Protein AF-A0A7K1L9J0-F1 (afdb_monomer_lite)

Organism: NCBI:txid2678616

Secondary structure (DSSP, 8-state):
--PPSSEEEEEEEHHHHHT---TT---EEEEEE---GGGGGSSS-S-TTTTEEEEETTEEEEEEHHHHHHHHTTT-TTTGGGGG--GGGEEEE-HHHHHHHHTGGGG--HHHHHHHHHHHHHHHHHHHHTT-SS---HHHHHHHHHHHHHHHHHHHHHHHHHHHS----S-S-HHHHHHHHHHHHTT-HHHHHHHHHHHHHHHHH----S-SS--HHHHHHHHHHHHHHTSPPPS---EEEE-TBTTTEEPPSSTTPPPTT-GGGGGGPEE-HHHHHHHHHHHHTT-EEEEEEEEEGGGHHHHHHHIIIII----SEEEEEPTT--S-HHHHHHHHIIIIIGGG----EEEE--HHHHHIIIIIT---EEE-S----

Sequence (377 aa):
MVEPANVLLSGIVGSTAYGLAGPGSDIDRLGVYAAPTVEFHGLTPPAGRAATTVTTKPDVTFHEAGKFAALSLQANPTVTELMWLPDELYEARSALGDQLIGIRAAFLSAARVKDAYLGYATQQFKRMETRGDGSFSADTRKRTAKHARHLARLVHQGLGLYRTGELDVRLSDPGWYLGFGERVAAGDLAEARRVLARAEDDFAAARTPLPDEPDRDRVESWLHDVRAAHLARPAARGLYLVDLDGTVALRQDTDDVRSPYDWSRVGEDVPHTPIVEVVRALDAAGHRIIYLSGRSEECRAATGVWIAAHVGVPGEALLMRPAGDHRPDRVIKRALYERFVAPVGPVTAVLDDRASVVRMWRADLGLTVLQVAEGDF

InterPro domains:
  IPR018775 RNA repair pathway DNA polymerase beta [PF10127] (4-161)
  IPR018775 RNA repair pathway DNA polymerase beta [PTHR34817] (6-231)
  IPR023214 HAD superfamily [G3DSA:3.40.50.1000] (237-377)
  IPR036412 HAD-like superfamily [SSF56784] (241-376)
  IPR056782 Polynucleotide kinase, PNKP phosphatase domain [PF25109] (240-377)

Foldseek 3Di:
DDDDPAWAWKFWADCVQQVNDDPPDATAMETEGADQLVQCVDPDRCDDPSQWDADVVRGYIYGYLVRLLVCLLLVQVRRLCRLAGDPVGIPDHDPLNVLCNVQSLLSDALVSLLCNLLVLLVVLLVVLVVLDPDDPDVVNLVSQLVSLLSSLLSLVQSLVCFQPVHGRSYHPCSPVSNVRSNVVSVPPSVSSVVSSVVSVVSSVPGDGPGHNHGNVVSSVVSVVVSNVVSHDQPPDQAEEEEEEDVFQWDFDPDPPTDDPQPLVCSLVTDTPVVRLVVVVVSVVSVHAYEYAYAHEPVNVVSVQVSCCVHSVDNGPYHHYAYPPDPDDSLVRSVVSCVVPPVVVDDHQEYEEAAPVNVCCCCPVVVHHYDHPYHHDD

Radius of gyration: 32.1 Å; chains: 1; bounding box: 77×46×86 Å

Structure (mmCIF, N/CA/C/O backbone):
data_AF-A0A7K1L9J0-F1
#
_entry.id   AF-A0A7K1L9J0-F1
#
loop_
_atom_site.group_PDB
_atom_site.id
_atom_site.type_symbol
_atom_site.label_atom_id
_atom_site.label_alt_id
_atom_site.label_comp_id
_atom_site.label_asym_id
_atom_site.label_entity_id
_atom_site.label_seq_id
_atom_site.pdbx_PDB_ins_code
_atom_site.Cartn_x
_atom_site.Cartn_y
_atom_site.Cartn_z
_atom_site.occupancy
_atom_site.B_iso_or_equiv
_atom_site.auth_seq_id
_atom_site.auth_comp_id
_atom_site.auth_asym_id
_atom_site.auth_atom_id
_atom_site.pdbx_PDB_model_num
ATOM 1 N N . MET A 1 1 ? 19.037 10.709 6.441 1.00 47.69 1 MET A N 1
ATOM 2 C CA . MET A 1 1 ? 18.238 10.612 5.203 1.00 47.69 1 MET A CA 1
ATOM 3 C C . MET A 1 1 ? 16.871 10.144 5.648 1.00 47.69 1 MET A C 1
ATOM 5 O O . MET A 1 1 ? 16.830 9.150 6.357 1.00 47.69 1 MET A O 1
ATOM 9 N N . VAL A 1 2 ? 15.811 10.912 5.410 1.00 53.44 2 VAL A N 1
ATOM 10 C CA . VAL A 1 2 ? 14.495 10.575 5.969 1.00 53.44 2 VAL A CA 1
ATOM 11 C C . VAL A 1 2 ? 13.744 9.803 4.898 1.00 53.44 2 VAL A C 1
ATOM 13 O O . VAL A 1 2 ? 13.202 10.395 3.969 1.00 53.44 2 VAL A O 1
ATOM 16 N N . GLU A 1 3 ? 13.813 8.479 4.986 1.00 66.44 3 GLU A N 1
ATOM 17 C CA . GLU A 1 3 ? 12.852 7.608 4.316 1.00 66.44 3 GLU A CA 1
ATOM 18 C C . GLU A 1 3 ? 11.437 8.097 4.686 1.00 66.44 3 GLU A C 1
ATOM 20 O O . GLU A 1 3 ? 11.219 8.459 5.850 1.00 66.44 3 GLU A O 1
ATOM 25 N N . PRO A 1 4 ? 10.507 8.241 3.722 1.00 75.19 4 PRO A N 1
ATOM 26 C CA . PRO A 1 4 ? 9.187 8.776 4.027 1.00 75.19 4 PRO A CA 1
ATOM 27 C C . PRO A 1 4 ? 8.506 7.924 5.101 1.00 75.19 4 PRO A C 1
ATOM 29 O O . PRO A 1 4 ? 8.643 6.703 5.121 1.00 75.19 4 PRO A O 1
ATOM 32 N N . ALA A 1 5 ? 7.760 8.564 6.001 1.00 79.50 5 ALA A N 1
ATOM 33 C CA . ALA A 1 5 ? 6.933 7.825 6.945 1.00 79.50 5 ALA A CA 1
ATOM 34 C C . ALA A 1 5 ? 5.940 6.930 6.178 1.00 79.50 5 ALA A C 1
ATOM 36 O O . ALA A 1 5 ? 5.470 7.299 5.100 1.00 79.50 5 ALA A O 1
ATOM 37 N N . ASN A 1 6 ? 5.609 5.772 6.753 1.00 92.12 6 ASN A N 1
ATOM 38 C CA . ASN A 1 6 ? 4.654 4.807 6.197 1.00 92.12 6 ASN A CA 1
ATOM 39 C C . ASN A 1 6 ? 5.062 4.220 4.831 1.00 92.12 6 ASN A C 1
ATOM 41 O O . ASN A 1 6 ? 4.260 4.176 3.892 1.00 92.12 6 ASN A O 1
ATOM 45 N N . VAL A 1 7 ? 6.311 3.765 4.701 1.00 96.94 7 VAL A N 1
ATOM 46 C CA . VAL A 1 7 ? 6.722 2.960 3.542 1.00 96.94 7 VAL A CA 1
ATOM 47 C C . VAL A 1 7 ? 5.878 1.691 3.467 1.00 96.94 7 VAL A C 1
ATOM 49 O O . VAL A 1 7 ? 5.822 0.908 4.414 1.00 96.94 7 VAL A O 1
ATOM 52 N N . LEU A 1 8 ? 5.231 1.491 2.321 1.00 98.00 8 LEU A N 1
ATOM 53 C CA . LEU A 1 8 ? 4.453 0.292 2.035 1.00 98.00 8 LEU A CA 1
ATOM 54 C C . LEU A 1 8 ? 5.331 -0.801 1.433 1.00 98.00 8 LEU A C 1
ATOM 56 O O . LEU A 1 8 ? 5.213 -1.963 1.825 1.00 98.00 8 LEU A O 1
ATOM 60 N N . LEU A 1 9 ? 6.177 -0.408 0.479 1.00 98.56 9 LEU A N 1
ATOM 61 C CA . LEU A 1 9 ? 7.047 -1.280 -0.298 1.00 98.56 9 LEU A CA 1
ATOM 62 C C . LEU A 1 9 ? 8.279 -0.491 -0.755 1.00 98.56 9 LEU A C 1
ATOM 64 O O . LEU A 1 9 ? 8.123 0.605 -1.290 1.00 98.56 9 LEU A O 1
ATOM 68 N N . SER A 1 10 ? 9.483 -1.027 -0.597 1.00 98.25 10 SER A N 1
ATOM 69 C CA . SER A 1 10 ? 10.700 -0.455 -1.187 1.00 98.25 10 SER A CA 1
ATOM 70 C C . SER A 1 10 ? 11.694 -1.544 -1.566 1.00 98.25 10 SER A C 1
ATOM 72 O O . SER A 1 10 ? 11.690 -2.639 -0.997 1.00 98.25 10 SER A O 1
ATOM 74 N N . GLY A 1 11 ? 12.541 -1.259 -2.549 1.00 97.69 11 GLY A N 1
ATOM 75 C CA . GLY A 1 11 ? 13.566 -2.194 -2.981 1.00 97.69 11 GLY A CA 1
ATOM 76 C C . GLY A 1 11 ? 14.612 -1.575 -3.895 1.00 97.69 11 GLY A C 1
ATOM 77 O O . GLY A 1 11 ? 14.495 -0.433 -4.356 1.00 97.69 11 GLY A O 1
ATOM 78 N N . ILE A 1 12 ? 15.648 -2.367 -4.147 1.00 97.31 12 ILE A N 1
ATOM 79 C CA . ILE A 1 12 ? 16.765 -2.013 -5.016 1.00 97.31 12 ILE A CA 1
ATOM 80 C C . ILE A 1 12 ? 16.375 -2.298 -6.467 1.00 97.31 12 ILE A C 1
ATOM 82 O O . ILE A 1 12 ? 16.067 -3.433 -6.830 1.00 97.31 12 ILE A O 1
ATOM 86 N N . VAL A 1 13 ? 16.428 -1.263 -7.301 1.00 96.12 13 VAL A N 1
ATOM 87 C CA . VAL A 1 13 ? 16.038 -1.289 -8.717 1.00 96.12 13 VAL A CA 1
ATOM 88 C C . VAL A 1 13 ? 17.242 -1.040 -9.633 1.00 96.12 13 VAL A C 1
ATOM 90 O O . VAL A 1 13 ? 18.399 -1.049 -9.200 1.00 96.12 13 VAL A O 1
ATOM 93 N N . GLY A 1 14 ? 16.996 -0.855 -10.931 1.00 93.25 14 GLY A N 1
ATOM 94 C CA . GLY A 1 14 ? 18.035 -0.440 -11.866 1.00 93.25 14 GLY A CA 1
ATOM 95 C C . GLY A 1 14 ? 19.073 -1.528 -12.140 1.00 93.25 14 GLY A C 1
ATOM 96 O O . GLY A 1 14 ? 18.778 -2.725 -12.164 1.00 93.25 14 GLY A O 1
ATOM 97 N N . SER A 1 15 ? 20.318 -1.117 -12.398 1.00 92.25 15 SER A N 1
ATOM 98 C CA . SER A 1 15 ? 21.357 -2.042 -12.877 1.00 92.25 15 SER A CA 1
ATOM 99 C C . SER A 1 15 ? 21.638 -3.202 -11.918 1.00 92.25 15 SER A C 1
ATOM 101 O O . SER A 1 15 ? 21.935 -4.306 -12.378 1.00 92.25 15 SER A O 1
ATOM 103 N N . THR A 1 16 ? 21.476 -2.989 -10.612 1.00 94.25 16 THR A N 1
ATOM 104 C CA . THR A 1 16 ? 21.617 -4.038 -9.597 1.00 94.25 16 THR A CA 1
ATOM 105 C C . THR A 1 16 ? 20.524 -5.089 -9.738 1.00 94.25 16 THR A C 1
ATOM 107 O O . THR A 1 16 ? 20.832 -6.281 -9.769 1.00 94.25 16 THR A O 1
ATOM 110 N N . ALA A 1 17 ? 19.268 -4.673 -9.917 1.00 94.88 17 ALA A N 1
ATOM 111 C CA . ALA A 1 17 ? 18.150 -5.590 -10.121 1.00 94.88 17 ALA A CA 1
ATOM 112 C C . ALA A 1 17 ? 18.262 -6.368 -11.437 1.00 94.88 17 ALA A C 1
ATOM 114 O O . ALA A 1 17 ? 18.019 -7.572 -11.487 1.00 94.88 17 ALA A O 1
ATOM 115 N N . TYR A 1 18 ? 18.746 -5.713 -12.490 1.00 94.75 18 TYR A N 1
ATOM 116 C CA . TYR A 1 18 ? 18.912 -6.345 -13.799 1.00 94.75 18 TYR A CA 1
ATOM 117 C C . TYR A 1 18 ? 20.115 -7.299 -13.874 1.00 94.75 18 TYR A C 1
ATOM 119 O O . TYR A 1 18 ? 20.217 -8.060 -14.832 1.00 94.75 18 TYR A O 1
ATOM 127 N N . GLY A 1 19 ? 21.032 -7.274 -12.896 1.00 93.62 19 GLY A N 1
ATOM 128 C CA . GLY A 1 19 ? 22.296 -8.027 -12.956 1.00 93.62 19 GLY A CA 1
ATOM 129 C C . GLY A 1 19 ? 23.363 -7.382 -13.853 1.00 93.62 19 GLY A C 1
ATOM 130 O O . GLY A 1 19 ? 24.274 -8.056 -14.321 1.00 93.62 19 GLY A O 1
ATOM 131 N N . LEU A 1 20 ? 23.244 -6.077 -14.111 1.00 92.44 20 LEU A N 1
ATOM 132 C CA . LEU A 1 20 ? 24.167 -5.271 -14.922 1.00 92.44 20 LEU A CA 1
ATOM 133 C C . LEU A 1 20 ? 25.137 -4.424 -14.079 1.00 92.44 20 LEU A C 1
ATOM 135 O O . LEU A 1 20 ? 25.962 -3.706 -14.648 1.00 92.44 20 LEU A O 1
ATOM 139 N N . ALA A 1 21 ? 25.008 -4.441 -12.750 1.00 90.94 21 ALA A N 1
ATOM 140 C CA . ALA A 1 21 ? 25.850 -3.656 -11.857 1.00 90.94 21 ALA A CA 1
ATOM 141 C C . ALA A 1 21 ? 27.308 -4.151 -11.865 1.00 90.94 21 ALA A C 1
ATOM 143 O O . ALA A 1 21 ? 27.574 -5.346 -11.765 1.00 90.94 21 ALA A O 1
ATOM 144 N N . GLY A 1 22 ? 28.253 -3.214 -11.967 1.00 86.62 22 GLY A N 1
ATOM 145 C CA . GLY A 1 22 ? 29.688 -3.461 -11.811 1.00 86.62 22 GLY A CA 1
ATOM 146 C C . GLY A 1 22 ? 30.246 -2.829 -10.527 1.00 86.62 22 GLY A C 1
ATOM 147 O O . GLY A 1 22 ? 29.503 -2.179 -9.795 1.00 86.62 22 GLY A O 1
ATOM 148 N N . PRO A 1 23 ? 31.566 -2.928 -10.264 1.00 83.56 23 PRO A N 1
ATOM 149 C CA . PRO A 1 23 ? 32.187 -2.464 -9.011 1.00 83.56 23 PRO A CA 1
ATOM 150 C C . PRO A 1 23 ? 32.002 -0.975 -8.668 1.00 83.56 23 PRO A C 1
ATOM 152 O O . PRO A 1 23 ? 32.227 -0.580 -7.530 1.00 83.56 23 PRO A O 1
ATOM 155 N N . GLY A 1 24 ? 31.634 -0.142 -9.644 1.00 81.25 24 GLY A N 1
ATOM 156 C CA . GLY A 1 24 ? 31.386 1.292 -9.464 1.00 81.25 24 GLY A CA 1
ATOM 157 C C . GLY A 1 24 ? 29.940 1.717 -9.723 1.00 81.25 24 GLY A C 1
ATOM 158 O O . GLY A 1 24 ? 29.704 2.908 -9.909 1.00 81.25 24 GLY A O 1
ATOM 159 N N . SER A 1 25 ? 29.003 0.769 -9.820 1.00 85.88 25 SER A N 1
ATOM 160 C CA . SER A 1 25 ? 27.584 1.075 -10.011 1.00 85.88 25 SER A CA 1
ATOM 161 C C . SER A 1 25 ? 26.978 1.694 -8.753 1.00 85.88 25 SER A C 1
ATOM 163 O O . SER A 1 25 ? 27.232 1.244 -7.636 1.00 85.88 25 SER A O 1
ATOM 165 N N . ASP A 1 26 ? 26.166 2.725 -8.952 1.00 87.12 26 ASP A N 1
ATOM 166 C CA . ASP A 1 26 ? 25.263 3.266 -7.948 1.00 87.12 26 ASP A CA 1
ATOM 167 C C . ASP A 1 26 ? 24.124 2.284 -7.632 1.00 87.12 26 ASP A C 1
ATOM 169 O O . ASP A 1 26 ? 23.801 1.389 -8.415 1.00 87.12 26 ASP A O 1
ATOM 173 N N . ILE A 1 27 ? 23.548 2.432 -6.436 1.00 90.94 27 ILE A N 1
ATOM 174 C CA . ILE A 1 27 ? 22.379 1.665 -6.001 1.00 90.94 27 ILE A CA 1
ATOM 175 C C . ILE A 1 27 ? 21.164 2.575 -6.119 1.00 90.94 27 ILE A C 1
ATOM 177 O O . ILE A 1 27 ? 21.013 3.503 -5.320 1.00 90.94 27 ILE A O 1
ATOM 181 N N . ASP A 1 28 ? 20.314 2.266 -7.091 1.00 94.25 28 ASP A N 1
ATOM 182 C CA . ASP A 1 28 ? 19.021 2.905 -7.290 1.00 94.25 28 ASP A CA 1
ATOM 183 C C . ASP A 1 28 ? 17.978 2.273 -6.359 1.00 94.25 28 ASP A C 1
ATOM 185 O O . ASP A 1 28 ? 17.869 1.046 -6.272 1.00 94.25 28 ASP A O 1
ATOM 189 N N . ARG A 1 29 ? 17.183 3.099 -5.678 1.00 96.19 29 ARG A N 1
ATOM 190 C CA . ARG A 1 29 ? 16.055 2.642 -4.855 1.00 96.19 29 ARG A CA 1
ATOM 191 C C . ARG A 1 29 ? 14.748 3.223 -5.343 1.00 96.19 29 ARG A C 1
ATOM 193 O O . ARG A 1 29 ? 14.651 4.418 -5.629 1.00 96.19 29 ARG A O 1
ATOM 200 N N . LEU A 1 30 ? 13.728 2.379 -5.355 1.00 97.69 30 LEU A N 1
ATOM 201 C CA . LEU A 1 30 ? 12.359 2.773 -5.632 1.00 97.69 30 LEU A CA 1
ATOM 202 C C . LEU A 1 30 ? 11.471 2.324 -4.479 1.00 97.69 30 LEU A C 1
ATOM 204 O O . LEU A 1 30 ? 11.648 1.235 -3.934 1.00 97.69 30 LEU A O 1
ATOM 208 N N . GLY A 1 31 ? 10.497 3.151 -4.126 1.00 97.88 31 GLY A N 1
ATOM 209 C CA . GLY A 1 31 ? 9.530 2.788 -3.108 1.00 97.88 31 GLY A CA 1
ATOM 210 C C . GLY A 1 31 ? 8.174 3.451 -3.263 1.00 97.88 31 GLY A C 1
ATOM 211 O O . GLY A 1 31 ? 7.967 4.381 -4.049 1.00 97.88 31 GLY A O 1
ATOM 212 N N . VAL A 1 32 ? 7.244 2.939 -2.472 1.00 98.38 32 VAL A N 1
ATOM 213 C CA . VAL A 1 32 ? 5.868 3.394 -2.342 1.00 98.38 32 VAL A CA 1
ATOM 214 C C . VAL A 1 32 ? 5.613 3.693 -0.883 1.00 98.38 32 VAL A C 1
ATOM 216 O O . VAL A 1 32 ? 5.918 2.872 -0.020 1.00 98.38 32 VAL A O 1
ATOM 219 N N . TYR A 1 33 ? 5.035 4.853 -0.604 1.00 97.81 33 TYR A N 1
ATOM 220 C CA . TYR A 1 33 ? 4.636 5.239 0.746 1.00 97.81 33 TYR A CA 1
ATOM 221 C C . TYR A 1 33 ? 3.175 5.677 0.779 1.00 97.81 33 TYR A C 1
ATOM 223 O O . TYR A 1 33 ? 2.613 6.092 -0.237 1.00 97.81 33 TYR A O 1
ATOM 231 N N . ALA A 1 34 ? 2.565 5.612 1.957 1.00 97.00 34 ALA A N 1
ATOM 232 C CA . ALA A 1 34 ? 1.234 6.146 2.198 1.00 97.00 34 ALA A CA 1
ATOM 233 C C . ALA A 1 34 ? 1.317 7.490 2.929 1.00 97.00 34 ALA A C 1
ATOM 235 O O . ALA A 1 34 ? 1.735 7.566 4.088 1.00 97.00 34 ALA A O 1
ATOM 236 N N . ALA A 1 35 ? 0.879 8.563 2.273 1.00 94.50 35 ALA A N 1
ATOM 237 C CA . ALA A 1 35 ? 0.666 9.817 2.983 1.00 94.50 35 ALA A CA 1
ATOM 238 C C . ALA A 1 35 ? -0.483 9.656 4.003 1.00 94.50 35 ALA A C 1
ATOM 240 O O . ALA A 1 35 ? -1.451 8.943 3.706 1.00 94.50 35 ALA A O 1
ATOM 241 N N . PRO A 1 36 ? -0.411 10.303 5.184 1.00 92.44 36 PRO A N 1
ATOM 242 C CA . PRO A 1 36 ? -1.520 10.329 6.129 1.00 92.44 36 PRO A CA 1
ATOM 243 C C . PRO A 1 36 ? -2.818 10.753 5.442 1.00 92.44 36 PRO A C 1
ATOM 245 O O . PRO A 1 36 ? -2.877 11.784 4.773 1.00 92.44 36 PRO A O 1
ATOM 248 N N . THR A 1 37 ? -3.889 9.984 5.629 1.00 93.94 37 THR A N 1
ATOM 249 C CA . THR A 1 37 ? -5.137 10.183 4.873 1.00 93.94 37 THR A CA 1
ATOM 250 C C . THR A 1 37 ? -5.764 11.554 5.132 1.00 93.94 37 THR A C 1
ATOM 252 O O . THR A 1 37 ? -6.399 12.137 4.255 1.00 93.94 37 THR A O 1
ATOM 255 N N . VAL A 1 38 ? -5.528 12.127 6.314 1.00 90.75 38 VAL A N 1
ATOM 256 C CA . VAL A 1 38 ? -5.967 13.484 6.666 1.00 90.75 38 VAL A CA 1
ATOM 257 C C . VAL A 1 38 ? -5.369 14.568 5.757 1.00 90.75 38 VAL A C 1
ATOM 259 O O . VAL A 1 38 ? -6.035 15.567 5.511 1.00 90.75 38 VAL A O 1
ATOM 262 N N . GLU A 1 39 ? -4.176 14.367 5.186 1.00 91.62 39 GLU A N 1
ATOM 263 C CA . GLU A 1 39 ? -3.529 15.358 4.310 1.00 91.62 39 GLU A CA 1
ATOM 264 C C . GLU A 1 39 ? -4.285 15.563 2.992 1.00 91.62 39 GLU A C 1
ATOM 266 O O . GLU A 1 39 ? -4.277 16.662 2.440 1.00 91.62 39 GLU A O 1
ATOM 271 N N . PHE A 1 40 ? -5.005 14.544 2.510 1.00 93.88 40 PHE A N 1
ATOM 272 C CA . PHE A 1 40 ? -5.831 14.654 1.301 1.00 93.88 40 PHE A CA 1
ATOM 273 C C . PHE A 1 40 ? -7.059 15.555 1.482 1.00 93.88 40 PHE A C 1
ATOM 275 O O . PHE A 1 40 ? -7.631 16.003 0.493 1.00 93.88 40 PHE A O 1
ATOM 282 N N . HIS A 1 41 ? -7.445 15.842 2.727 1.00 91.81 41 HIS A N 1
ATOM 283 C CA . HIS A 1 41 ? -8.568 16.721 3.061 1.00 91.81 41 HIS A CA 1
ATOM 284 C C . HIS A 1 41 ? -8.136 18.190 3.225 1.00 91.81 41 HIS A C 1
ATOM 286 O O . HIS A 1 41 ? -8.977 19.064 3.430 1.00 91.81 41 HIS A O 1
ATOM 292 N N . GLY A 1 42 ? -6.827 18.468 3.174 1.00 88.25 42 GLY A N 1
ATOM 293 C CA . GLY A 1 42 ? -6.264 19.808 3.309 1.00 88.25 42 GLY A CA 1
ATOM 294 C C . GLY A 1 42 ? -6.220 20.597 1.996 1.00 88.25 42 GLY A C 1
ATOM 295 O O . GLY A 1 42 ? -6.478 20.079 0.914 1.00 88.25 42 GLY A O 1
ATOM 296 N N . LEU A 1 43 ? -5.822 21.872 2.083 1.00 93.31 43 LEU A N 1
ATOM 297 C CA . LEU A 1 43 ? -5.695 22.773 0.923 1.00 93.31 43 LEU A CA 1
ATOM 298 C C . LEU A 1 43 ? -4.566 22.379 -0.047 1.00 93.31 43 LEU A C 1
ATOM 300 O O . LEU A 1 43 ? -4.533 22.843 -1.185 1.00 93.31 43 LEU A O 1
ATOM 304 N N . THR A 1 44 ? -3.623 21.554 0.407 1.00 91.06 44 THR A N 1
ATOM 305 C CA . THR A 1 44 ? -2.443 21.126 -0.354 1.00 91.06 44 THR A CA 1
ATOM 306 C C . THR A 1 44 ? -2.283 19.608 -0.256 1.00 91.06 44 THR A C 1
ATOM 308 O O . THR A 1 44 ? -1.390 19.139 0.453 1.00 91.06 44 THR A O 1
ATOM 311 N N . PRO A 1 45 ? -3.150 18.823 -0.922 1.00 92.75 45 PRO A N 1
ATOM 312 C CA . PRO A 1 45 ? -3.048 17.372 -0.885 1.00 92.75 45 PRO A CA 1
ATOM 313 C C . PRO A 1 45 ? -1.713 16.909 -1.495 1.00 92.75 45 PRO A C 1
ATOM 315 O O . PRO A 1 45 ? -1.194 17.566 -2.410 1.00 92.75 45 PRO A O 1
ATOM 318 N N . PRO A 1 46 ? -1.161 15.767 -1.047 1.00 90.94 46 PRO A N 1
ATOM 319 C CA . PRO A 1 46 ? 0.082 15.207 -1.569 1.00 90.94 46 PRO A CA 1
ATOM 320 C C . PRO A 1 46 ? -0.159 14.589 -2.956 1.00 90.94 46 PRO A C 1
ATOM 322 O O . PRO A 1 46 ? -0.178 13.377 -3.134 1.00 90.94 46 PRO A O 1
ATOM 325 N N . ALA A 1 47 ? -0.372 15.447 -3.955 1.00 90.62 47 ALA A N 1
ATOM 326 C CA . ALA A 1 47 ? -0.714 15.102 -5.330 1.00 90.62 47 ALA A CA 1
ATOM 327 C C . ALA A 1 47 ? 0.321 15.653 -6.329 1.00 90.62 47 ALA A C 1
ATOM 329 O O . ALA A 1 47 ? 1.196 16.462 -6.003 1.00 90.62 47 ALA A O 1
ATOM 330 N N . GLY A 1 48 ? 0.243 15.205 -7.586 1.00 90.75 48 GLY A N 1
ATOM 331 C CA . GLY A 1 48 ? 1.089 15.711 -8.669 1.00 90.75 48 GLY A CA 1
ATOM 332 C C . GLY A 1 48 ? 2.586 15.545 -8.382 1.00 90.75 48 GLY A C 1
ATOM 333 O O . GLY A 1 48 ? 3.081 14.426 -8.228 1.00 90.75 48 GLY A O 1
ATOM 334 N N . ARG A 1 49 ? 3.339 16.652 -8.344 1.00 89.19 49 ARG A N 1
ATOM 335 C CA . ARG A 1 49 ? 4.781 16.625 -8.039 1.00 89.19 49 ARG A CA 1
ATOM 336 C C . ARG A 1 49 ? 5.066 16.360 -6.557 1.00 89.19 49 ARG A C 1
ATOM 338 O O . ARG A 1 49 ? 6.050 15.689 -6.279 1.00 89.19 49 ARG A O 1
ATOM 345 N N . ALA A 1 50 ? 4.212 16.838 -5.648 1.00 90.88 50 ALA A N 1
ATOM 346 C CA . ALA A 1 50 ? 4.382 16.677 -4.200 1.00 90.88 50 ALA A CA 1
ATOM 347 C C . ALA A 1 50 ? 4.213 15.219 -3.739 1.00 90.88 50 ALA A C 1
ATOM 349 O O . ALA A 1 50 ? 4.792 14.817 -2.741 1.00 90.88 50 ALA A O 1
ATOM 350 N N . ALA A 1 51 ? 3.505 14.404 -4.522 1.00 95.50 51 ALA A N 1
ATOM 351 C CA . ALA A 1 51 ? 3.360 12.959 -4.332 1.00 95.50 51 ALA A CA 1
ATOM 352 C C . ALA A 1 51 ? 4.641 12.149 -4.639 1.00 95.50 51 ALA A C 1
ATOM 354 O O . ALA A 1 51 ? 4.576 10.954 -4.941 1.00 95.50 51 ALA A O 1
ATOM 355 N N . THR A 1 52 ? 5.808 12.788 -4.751 1.00 95.94 52 THR A N 1
ATOM 356 C CA . THR A 1 52 ? 7.065 12.106 -5.078 1.00 95.94 52 THR A CA 1
ATOM 357 C C . THR A 1 52 ? 8.252 12.765 -4.412 1.00 95.94 52 THR A C 1
ATOM 359 O O . THR A 1 52 ? 8.483 13.961 -4.581 1.00 95.94 52 THR A O 1
ATOM 362 N N . THR A 1 53 ? 9.056 11.941 -3.755 1.00 93.50 53 THR A N 1
ATOM 363 C CA . THR A 1 53 ? 10.322 12.335 -3.144 1.00 93.50 53 THR A CA 1
ATOM 364 C C . THR A 1 53 ? 11.459 11.753 -3.969 1.00 93.50 53 THR A C 1
ATOM 366 O O . THR A 1 53 ? 11.438 10.564 -4.279 1.00 93.50 53 THR A O 1
ATOM 369 N N . VAL A 1 54 ? 12.437 12.584 -4.340 1.00 93.31 54 VAL A N 1
ATOM 370 C CA . VAL A 1 54 ? 13.624 12.161 -5.096 1.00 93.31 54 VAL A CA 1
ATOM 371 C C . VAL A 1 54 ? 14.880 12.691 -4.416 1.00 93.31 54 VAL A C 1
ATOM 373 O O . VAL A 1 54 ? 14.952 13.882 -4.104 1.00 93.31 54 VAL A O 1
ATOM 376 N N . THR A 1 55 ? 15.886 11.839 -4.237 1.00 90.81 55 THR A N 1
ATOM 377 C CA . THR A 1 55 ? 17.246 12.234 -3.845 1.00 90.81 55 THR A CA 1
ATOM 378 C C . THR A 1 55 ? 18.258 11.684 -4.841 1.00 90.81 55 THR A C 1
ATOM 380 O O . THR A 1 55 ? 17.993 10.681 -5.486 1.00 90.81 55 THR A O 1
ATOM 383 N N . THR A 1 56 ? 19.412 12.343 -4.990 1.00 83.88 56 THR A N 1
ATOM 384 C CA . THR A 1 56 ? 20.436 11.965 -5.988 1.00 83.88 56 THR A CA 1
ATOM 385 C C . THR A 1 56 ? 21.730 11.416 -5.386 1.00 83.88 56 THR A C 1
ATOM 387 O O . THR A 1 56 ? 22.618 11.010 -6.130 1.00 83.88 56 THR A O 1
ATOM 390 N N . LYS A 1 57 ? 21.863 11.398 -4.050 1.00 83.50 57 LYS A N 1
ATOM 391 C CA . LYS A 1 57 ? 22.976 10.789 -3.295 1.00 83.50 57 LYS A CA 1
ATOM 392 C C . LYS A 1 57 ? 22.498 10.390 -1.888 1.00 83.50 57 LYS A C 1
ATOM 394 O O . LYS A 1 57 ? 22.624 11.196 -0.964 1.00 83.50 57 LYS A O 1
ATOM 399 N N . PRO A 1 58 ? 21.956 9.177 -1.703 1.00 83.56 58 PRO A N 1
ATOM 400 C CA . PRO A 1 58 ? 21.766 8.115 -2.703 1.00 83.56 58 PRO A CA 1
ATOM 401 C C . PRO A 1 58 ? 20.652 8.419 -3.715 1.00 83.56 58 PRO A C 1
ATOM 403 O O . PRO A 1 58 ? 19.838 9.317 -3.479 1.00 83.56 58 PRO A O 1
ATOM 406 N N . ASP A 1 59 ? 20.636 7.671 -4.824 1.00 89.31 59 ASP A N 1
ATOM 407 C CA . ASP A 1 59 ? 19.554 7.715 -5.812 1.00 89.31 59 ASP A CA 1
ATOM 408 C C . ASP A 1 59 ? 18.340 6.953 -5.271 1.00 89.31 59 ASP A C 1
ATOM 410 O O . ASP A 1 59 ? 18.361 5.733 -5.087 1.00 89.31 59 ASP A O 1
ATOM 414 N N . VAL A 1 60 ? 17.316 7.710 -4.895 1.00 93.38 60 VAL A N 1
ATOM 415 C CA . VAL A 1 60 ? 16.112 7.196 -4.249 1.00 93.38 60 VAL A CA 1
ATOM 416 C C . VAL A 1 60 ? 14.927 7.931 -4.836 1.00 93.38 60 VAL A C 1
ATOM 418 O O . VAL A 1 60 ? 14.894 9.162 -4.829 1.00 93.38 60 VAL A O 1
ATOM 421 N N . THR A 1 61 ? 13.926 7.183 -5.281 1.00 96.19 61 THR A N 1
ATOM 422 C CA . THR A 1 61 ? 12.629 7.720 -5.684 1.00 96.19 61 THR A CA 1
ATOM 423 C C . THR A 1 61 ? 11.527 7.034 -4.891 1.00 96.19 61 THR A C 1
ATOM 425 O O . THR A 1 61 ? 11.429 5.815 -4.878 1.00 96.19 61 THR A O 1
ATOM 428 N N . PHE A 1 62 ? 10.664 7.811 -4.246 1.00 97.12 62 PHE A N 1
ATOM 429 C CA . PHE A 1 62 ? 9.460 7.300 -3.596 1.00 97.12 62 PHE A CA 1
ATOM 430 C C . PHE A 1 62 ? 8.229 7.970 -4.181 1.00 97.12 62 PHE A C 1
ATOM 432 O O . PHE A 1 62 ? 8.180 9.196 -4.285 1.00 97.12 62 PHE A O 1
ATOM 439 N N . HIS A 1 63 ? 7.225 7.173 -4.529 1.00 97.94 63 HIS A N 1
ATOM 440 C CA . HIS A 1 63 ? 5.922 7.655 -4.968 1.00 97.94 63 HIS A CA 1
ATOM 441 C C . HIS A 1 63 ? 4.876 7.428 -3.879 1.00 97.94 63 HIS A C 1
ATOM 443 O O . HIS A 1 63 ? 4.843 6.381 -3.238 1.00 97.94 63 HIS A O 1
ATOM 449 N N . GLU A 1 64 ? 3.997 8.404 -3.684 1.00 98.00 64 GLU A N 1
ATOM 450 C CA . GLU A 1 64 ? 2.793 8.204 -2.880 1.00 98.00 64 GLU A CA 1
ATOM 451 C C . GLU A 1 64 ? 1.932 7.103 -3.533 1.00 98.00 64 GLU A C 1
ATOM 453 O O . GLU A 1 64 ? 1.872 7.026 -4.763 1.00 98.00 64 GLU A O 1
ATOM 458 N N . ALA A 1 65 ? 1.283 6.253 -2.733 1.00 98.19 65 ALA A N 1
ATOM 459 C CA . ALA A 1 65 ? 0.512 5.082 -3.160 1.00 98.19 65 ALA A CA 1
ATOM 460 C C . ALA A 1 65 ? -0.442 5.338 -4.340 1.00 98.19 65 ALA A C 1
ATOM 462 O O . ALA A 1 65 ? -0.429 4.585 -5.315 1.00 98.19 65 ALA A O 1
ATOM 463 N N . GLY A 1 66 ? -1.213 6.426 -4.311 1.00 98.12 66 GLY A N 1
ATOM 464 C CA . GLY A 1 66 ? -2.126 6.793 -5.393 1.00 98.12 66 GLY A CA 1
ATOM 465 C C . GLY A 1 66 ? -1.387 7.190 -6.671 1.00 98.12 66 GLY A C 1
ATOM 466 O O . GLY A 1 66 ? -1.763 6.778 -7.769 1.00 98.12 66 GLY A O 1
ATOM 467 N N . LYS A 1 67 ? -0.277 7.930 -6.554 1.00 98.06 67 LYS A N 1
ATOM 468 C CA . LYS A 1 67 ? 0.568 8.253 -7.714 1.00 98.06 67 LYS A CA 1
ATOM 469 C C . LYS A 1 67 ? 1.263 7.017 -8.283 1.00 98.06 67 LYS A C 1
ATOM 471 O O . LYS A 1 67 ? 1.330 6.879 -9.504 1.00 98.06 67 LYS A O 1
ATOM 476 N N . PHE A 1 68 ? 1.771 6.129 -7.431 1.00 98.50 68 PHE A N 1
ATOM 477 C CA . PHE A 1 68 ? 2.365 4.866 -7.862 1.00 98.50 68 PHE A CA 1
ATOM 478 C C . PHE A 1 68 ? 1.350 4.016 -8.630 1.00 98.50 68 PHE A C 1
ATOM 480 O O . PHE A 1 68 ? 1.657 3.545 -9.727 1.00 98.50 68 PHE A O 1
ATOM 487 N N . ALA A 1 69 ? 0.131 3.875 -8.099 1.00 98.44 69 ALA A N 1
ATOM 488 C CA . ALA A 1 69 ? -0.946 3.146 -8.755 1.00 98.44 69 ALA A CA 1
ATOM 489 C C . ALA A 1 69 ? -1.301 3.759 -10.115 1.00 98.44 69 ALA A C 1
ATOM 491 O O . ALA A 1 69 ? -1.364 3.045 -11.113 1.00 98.44 69 ALA A O 1
ATOM 492 N N . ALA A 1 70 ? -1.435 5.087 -10.192 1.00 98.12 70 ALA A N 1
ATOM 493 C CA . ALA A 1 70 ? -1.723 5.783 -11.444 1.00 98.12 70 ALA A CA 1
ATOM 494 C C . ALA A 1 70 ? -0.630 5.580 -12.509 1.00 98.12 70 ALA A C 1
ATOM 496 O O . ALA A 1 70 ? -0.946 5.382 -13.681 1.00 98.12 70 ALA A O 1
ATOM 497 N N . LEU A 1 71 ? 0.651 5.606 -12.121 1.00 98.31 71 LEU A N 1
ATOM 498 C CA . LEU A 1 71 ? 1.772 5.331 -13.031 1.00 98.31 71 LEU A CA 1
ATOM 499 C C . LEU A 1 71 ? 1.809 3.857 -13.455 1.00 98.31 71 LEU A C 1
ATOM 501 O O . LEU A 1 71 ? 2.052 3.560 -14.625 1.00 98.31 71 LEU A O 1
ATOM 505 N N . SER A 1 72 ? 1.529 2.942 -12.529 1.00 98.50 72 SER A N 1
ATOM 506 C CA . SER A 1 72 ? 1.515 1.500 -12.786 1.00 98.50 72 SER A CA 1
ATOM 507 C C . SER A 1 72 ? 0.363 1.086 -13.698 1.00 98.50 72 SER A C 1
ATOM 509 O O . SER A 1 72 ? 0.569 0.284 -14.601 1.00 98.50 72 SER A O 1
ATOM 511 N N . LEU A 1 73 ? -0.808 1.721 -13.565 1.00 98.50 73 LEU A N 1
ATOM 512 C CA . LEU A 1 73 ? -1.936 1.563 -14.487 1.00 98.50 73 LEU A CA 1
ATOM 513 C C . LEU A 1 73 ? -1.604 2.020 -15.911 1.00 98.50 73 LEU A C 1
ATOM 515 O O . LEU A 1 73 ? -2.335 1.680 -16.829 1.00 98.50 73 LEU A O 1
ATOM 519 N N . GLN A 1 74 ? -0.547 2.807 -16.127 1.00 98.19 74 GLN A N 1
ATOM 520 C CA . GLN A 1 74 ? -0.039 3.180 -17.457 1.00 98.19 74 GLN A CA 1
ATOM 521 C C . GLN A 1 74 ? 1.109 2.265 -17.914 1.00 98.19 74 GLN A C 1
ATOM 523 O O . GLN A 1 74 ? 1.824 2.610 -18.851 1.00 98.19 74 GLN A O 1
ATOM 528 N N . ALA A 1 75 ? 1.319 1.136 -17.229 1.00 97.88 75 ALA A N 1
ATOM 529 C CA . ALA A 1 75 ? 2.418 0.202 -17.451 1.00 97.88 75 ALA A CA 1
ATOM 530 C C . ALA A 1 75 ? 3.804 0.878 -17.474 1.00 97.88 75 ALA A C 1
ATOM 532 O O . ALA A 1 75 ? 4.685 0.470 -18.229 1.00 97.88 75 ALA A O 1
ATOM 533 N N . ASN A 1 76 ? 4.004 1.931 -16.669 1.00 98.00 76 ASN A N 1
ATOM 534 C CA . ASN A 1 76 ? 5.254 2.686 -16.673 1.00 98.00 76 ASN A CA 1
ATOM 535 C C . ASN A 1 76 ? 6.442 1.785 -16.264 1.00 98.00 76 ASN A C 1
ATOM 537 O O . ASN A 1 76 ? 6.549 1.433 -15.085 1.00 98.00 76 ASN A O 1
ATOM 541 N N . PRO A 1 77 ? 7.380 1.480 -17.183 1.00 95.69 77 PRO A N 1
ATOM 542 C CA . PRO A 1 77 ? 8.392 0.444 -16.981 1.00 95.69 77 PRO A CA 1
ATOM 543 C C . PRO A 1 77 ? 9.479 0.825 -15.972 1.00 95.69 77 PRO A C 1
ATOM 545 O O . PRO A 1 77 ? 10.296 -0.016 -15.616 1.00 95.69 77 PRO A O 1
ATOM 548 N N . THR A 1 78 ? 9.535 2.085 -15.525 1.00 91.94 78 THR A N 1
ATOM 549 C CA . THR A 1 78 ? 10.467 2.515 -14.471 1.00 91.94 78 THR A CA 1
ATOM 550 C C . THR A 1 78 ? 9.851 2.446 -13.079 1.00 91.94 78 THR A C 1
ATOM 552 O O . THR A 1 78 ? 10.539 2.727 -12.107 1.00 91.94 78 THR A O 1
ATOM 555 N N . VAL A 1 79 ? 8.549 2.164 -12.984 1.00 96.31 79 VAL A N 1
ATOM 556 C CA . VAL A 1 79 ? 7.788 2.152 -11.728 1.00 96.31 79 VAL A CA 1
ATOM 557 C C . VAL A 1 79 ? 7.260 0.753 -11.440 1.00 96.31 79 VAL A C 1
ATOM 559 O O . VAL A 1 79 ? 7.407 0.257 -10.325 1.00 96.31 79 VAL A O 1
ATOM 562 N N . THR A 1 80 ? 6.679 0.103 -12.452 1.00 95.88 80 THR A N 1
ATOM 563 C CA . THR A 1 80 ? 6.021 -1.199 -12.302 1.00 95.88 80 THR A CA 1
ATOM 564 C C . THR A 1 80 ? 6.966 -2.282 -11.807 1.00 95.88 80 THR A C 1
ATOM 566 O O . THR A 1 80 ? 6.529 -3.122 -11.030 1.00 95.88 80 THR A O 1
ATOM 569 N N . GLU A 1 81 ? 8.250 -2.237 -12.181 1.00 95.75 81 GLU A N 1
ATOM 570 C CA . GLU A 1 81 ? 9.257 -3.240 -11.801 1.00 95.75 81 GLU A CA 1
ATOM 571 C C . GLU A 1 81 ? 9.394 -3.452 -10.289 1.00 95.75 81 GLU A C 1
ATOM 573 O O . GLU A 1 81 ? 9.739 -4.555 -9.876 1.00 95.75 81 GLU A O 1
ATOM 578 N N . LEU A 1 82 ? 9.041 -2.460 -9.459 1.00 98.38 82 LEU A N 1
ATOM 579 C CA . LEU A 1 82 ? 9.032 -2.619 -8.004 1.00 98.38 82 LEU A CA 1
ATOM 580 C C . LEU A 1 82 ? 8.134 -3.782 -7.552 1.00 98.38 82 LEU A C 1
ATOM 582 O O . LEU A 1 82 ? 8.469 -4.471 -6.598 1.00 98.38 82 LEU A O 1
ATOM 586 N N . MET A 1 83 ? 7.009 -4.034 -8.226 1.00 98.50 83 MET A N 1
ATOM 587 C CA . MET A 1 83 ? 6.087 -5.128 -7.869 1.00 98.50 83 MET A CA 1
ATOM 588 C C . MET A 1 83 ? 6.577 -6.517 -8.307 1.00 98.50 83 MET A C 1
ATOM 590 O O . MET A 1 83 ? 5.912 -7.510 -8.023 1.00 98.50 83 MET A O 1
ATOM 594 N N . TRP A 1 84 ? 7.700 -6.579 -9.025 1.00 98.12 84 TRP A N 1
ATOM 595 C CA . TRP A 1 84 ? 8.230 -7.783 -9.670 1.00 98.12 84 TRP A CA 1
ATOM 596 C C . TRP A 1 84 ? 9.682 -8.064 -9.278 1.00 98.12 84 TRP A C 1
ATOM 598 O O . TRP A 1 84 ? 10.364 -8.853 -9.934 1.00 98.12 84 TRP A O 1
ATOM 608 N N . LEU A 1 85 ? 10.190 -7.385 -8.247 1.00 98.00 85 LEU A N 1
ATOM 609 C CA . LEU A 1 85 ? 11.555 -7.609 -7.803 1.00 98.00 85 LEU A CA 1
ATOM 610 C C . LEU A 1 85 ? 11.702 -9.033 -7.246 1.00 98.00 85 LEU A C 1
ATOM 612 O O . LEU A 1 85 ? 10.800 -9.524 -6.567 1.00 98.00 85 LEU A O 1
ATOM 616 N N . PRO A 1 86 ? 12.850 -9.683 -7.490 1.00 96.31 86 PRO A N 1
ATOM 617 C CA . PRO A 1 86 ? 13.278 -10.829 -6.703 1.00 96.31 86 PRO A CA 1
ATOM 618 C C . PRO A 1 86 ? 13.219 -10.526 -5.201 1.00 96.31 86 PRO A C 1
ATOM 620 O O . PRO A 1 86 ? 13.554 -9.413 -4.783 1.00 96.31 86 PRO A O 1
ATOM 623 N N . ASP A 1 87 ? 12.820 -11.517 -4.399 1.00 96.12 87 ASP A N 1
ATOM 624 C CA . ASP A 1 87 ? 12.578 -11.343 -2.963 1.00 96.12 87 ASP A CA 1
ATOM 625 C C . ASP A 1 87 ? 13.792 -10.757 -2.224 1.00 96.12 87 ASP A C 1
ATOM 627 O O . ASP A 1 87 ? 13.629 -9.942 -1.317 1.00 96.12 87 ASP A O 1
ATOM 631 N N . GLU A 1 88 ? 15.012 -11.108 -2.643 1.00 96.19 88 GLU A N 1
ATOM 632 C CA . GLU A 1 88 ? 16.256 -10.627 -2.037 1.00 96.19 88 GLU A CA 1
ATOM 633 C C . GLU A 1 88 ? 16.546 -9.134 -2.263 1.00 96.19 88 GLU A C 1
ATOM 635 O O . GLU A 1 88 ? 17.469 -8.592 -1.655 1.00 96.19 88 GLU A O 1
ATOM 640 N N . LEU A 1 89 ? 15.799 -8.469 -3.150 1.00 97.31 89 LEU A N 1
ATOM 641 C CA . LEU A 1 89 ? 15.980 -7.051 -3.469 1.00 97.31 89 LEU A CA 1
ATOM 642 C C . LEU A 1 89 ? 14.971 -6.133 -2.778 1.00 97.31 89 LEU A C 1
ATOM 644 O O . LEU A 1 89 ? 15.112 -4.911 -2.878 1.00 97.31 89 LEU A O 1
ATOM 648 N N . TYR A 1 90 ? 13.975 -6.682 -2.082 1.00 98.19 90 TYR A N 1
ATOM 649 C CA . TYR A 1 90 ? 13.082 -5.879 -1.254 1.00 98.19 90 TYR A CA 1
ATOM 650 C C . TYR A 1 90 ? 13.782 -5.445 0.039 1.00 98.19 90 TYR A C 1
ATOM 652 O O . TYR A 1 90 ? 14.321 -6.266 0.775 1.00 98.19 90 TYR A O 1
ATOM 660 N N . GLU A 1 91 ? 13.741 -4.144 0.332 1.00 96.69 91 GLU A N 1
ATOM 661 C CA . GLU A 1 91 ? 14.289 -3.558 1.564 1.00 96.69 91 GLU A CA 1
ATOM 662 C C . GLU A 1 91 ? 13.190 -3.331 2.618 1.00 96.69 91 GLU A C 1
ATOM 664 O O . GLU A 1 91 ? 13.451 -3.465 3.813 1.00 96.69 91 GLU A O 1
ATOM 669 N N . ALA A 1 92 ? 11.949 -3.055 2.195 1.00 96.44 92 ALA A N 1
ATOM 670 C CA . ALA A 1 92 ? 10.792 -2.958 3.084 1.00 96.44 92 ALA A CA 1
ATOM 671 C C . ALA A 1 92 ? 9.533 -3.557 2.448 1.00 96.44 92 ALA A C 1
ATOM 673 O O . ALA A 1 92 ? 9.220 -3.279 1.289 1.00 96.44 92 ALA A O 1
ATOM 674 N N . ARG A 1 93 ? 8.780 -4.337 3.234 1.00 97.19 93 ARG A N 1
ATOM 675 C CA . ARG A 1 93 ? 7.478 -4.916 2.871 1.00 97.19 93 ARG A CA 1
ATOM 676 C C . ARG A 1 93 ? 6.521 -4.803 4.053 1.00 97.19 93 ARG A C 1
ATOM 678 O O . ARG A 1 93 ? 6.749 -5.389 5.108 1.00 97.19 93 ARG A O 1
ATOM 685 N N . SER A 1 94 ? 5.462 -4.022 3.884 1.00 96.25 94 SER A N 1
ATOM 686 C CA . SER A 1 94 ? 4.315 -4.005 4.797 1.00 96.25 94 SER A CA 1
ATOM 687 C C . SER A 1 94 ? 3.234 -4.974 4.309 1.00 96.25 94 SER A C 1
ATOM 689 O O . SER A 1 94 ? 3.244 -5.364 3.144 1.00 96.25 94 SER A O 1
ATOM 691 N N . ALA A 1 95 ? 2.231 -5.277 5.139 1.00 96.81 95 ALA A N 1
ATOM 692 C CA . ALA A 1 95 ? 1.081 -6.081 4.707 1.00 96.81 95 ALA A CA 1
ATOM 693 C C . ALA A 1 95 ? 0.365 -5.482 3.476 1.00 96.81 95 ALA A C 1
ATOM 695 O O . ALA A 1 95 ? -0.010 -6.206 2.559 1.00 96.81 95 ALA A O 1
ATOM 696 N N . LEU A 1 96 ? 0.229 -4.151 3.412 1.00 97.75 96 LEU A N 1
ATOM 697 C CA . LEU A 1 96 ? -0.339 -3.448 2.253 1.00 97.75 96 LEU A CA 1
ATOM 698 C C . LEU A 1 96 ? 0.608 -3.464 1.037 1.00 97.75 96 LEU A C 1
ATOM 700 O O . LEU A 1 96 ? 0.146 -3.428 -0.102 1.00 97.75 96 LEU A O 1
ATOM 704 N N . GLY A 1 97 ? 1.923 -3.535 1.259 1.00 98.44 97 GLY A N 1
ATOM 705 C CA . GLY A 1 97 ? 2.920 -3.752 0.207 1.00 98.44 97 GLY A CA 1
ATOM 706 C C . GLY A 1 97 ? 2.867 -5.166 -0.373 1.00 98.44 97 GLY A C 1
ATOM 707 O O . GLY A 1 97 ? 2.920 -5.331 -1.588 1.00 98.44 97 GLY A O 1
ATOM 708 N N . ASP A 1 98 ? 2.675 -6.180 0.470 1.00 98.62 98 ASP A N 1
ATOM 709 C CA . ASP A 1 98 ? 2.466 -7.561 0.027 1.00 98.62 98 ASP A CA 1
ATOM 710 C C . ASP A 1 98 ? 1.167 -7.709 -0.766 1.00 98.62 98 ASP A C 1
ATOM 712 O O . ASP A 1 98 ? 1.140 -8.382 -1.797 1.00 98.62 98 ASP A O 1
ATOM 716 N N . GLN A 1 99 ? 0.100 -7.025 -0.342 1.00 98.62 99 GLN A N 1
ATOM 717 C CA . GLN A 1 99 ? -1.134 -6.942 -1.121 1.00 98.62 99 GLN A CA 1
ATOM 718 C C . GLN A 1 99 ? -0.897 -6.296 -2.490 1.00 98.62 99 GLN A C 1
ATOM 720 O O . GLN A 1 99 ? -1.370 -6.836 -3.487 1.00 98.62 99 GLN A O 1
ATOM 725 N N . LEU A 1 100 ? -0.127 -5.200 -2.560 1.00 98.75 100 LEU A N 1
ATOM 726 C CA . LEU A 1 100 ? 0.234 -4.548 -3.824 1.00 98.75 100 LEU A CA 1
ATOM 727 C C . LEU A 1 100 ? 0.936 -5.527 -4.783 1.00 98.75 100 LEU A C 1
ATOM 729 O O . LEU A 1 100 ? 0.531 -5.646 -5.939 1.00 98.75 100 LEU A O 1
ATOM 733 N N . ILE A 1 101 ? 1.932 -6.279 -4.297 1.00 98.69 101 ILE A N 1
ATOM 734 C CA . ILE A 1 101 ? 2.599 -7.342 -5.073 1.00 98.69 101 ILE A CA 1
ATOM 735 C C . ILE A 1 101 ? 1.587 -8.418 -5.495 1.00 98.69 101 ILE A C 1
ATOM 737 O O . ILE A 1 101 ? 1.607 -8.887 -6.636 1.00 98.69 101 ILE A O 1
ATOM 741 N N . GLY A 1 102 ? 0.683 -8.812 -4.596 1.00 98.62 102 GLY A N 1
ATOM 742 C CA . GLY A 1 102 ? -0.347 -9.821 -4.846 1.00 98.62 102 GLY A CA 1
ATOM 743 C C . GLY A 1 102 ? -1.366 -9.423 -5.918 1.00 98.62 102 GLY A C 1
ATOM 744 O O . GLY A 1 102 ? -1.934 -10.298 -6.571 1.00 98.62 102 GLY A O 1
ATOM 745 N N . ILE A 1 103 ? -1.576 -8.124 -6.143 1.00 98.62 103 ILE A N 1
ATOM 746 C CA . ILE A 1 103 ? -2.473 -7.606 -7.185 1.00 98.62 103 ILE A CA 1
ATOM 747 C C . ILE A 1 103 ? -1.733 -7.088 -8.425 1.00 98.62 103 ILE A C 1
ATOM 749 O O . ILE A 1 103 ? -2.369 -6.509 -9.296 1.00 98.62 103 ILE A O 1
ATOM 753 N N . ARG A 1 104 ? -0.416 -7.293 -8.556 1.00 98.56 104 ARG A N 1
ATOM 754 C CA . ARG A 1 104 ? 0.405 -6.711 -9.641 1.00 98.56 104 ARG A CA 1
ATOM 755 C C . ARG A 1 104 ? -0.130 -6.947 -11.063 1.00 98.56 104 ARG A C 1
ATOM 757 O O . ARG A 1 104 ? -0.005 -6.069 -11.913 1.00 98.56 104 ARG A O 1
ATOM 764 N N . ALA A 1 105 ? -0.772 -8.090 -11.314 1.00 98.38 105 ALA A N 1
ATOM 765 C CA . ALA A 1 105 ? -1.395 -8.400 -12.602 1.00 98.38 105 ALA A CA 1
ATOM 766 C C . ALA A 1 105 ? -2.608 -7.499 -12.922 1.00 98.38 105 ALA A C 1
ATOM 768 O O . ALA A 1 105 ? -2.876 -7.236 -14.089 1.00 98.38 105 ALA A O 1
ATOM 769 N N . ALA A 1 106 ? -3.295 -6.963 -11.905 1.00 98.69 106 ALA A N 1
ATOM 770 C CA . ALA A 1 106 ? -4.432 -6.050 -12.060 1.00 98.69 106 ALA A CA 1
ATOM 771 C C . ALA A 1 106 ? -4.048 -4.733 -12.755 1.00 98.69 106 ALA A C 1
ATOM 773 O O . ALA A 1 106 ? -4.889 -4.089 -13.374 1.00 98.69 106 ALA A O 1
ATOM 774 N N . PHE A 1 107 ? -2.773 -4.337 -12.694 1.00 98.69 107 PHE A N 1
ATOM 775 C CA . PHE A 1 107 ? -2.276 -3.127 -13.352 1.00 98.69 107 PHE A CA 1
ATOM 776 C C . PHE A 1 107 ? -2.035 -3.298 -14.855 1.00 98.69 107 PHE A C 1
ATOM 778 O O . PHE A 1 107 ? -1.804 -2.307 -15.551 1.00 98.69 107 PHE A O 1
ATOM 785 N N . LEU A 1 108 ? -2.027 -4.534 -15.354 1.00 98.56 108 LEU A N 1
ATOM 786 C CA . LEU A 1 108 ? -1.609 -4.837 -16.713 1.00 98.56 108 LEU A CA 1
ATOM 787 C C . LEU A 1 108 ? -2.786 -4.779 -17.682 1.00 98.56 108 LEU A C 1
ATOM 789 O O . LEU A 1 108 ? -3.880 -5.250 -17.390 1.00 98.56 108 LEU A O 1
ATOM 793 N N . SER A 1 109 ? -2.519 -4.271 -18.881 1.00 98.62 109 SER A N 1
ATOM 794 C CA . SER A 1 109 ? -3.362 -4.514 -20.045 1.00 98.62 109 SER A CA 1
ATOM 795 C C . SER A 1 109 ? -2.511 -4.601 -21.304 1.00 98.62 109 SER A C 1
ATOM 797 O O . SER A 1 109 ? -1.418 -4.025 -21.366 1.00 98.62 109 SER A O 1
ATOM 799 N N . ALA A 1 110 ? -2.999 -5.332 -22.303 1.00 98.50 110 ALA A N 1
ATOM 800 C CA . ALA A 1 110 ? -2.274 -5.601 -23.536 1.00 98.50 110 ALA A CA 1
ATOM 801 C C . ALA A 1 110 ? -1.824 -4.300 -24.221 1.00 98.50 110 ALA A C 1
ATOM 803 O O . ALA A 1 110 ? -0.632 -4.106 -24.478 1.00 98.50 110 ALA A O 1
ATOM 804 N N . ALA A 1 111 ? -2.765 -3.383 -24.465 1.00 98.06 111 ALA A N 1
ATOM 805 C CA . ALA A 1 111 ? -2.484 -2.117 -25.138 1.00 98.06 111 ALA A CA 1
ATOM 806 C C . ALA A 1 111 ? -1.453 -1.280 -24.366 1.00 98.06 111 ALA A C 1
ATOM 808 O O . ALA A 1 111 ? -0.456 -0.837 -24.932 1.00 98.06 111 ALA A O 1
ATOM 809 N N . ARG A 1 112 ? -1.633 -1.138 -23.048 1.00 98.31 112 ARG A N 1
ATOM 810 C CA . ARG A 1 112 ? -0.776 -0.279 -22.221 1.00 98.31 112 ARG A CA 1
ATOM 811 C C . ARG A 1 112 ? 0.643 -0.811 -22.098 1.00 98.31 112 ARG A C 1
ATOM 813 O O . ARG A 1 112 ? 1.583 -0.030 -22.208 1.00 98.31 112 ARG A O 1
ATOM 820 N N . VAL A 1 113 ? 0.813 -2.123 -21.915 1.00 98.56 113 VAL A N 1
ATOM 821 C CA . VAL A 1 113 ? 2.144 -2.748 -21.877 1.00 98.56 113 VAL A CA 1
ATOM 822 C C . VAL A 1 113 ? 2.860 -2.548 -23.212 1.00 98.56 113 VAL A C 1
ATOM 824 O O . VAL A 1 113 ? 3.997 -2.077 -23.228 1.00 98.56 113 VAL A O 1
ATOM 827 N N . LYS A 1 114 ? 2.198 -2.838 -24.337 1.00 98.50 114 LYS A N 1
ATOM 828 C CA . LYS A 1 114 ? 2.789 -2.649 -25.668 1.00 98.50 114 LYS A CA 1
ATOM 829 C C . LYS A 1 114 ? 3.211 -1.194 -25.897 1.00 98.50 114 LYS A C 1
ATOM 831 O O . LYS A 1 114 ? 4.373 -0.937 -26.220 1.00 98.50 114 LYS A O 1
ATOM 836 N N . ASP A 1 115 ? 2.295 -0.255 -25.685 1.00 98.38 115 ASP A N 1
ATOM 837 C CA . ASP A 1 115 ? 2.519 1.162 -25.971 1.00 98.38 115 ASP A CA 1
ATOM 838 C C . ASP A 1 115 ? 3.592 1.769 -25.061 1.00 98.38 115 ASP A C 1
ATOM 840 O O . ASP A 1 115 ? 4.478 2.488 -25.534 1.00 98.38 115 ASP A O 1
ATOM 844 N N . ALA A 1 116 ? 3.565 1.455 -23.762 1.00 98.38 116 ALA A N 1
ATOM 845 C CA . ALA A 1 116 ? 4.530 1.986 -22.807 1.00 98.38 116 ALA A CA 1
ATOM 846 C C . ALA A 1 116 ? 5.949 1.485 -23.105 1.00 98.38 116 ALA A C 1
ATOM 848 O O . ALA A 1 116 ? 6.875 2.292 -23.222 1.00 98.38 116 ALA A O 1
ATOM 849 N N . TYR A 1 117 ? 6.143 0.175 -23.276 1.00 98.56 117 TYR A N 1
ATOM 850 C CA . TYR A 1 117 ? 7.482 -0.383 -23.469 1.00 98.56 117 TYR A CA 1
ATOM 851 C C . TYR A 1 117 ? 8.082 -0.002 -24.832 1.00 98.56 117 TYR A C 1
ATOM 853 O O . TYR A 1 117 ? 9.232 0.451 -24.874 1.00 98.56 117 TYR A O 1
ATOM 861 N N . LEU A 1 118 ? 7.316 -0.086 -25.931 1.00 98.56 118 LEU A N 1
ATOM 862 C CA . LEU A 1 118 ? 7.781 0.367 -27.252 1.00 98.56 118 LEU A CA 1
ATOM 863 C C . LEU A 1 118 ? 7.998 1.885 -27.287 1.00 98.56 118 LEU A C 1
ATOM 865 O O . LEU A 1 118 ? 8.995 2.363 -27.837 1.00 98.56 118 LEU A O 1
ATOM 869 N N . GLY A 1 119 ? 7.117 2.657 -26.647 1.00 98.38 119 GLY A N 1
ATOM 870 C CA . GLY A 1 119 ? 7.237 4.108 -26.544 1.00 98.38 119 GLY A CA 1
ATOM 871 C C . GLY A 1 119 ? 8.504 4.538 -25.802 1.00 98.38 119 GLY A C 1
ATOM 872 O O . GLY A 1 119 ? 9.262 5.379 -26.297 1.00 98.38 119 GLY A O 1
ATOM 873 N N . TYR A 1 120 ? 8.794 3.934 -24.646 1.00 98.19 120 TYR A N 1
ATOM 874 C CA . TYR A 1 120 ? 10.021 4.208 -23.891 1.00 98.19 120 TYR A CA 1
ATOM 875 C C . TYR A 1 120 ? 11.275 3.766 -24.654 1.00 98.19 120 TYR A C 1
ATOM 877 O O . TYR A 1 120 ? 12.264 4.506 -24.666 1.00 98.19 120 T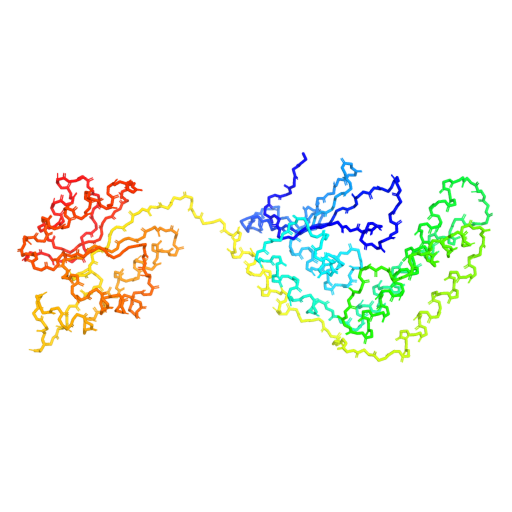YR A O 1
ATOM 885 N N . ALA A 1 121 ? 11.242 2.606 -25.320 1.00 98.31 121 ALA A N 1
ATOM 886 C CA . ALA A 1 121 ? 12.352 2.116 -26.137 1.00 98.31 121 ALA A CA 1
ATOM 887 C C . ALA A 1 121 ? 12.650 3.069 -27.305 1.00 98.31 121 ALA A C 1
ATOM 889 O O . ALA A 1 121 ? 13.797 3.478 -27.503 1.00 98.31 121 ALA A O 1
ATOM 890 N N . THR A 1 122 ? 11.606 3.529 -27.996 1.00 98.38 122 THR A N 1
ATOM 891 C CA . THR A 1 122 ? 11.692 4.538 -29.060 1.00 98.38 122 THR A CA 1
ATOM 892 C C . THR A 1 122 ? 12.293 5.847 -28.550 1.00 98.38 122 THR A C 1
ATOM 894 O O . THR A 1 122 ? 13.134 6.453 -29.214 1.00 98.38 122 THR A O 1
ATOM 897 N N . GLN A 1 123 ? 11.924 6.292 -27.345 1.00 97.62 123 GLN A N 1
ATOM 898 C CA . GLN A 1 123 ? 12.535 7.476 -26.734 1.00 97.62 123 GLN A CA 1
ATOM 899 C C . GLN A 1 123 ? 14.025 7.270 -26.426 1.00 97.62 123 GLN A C 1
ATOM 901 O O . GLN A 1 123 ? 14.815 8.195 -26.629 1.00 97.62 123 GLN A O 1
ATOM 906 N N . GLN A 1 124 ? 14.440 6.081 -25.965 1.00 97.00 124 GLN A N 1
ATOM 907 C CA . GLN A 1 124 ? 15.866 5.777 -25.790 1.00 97.00 124 GLN A CA 1
ATOM 908 C C . GLN A 1 124 ? 16.604 5.802 -27.133 1.00 97.00 124 GLN A C 1
ATOM 910 O O . GLN A 1 124 ? 17.694 6.369 -27.203 1.00 97.00 124 GLN A O 1
ATOM 915 N N . PHE A 1 125 ? 15.995 5.264 -28.196 1.00 96.88 125 PHE A N 1
ATOM 916 C CA . PHE A 1 125 ? 16.551 5.302 -29.548 1.00 96.88 125 PHE A CA 1
ATOM 917 C C . PHE A 1 125 ? 16.757 6.736 -30.043 1.00 96.88 125 PHE A C 1
ATOM 919 O O . PHE A 1 125 ? 17.877 7.110 -30.386 1.00 96.88 125 PHE A O 1
ATOM 926 N N . LYS A 1 126 ? 15.715 7.575 -29.979 1.00 95.56 126 LYS A N 1
ATOM 927 C CA . LYS A 1 126 ? 15.785 8.991 -30.382 1.00 95.56 126 LYS A CA 1
ATOM 928 C C . LYS A 1 126 ? 16.897 9.742 -29.646 1.00 95.56 126 LYS A C 1
ATOM 930 O O . LYS A 1 126 ? 17.647 10.488 -30.262 1.00 95.56 126 LYS A O 1
ATOM 935 N N . ARG A 1 127 ? 17.075 9.493 -28.340 1.00 93.31 127 ARG A N 1
ATOM 936 C CA . ARG A 1 127 ? 18.175 10.085 -27.551 1.00 93.31 127 ARG A CA 1
ATOM 937 C C . ARG A 1 127 ? 19.562 9.676 -28.047 1.00 93.31 127 ARG A C 1
ATOM 939 O O . ARG A 1 127 ? 20.504 10.433 -27.835 1.00 93.31 127 ARG A O 1
ATOM 946 N N . MET A 1 128 ? 19.722 8.484 -28.618 1.00 93.06 128 MET A N 1
ATOM 947 C CA . MET A 1 128 ? 20.978 8.064 -29.247 1.00 93.06 128 MET A CA 1
ATOM 948 C C . MET A 1 128 ? 21.149 8.721 -30.618 1.00 93.06 128 MET A C 1
ATOM 950 O O . MET A 1 128 ? 22.206 9.279 -30.881 1.00 93.06 128 MET A O 1
ATOM 954 N N . GLU A 1 129 ? 20.097 8.740 -31.437 1.00 88.81 129 GLU A N 1
ATOM 955 C CA . GLU A 1 129 ? 20.110 9.317 -32.788 1.00 88.81 129 GLU A CA 1
ATOM 956 C C . GLU A 1 129 ? 20.442 10.818 -32.775 1.00 88.81 129 GLU A C 1
ATOM 958 O O . GLU A 1 129 ? 21.300 11.272 -33.526 1.00 88.81 129 GLU A O 1
ATOM 963 N N . THR A 1 130 ? 19.858 11.585 -31.846 1.00 86.50 130 THR A N 1
ATOM 964 C CA . THR A 1 130 ? 20.147 13.023 -31.686 1.00 86.50 130 THR A CA 1
ATOM 965 C C . THR A 1 130 ? 21.601 13.314 -31.297 1.00 86.50 130 THR A C 1
ATOM 967 O O . THR A 1 130 ? 22.065 14.433 -31.493 1.00 86.50 130 THR A O 1
ATOM 970 N N . ARG A 1 131 ? 22.344 12.345 -30.742 1.00 81.69 131 ARG A N 1
ATOM 971 C CA . ARG A 1 131 ? 23.757 12.553 -30.378 1.00 81.69 131 ARG A CA 1
ATOM 972 C C . ARG A 1 131 ? 24.713 12.469 -31.569 1.00 81.69 131 ARG A C 1
ATOM 974 O O . ARG A 1 131 ? 25.847 12.907 -31.410 1.00 81.69 131 ARG A O 1
ATOM 981 N N . GLY A 1 132 ? 24.249 12.000 -32.730 1.00 64.25 132 GLY A N 1
ATOM 982 C CA . GLY A 1 132 ? 25.018 11.983 -33.975 1.00 64.25 132 GLY A CA 1
ATOM 983 C C . GLY A 1 132 ? 26.288 11.123 -33.943 1.00 64.25 132 GLY A C 1
ATOM 984 O O . GLY A 1 132 ? 26.609 10.461 -32.958 1.00 64.25 132 GLY A O 1
ATOM 985 N N . ASP A 1 133 ? 27.005 11.143 -35.062 1.00 58.88 133 ASP A N 1
ATOM 986 C CA . ASP A 1 133 ? 28.273 10.455 -35.346 1.00 58.88 133 ASP A CA 1
ATOM 987 C C . ASP A 1 133 ? 29.528 11.249 -34.914 1.00 58.88 133 ASP A C 1
ATOM 989 O O . ASP A 1 133 ? 30.653 10.758 -35.023 1.00 58.88 133 ASP A O 1
ATOM 993 N N . GLY A 1 134 ? 29.360 12.471 -34.400 1.00 52.28 134 GLY A N 1
ATOM 994 C CA . GLY A 1 134 ? 30.448 13.422 -34.176 1.00 52.28 134 GLY A CA 1
ATOM 995 C C . GLY A 1 134 ? 30.574 13.899 -32.729 1.00 52.28 134 GLY A C 1
ATOM 996 O O . GLY A 1 134 ? 29.677 14.559 -32.214 1.00 52.28 134 GLY A O 1
ATOM 997 N N . SER A 1 135 ? 31.752 13.645 -32.135 1.00 52.47 135 SER A N 1
ATOM 998 C CA . SER A 1 135 ? 32.245 14.040 -30.793 1.00 52.47 135 SER A CA 1
ATOM 999 C C . SER A 1 135 ? 32.268 12.890 -29.777 1.00 52.47 135 SER A C 1
ATOM 1001 O O . SER A 1 135 ? 31.484 12.805 -28.825 1.00 52.47 135 SER A O 1
ATOM 1003 N N . PHE A 1 136 ? 33.228 11.979 -29.956 1.00 63.66 136 PHE A N 1
ATOM 1004 C CA . PHE A 1 136 ? 33.446 10.848 -29.058 1.00 63.66 136 PHE A CA 1
ATOM 1005 C C . PHE A 1 136 ? 34.220 11.239 -27.794 1.00 63.66 136 PHE A C 1
ATOM 1007 O O . PHE A 1 136 ? 35.299 10.711 -27.510 1.00 63.66 136 PHE A O 1
ATOM 1014 N N . SER A 1 137 ? 33.646 12.130 -26.985 1.00 74.19 137 SER A N 1
ATOM 1015 C CA . SER A 1 137 ? 34.037 12.163 -25.579 1.00 74.19 137 SER A CA 1
ATOM 1016 C C . SER A 1 137 ? 33.738 10.791 -24.954 1.00 74.19 137 SER A C 1
ATOM 1018 O O . SER A 1 137 ? 32.753 10.126 -25.302 1.00 74.19 137 SER A O 1
ATOM 1020 N N . ALA A 1 138 ? 34.585 10.342 -24.025 1.00 79.75 138 ALA A N 1
ATOM 1021 C CA . ALA A 1 138 ? 34.353 9.084 -23.315 1.00 79.75 138 ALA A CA 1
ATOM 1022 C C . ALA A 1 138 ? 32.987 9.078 -22.597 1.00 79.75 138 ALA A C 1
ATOM 1024 O O . ALA A 1 138 ? 32.347 8.034 -22.480 1.00 79.75 138 ALA A O 1
ATOM 1025 N N . ASP A 1 139 ? 32.516 10.250 -22.168 1.00 84.12 139 ASP A N 1
ATOM 1026 C CA . ASP A 1 139 ? 31.215 10.440 -21.533 1.00 84.12 139 ASP A CA 1
ATOM 1027 C C . ASP A 1 139 ? 30.035 10.238 -22.507 1.00 84.12 139 ASP A C 1
ATOM 1029 O O . ASP A 1 139 ? 29.068 9.54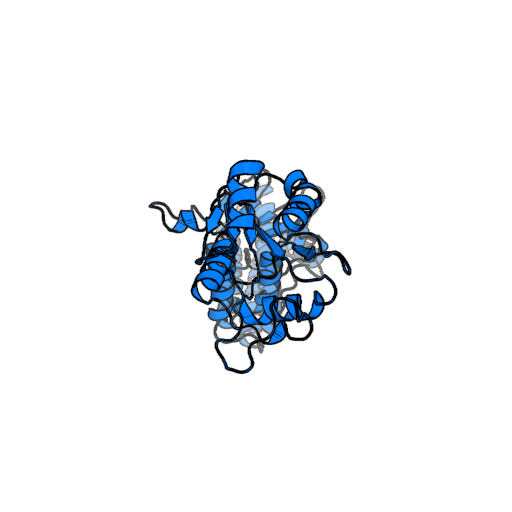2 -22.185 1.00 84.12 139 ASP A O 1
ATOM 1033 N N . THR A 1 140 ? 30.138 10.755 -23.737 1.00 85.31 140 THR A N 1
ATOM 1034 C CA . THR A 1 140 ? 29.132 10.543 -24.794 1.00 85.31 140 THR A CA 1
ATOM 1035 C C . THR A 1 140 ? 28.976 9.054 -25.118 1.00 85.31 140 THR A C 1
ATOM 1037 O O . THR A 1 140 ? 27.849 8.560 -25.226 1.00 85.31 140 THR A O 1
ATOM 1040 N N . ARG A 1 141 ? 30.090 8.307 -25.208 1.00 87.06 141 ARG A N 1
ATOM 1041 C CA . ARG A 1 141 ? 30.058 6.849 -25.437 1.00 87.06 141 ARG A CA 1
ATOM 1042 C C . ARG A 1 141 ? 29.372 6.108 -24.292 1.00 87.06 141 ARG A C 1
ATOM 1044 O O . ARG A 1 141 ? 28.486 5.294 -24.541 1.00 87.06 141 ARG A O 1
ATOM 1051 N N . LYS A 1 142 ? 29.719 6.427 -23.039 1.00 89.44 142 LYS A N 1
ATOM 1052 C CA . LYS A 1 142 ? 29.108 5.811 -21.845 1.00 89.44 142 LYS A CA 1
ATOM 1053 C C . LYS A 1 142 ? 27.596 6.020 -21.802 1.00 89.44 142 LYS A C 1
ATOM 1055 O O . LYS A 1 142 ? 26.851 5.069 -21.559 1.00 89.44 142 LYS A O 1
ATOM 1060 N N . ARG A 1 143 ? 27.129 7.245 -22.067 1.00 90.81 143 ARG A N 1
ATOM 1061 C CA . ARG A 1 143 ? 25.692 7.552 -22.113 1.00 90.81 143 ARG A CA 1
ATOM 1062 C C . ARG A 1 143 ? 24.995 6.792 -23.238 1.00 90.81 143 ARG A C 1
ATOM 1064 O O . ARG A 1 143 ? 23.956 6.188 -22.989 1.00 90.81 143 ARG A O 1
ATOM 1071 N N . THR A 1 144 ? 25.574 6.761 -24.437 1.00 93.06 144 THR A N 1
ATOM 1072 C CA . THR A 1 144 ? 25.018 6.014 -25.580 1.00 93.06 144 THR A CA 1
ATOM 1073 C C . THR A 1 144 ? 24.890 4.524 -25.268 1.00 93.06 144 THR A C 1
ATOM 1075 O O . THR A 1 144 ? 23.800 3.976 -25.411 1.00 93.06 144 THR A O 1
ATOM 1078 N N . ALA A 1 145 ? 25.929 3.902 -24.703 1.00 94.31 145 ALA A N 1
ATOM 1079 C CA . ALA A 1 145 ? 25.874 2.508 -24.258 1.00 94.31 145 ALA A CA 1
ATOM 1080 C C . ALA A 1 145 ? 24.771 2.270 -23.209 1.00 94.31 145 ALA A C 1
ATOM 1082 O O . ALA A 1 145 ? 24.043 1.280 -23.288 1.00 94.31 145 ALA A O 1
ATOM 1083 N N . LYS A 1 146 ? 24.594 3.187 -22.240 1.00 93.75 146 LYS A N 1
ATOM 1084 C CA . LYS A 1 146 ? 23.513 3.104 -21.236 1.00 93.75 146 LYS A CA 1
ATOM 1085 C C . LYS A 1 146 ? 22.127 3.157 -21.891 1.00 93.75 146 LYS A C 1
ATOM 1087 O O . LYS A 1 146 ? 21.264 2.362 -21.530 1.00 93.75 146 LYS A O 1
ATOM 1092 N N . HIS A 1 147 ? 21.913 4.053 -22.855 1.00 95.69 147 HIS A N 1
ATOM 1093 C CA . HIS A 1 147 ? 20.636 4.153 -23.571 1.00 95.69 147 HIS A CA 1
ATOM 1094 C C . HIS A 1 147 ? 20.359 2.943 -24.466 1.00 95.69 147 HIS A C 1
ATOM 1096 O O . HIS A 1 147 ? 19.221 2.483 -24.494 1.00 95.69 147 HIS A O 1
ATOM 1102 N N . ALA A 1 148 ? 21.380 2.392 -25.124 1.00 97.12 148 ALA A N 1
ATOM 1103 C CA . ALA A 1 148 ? 21.262 1.166 -25.908 1.00 97.12 148 ALA A CA 1
ATOM 1104 C C . ALA A 1 148 ? 20.835 -0.013 -25.021 1.00 97.12 148 ALA A C 1
ATOM 1106 O O . ALA A 1 148 ? 19.817 -0.649 -25.283 1.00 97.12 148 ALA A O 1
ATOM 1107 N N . ARG A 1 149 ? 21.531 -0.239 -23.899 1.00 97.12 149 ARG A N 1
ATOM 1108 C CA . ARG A 1 149 ? 21.145 -1.269 -22.918 1.00 97.12 149 ARG A CA 1
ATOM 1109 C C . ARG A 1 149 ? 19.714 -1.100 -22.431 1.00 97.12 149 ARG A C 1
ATOM 1111 O O . ARG A 1 149 ? 18.972 -2.074 -22.358 1.00 97.12 149 ARG A O 1
ATOM 1118 N N . HIS A 1 150 ? 19.324 0.137 -22.125 1.00 96.69 150 HIS A N 1
ATOM 1119 C CA . HIS A 1 150 ? 17.973 0.429 -21.668 1.00 96.69 150 HIS A CA 1
ATOM 1120 C C . HIS A 1 150 ? 16.928 0.128 -22.751 1.00 96.69 150 HIS A C 1
ATOM 1122 O O . HIS A 1 150 ? 15.923 -0.503 -22.445 1.00 96.69 150 HIS A O 1
ATOM 1128 N N . LEU A 1 151 ? 17.177 0.510 -24.008 1.00 98.12 151 LEU A N 1
ATOM 1129 C CA . LEU A 1 151 ? 16.310 0.177 -25.141 1.00 98.12 151 LEU A CA 1
ATOM 1130 C C . LEU A 1 151 ? 16.098 -1.333 -25.246 1.00 98.12 151 LEU A C 1
ATOM 1132 O O . LEU A 1 151 ? 14.955 -1.780 -25.245 1.00 98.12 151 LEU A O 1
ATOM 1136 N N . ALA A 1 152 ? 17.185 -2.106 -25.305 1.00 97.94 152 ALA A N 1
ATOM 1137 C CA . ALA A 1 152 ? 17.098 -3.551 -25.480 1.00 97.94 152 ALA A CA 1
ATOM 1138 C C . ALA A 1 152 ? 16.389 -4.229 -24.299 1.00 97.94 152 ALA A C 1
ATOM 1140 O O . ALA A 1 152 ? 15.548 -5.103 -24.495 1.00 97.94 152 ALA A O 1
ATOM 1141 N N . ARG A 1 153 ? 16.668 -3.779 -23.066 1.00 97.31 153 ARG A N 1
ATOM 1142 C CA . ARG A 1 153 ? 15.952 -4.231 -21.866 1.00 97.31 153 ARG A CA 1
ATOM 1143 C C . ARG A 1 153 ? 14.450 -4.002 -22.005 1.00 97.31 153 ARG A C 1
ATOM 1145 O O . ARG A 1 153 ? 13.690 -4.939 -21.799 1.00 97.31 153 ARG A O 1
ATOM 1152 N N . LEU A 1 154 ? 14.039 -2.781 -22.357 1.00 98.00 154 LEU A N 1
ATOM 1153 C CA . LEU A 1 154 ? 12.627 -2.415 -22.478 1.00 98.00 154 LEU A CA 1
ATOM 1154 C C . LEU A 1 154 ? 11.911 -3.316 -23.484 1.00 98.00 154 LEU A C 1
ATOM 1156 O O . LEU A 1 154 ? 10.877 -3.884 -23.158 1.00 98.00 154 LEU A O 1
ATOM 1160 N N . VAL A 1 155 ? 12.467 -3.507 -24.680 1.00 98.25 155 VAL A N 1
ATOM 1161 C CA . VAL A 1 155 ? 11.786 -4.338 -25.680 1.00 98.25 155 VAL A CA 1
ATOM 1162 C C . VAL A 1 155 ? 11.737 -5.816 -25.287 1.00 98.25 155 VAL A C 1
ATOM 1164 O O . VAL A 1 155 ? 10.703 -6.447 -25.478 1.00 98.25 155 VAL A O 1
ATOM 1167 N N . HIS A 1 156 ? 12.796 -6.365 -24.683 1.00 97.56 156 HIS A N 1
ATOM 1168 C CA . HIS A 1 156 ? 12.818 -7.771 -24.265 1.00 97.56 156 HIS A CA 1
ATOM 1169 C C . HIS A 1 156 ? 11.892 -8.033 -23.070 1.00 97.56 156 HIS A C 1
ATOM 1171 O O . HIS A 1 156 ? 11.075 -8.949 -23.124 1.00 97.56 156 HIS A O 1
ATOM 1177 N N . GLN A 1 157 ? 11.976 -7.213 -22.017 1.00 97.31 157 GLN A N 1
ATOM 1178 C CA . GLN A 1 157 ? 11.116 -7.342 -20.836 1.00 97.31 157 GLN A CA 1
ATOM 1179 C C . GLN A 1 157 ? 9.653 -7.066 -21.174 1.00 97.31 157 GLN A C 1
ATOM 1181 O O . GLN A 1 157 ? 8.779 -7.813 -20.748 1.00 97.31 157 GLN A O 1
ATOM 1186 N N . GLY A 1 158 ? 9.385 -6.031 -21.976 1.00 98.00 158 GLY A N 1
ATOM 1187 C CA . GLY A 1 158 ? 8.034 -5.705 -22.417 1.00 98.00 158 GLY A CA 1
ATOM 1188 C C . GLY A 1 158 ? 7.411 -6.837 -23.227 1.00 98.00 158 GLY A C 1
ATOM 1189 O O . GLY A 1 158 ? 6.262 -7.191 -22.988 1.00 98.00 158 GLY A O 1
ATOM 1190 N N . LEU A 1 159 ? 8.164 -7.434 -24.157 1.00 98.31 159 LEU A N 1
ATOM 1191 C CA . LEU A 1 159 ? 7.679 -8.555 -24.963 1.00 98.31 159 LEU A CA 1
ATOM 1192 C C . LEU A 1 159 ? 7.479 -9.823 -24.123 1.00 98.31 159 LEU A C 1
ATOM 1194 O O . LEU A 1 159 ? 6.514 -10.551 -24.352 1.00 98.31 159 LEU A O 1
ATOM 1198 N N . GLY A 1 160 ? 8.364 -10.079 -23.153 1.00 98.00 160 GLY A N 1
ATOM 1199 C CA . GLY A 1 160 ? 8.207 -11.152 -22.169 1.00 98.00 160 GLY A CA 1
ATOM 1200 C C . GLY A 1 160 ? 6.902 -10.994 -21.392 1.00 98.00 160 GLY A C 1
ATOM 1201 O O . GLY A 1 160 ? 6.013 -11.831 -21.530 1.00 98.00 160 GLY A O 1
ATOM 1202 N N . LEU A 1 161 ? 6.740 -9.855 -20.712 1.00 98.38 161 LEU A N 1
ATOM 1203 C CA . LEU A 1 161 ? 5.530 -9.492 -19.972 1.00 98.38 161 LEU A CA 1
ATOM 1204 C C . LEU A 1 161 ? 4.269 -9.582 -20.839 1.00 98.38 161 LEU A C 1
ATOM 1206 O O . LEU A 1 161 ? 3.253 -10.119 -20.410 1.00 98.38 161 LEU A O 1
ATOM 1210 N N . TYR A 1 162 ? 4.332 -9.099 -22.079 1.00 98.69 162 TYR A N 1
ATOM 1211 C CA . TYR A 1 162 ? 3.210 -9.160 -23.010 1.00 98.69 162 TYR A CA 1
ATOM 1212 C C . TYR A 1 162 ? 2.824 -10.595 -23.379 1.00 98.69 162 TYR A C 1
ATOM 1214 O O . TYR A 1 162 ? 1.646 -10.880 -23.560 1.00 98.69 162 TYR A O 1
ATOM 1222 N N . ARG A 1 163 ? 3.785 -11.516 -23.485 1.00 98.50 163 ARG A N 1
ATOM 1223 C CA . ARG A 1 163 ? 3.530 -12.918 -23.852 1.00 98.50 163 ARG A CA 1
ATOM 1224 C C . ARG A 1 163 ? 3.103 -13.787 -22.675 1.00 98.50 163 ARG A C 1
ATOM 1226 O O . ARG A 1 163 ? 2.403 -14.771 -22.896 1.00 98.50 163 ARG A O 1
ATOM 1233 N N . THR A 1 164 ? 3.541 -13.465 -21.462 1.00 98.06 164 THR A N 1
ATOM 1234 C CA . THR A 1 164 ? 3.397 -14.357 -20.300 1.00 98.06 164 THR A CA 1
ATOM 1235 C C . THR A 1 164 ? 2.497 -13.796 -19.208 1.00 98.06 164 THR A C 1
ATOM 1237 O O . THR A 1 164 ? 1.929 -14.571 -18.448 1.00 98.06 164 THR A O 1
ATOM 1240 N N . GLY A 1 165 ? 2.347 -12.474 -19.128 1.00 97.88 165 GLY A N 1
ATOM 1241 C CA . GLY A 1 165 ? 1.755 -11.805 -17.972 1.00 97.88 165 GLY A CA 1
ATOM 1242 C C . GLY A 1 165 ? 2.709 -11.641 -16.786 1.00 97.88 165 GLY A C 1
ATOM 1243 O O . GLY A 1 165 ? 2.303 -11.071 -15.780 1.00 97.88 165 GLY A O 1
ATOM 1244 N N . GLU A 1 166 ? 3.968 -12.072 -16.912 1.00 97.12 166 GLU A N 1
ATOM 1245 C CA . GLU A 1 166 ? 4.977 -12.029 -15.850 1.00 97.12 166 GLU A CA 1
ATOM 1246 C C . GLU A 1 166 ? 6.190 -11.188 -16.280 1.00 97.12 166 GLU A C 1
ATOM 1248 O O . GLU A 1 166 ? 6.685 -11.319 -17.403 1.00 97.12 166 GLU A O 1
ATOM 1253 N N . LEU A 1 167 ? 6.678 -10.310 -15.396 1.00 96.94 167 LEU A N 1
ATOM 1254 C CA . LEU A 1 167 ? 7.842 -9.461 -15.665 1.00 96.94 167 LEU A CA 1
ATOM 1255 C C . LEU A 1 167 ? 9.106 -10.039 -15.019 1.00 96.94 167 LEU A C 1
ATOM 1257 O O . LEU A 1 167 ? 9.291 -9.945 -13.808 1.00 96.94 167 LEU A O 1
ATOM 1261 N N . ASP A 1 168 ? 10.028 -10.519 -15.850 1.00 93.69 168 ASP A N 1
ATOM 1262 C CA . ASP A 1 168 ? 11.358 -10.935 -15.404 1.00 93.69 168 ASP A CA 1
ATOM 1263 C C . ASP A 1 168 ? 12.288 -9.725 -15.256 1.00 93.69 168 ASP A C 1
ATOM 1265 O O . ASP A 1 168 ? 12.828 -9.187 -16.232 1.00 93.69 168 ASP A O 1
ATOM 1269 N N . VAL A 1 169 ? 12.491 -9.273 -14.016 1.00 95.12 169 VAL A N 1
ATOM 1270 C CA . VAL A 1 169 ? 13.388 -8.142 -13.726 1.00 95.12 169 VAL A CA 1
ATOM 1271 C C . VAL A 1 169 ? 14.856 -8.521 -13.946 1.00 95.12 169 VAL A C 1
ATOM 1273 O O . VAL A 1 169 ? 15.621 -7.731 -14.505 1.00 95.12 169 VAL A O 1
ATOM 1276 N N . ARG A 1 170 ? 15.258 -9.731 -13.542 1.00 94.69 170 ARG A N 1
ATOM 1277 C CA . ARG A 1 170 ? 16.630 -10.221 -13.708 1.00 94.69 170 ARG A CA 1
ATOM 1278 C C . ARG A 1 170 ? 16.871 -10.627 -15.162 1.00 94.69 170 ARG A C 1
ATOM 1280 O O . ARG A 1 170 ? 16.145 -11.451 -15.706 1.00 94.69 170 ARG A O 1
ATOM 1287 N N . LEU A 1 171 ? 17.918 -10.087 -15.784 1.00 93.19 171 LEU A N 1
ATOM 1288 C CA . LEU A 1 171 ? 18.266 -10.447 -17.158 1.00 93.19 171 LEU A CA 1
ATOM 1289 C C . LEU A 1 171 ? 18.984 -11.798 -17.187 1.00 93.19 171 LEU A C 1
ATOM 1291 O O . LEU A 1 171 ? 19.931 -12.012 -16.434 1.00 93.19 171 LEU A O 1
ATOM 1295 N N . SER A 1 172 ? 18.556 -12.686 -18.084 1.00 90.75 172 SER A N 1
ATOM 1296 C CA . SER A 1 172 ? 19.120 -14.035 -18.224 1.00 90.75 172 SER A CA 1
ATOM 1297 C C . SER A 1 172 ? 20.534 -14.047 -18.816 1.00 90.75 172 SER A C 1
ATOM 1299 O O . SER A 1 172 ? 21.339 -14.899 -18.457 1.00 90.75 172 SER A O 1
ATOM 1301 N N . ASP A 1 173 ? 20.848 -13.097 -19.702 1.00 94.31 173 ASP A N 1
ATOM 1302 C CA . ASP A 1 173 ? 22.178 -12.923 -20.301 1.00 94.31 173 ASP A CA 1
ATOM 1303 C C . ASP A 1 173 ? 22.622 -11.451 -20.229 1.00 94.31 173 ASP A C 1
ATOM 1305 O O . ASP A 1 173 ? 22.528 -10.721 -21.220 1.00 94.31 173 ASP A O 1
ATOM 1309 N N . PRO A 1 174 ? 23.104 -10.973 -19.064 1.00 94.69 174 PRO A N 1
ATOM 1310 C CA . PRO A 1 174 ? 23.596 -9.602 -18.913 1.00 94.69 174 PRO A CA 1
ATOM 1311 C C . PRO A 1 174 ? 24.747 -9.258 -19.875 1.00 94.69 174 PRO A C 1
ATOM 1313 O O . PRO A 1 174 ? 24.886 -8.101 -20.284 1.00 94.69 174 PRO A O 1
ATOM 1316 N N . GLY A 1 175 ? 25.552 -10.255 -20.265 1.00 96.38 175 GLY A N 1
ATOM 1317 C CA . GLY A 1 175 ? 26.695 -10.095 -21.164 1.00 96.38 175 GLY A CA 1
ATOM 1318 C C . GLY A 1 175 ? 26.279 -9.635 -22.558 1.00 96.38 175 GLY A C 1
ATOM 1319 O O . GLY A 1 175 ? 26.895 -8.719 -23.113 1.00 96.38 175 GLY A O 1
ATOM 1320 N N . TRP A 1 176 ? 25.180 -10.180 -23.087 1.00 97.50 176 TRP A N 1
ATOM 1321 C CA . TRP A 1 176 ? 24.622 -9.735 -24.364 1.00 97.50 176 TRP A CA 1
ATOM 1322 C C . TRP A 1 176 ? 24.252 -8.246 -24.348 1.00 97.50 176 TRP A C 1
ATOM 1324 O O . TRP A 1 176 ? 24.609 -7.519 -25.278 1.00 97.50 176 TRP A O 1
ATOM 1334 N N . TYR A 1 177 ? 23.613 -7.755 -23.278 1.00 97.62 177 TYR A N 1
ATOM 1335 C CA . TYR A 1 177 ? 23.244 -6.337 -23.160 1.00 97.62 177 TYR A CA 1
ATOM 1336 C C . TYR A 1 177 ? 24.482 -5.442 -23.077 1.00 97.62 177 TYR A C 1
ATOM 1338 O O . TYR A 1 177 ? 24.524 -4.388 -23.715 1.00 97.62 177 TYR A O 1
ATOM 1346 N N . LEU A 1 178 ? 25.498 -5.845 -22.306 1.00 95.88 178 LEU A N 1
ATOM 1347 C CA . LEU A 1 178 ? 26.761 -5.110 -22.213 1.00 95.88 178 LEU A CA 1
ATOM 1348 C C . LEU A 1 178 ? 27.429 -4.987 -23.588 1.00 95.88 178 LEU A C 1
ATOM 1350 O O . LEU A 1 178 ? 27.682 -3.861 -24.024 1.00 95.88 178 LEU A O 1
ATOM 1354 N N . GLY A 1 179 ? 27.597 -6.104 -24.302 1.00 97.12 179 GLY A N 1
ATOM 1355 C CA . GLY A 1 179 ? 28.194 -6.119 -25.639 1.00 97.12 179 GLY A CA 1
ATOM 1356 C C . GLY A 1 179 ? 27.365 -5.362 -26.682 1.00 97.12 179 GLY A C 1
ATOM 1357 O O . GLY A 1 179 ? 27.922 -4.642 -27.508 1.00 97.12 179 GLY A O 1
ATOM 1358 N N . PHE A 1 180 ? 26.033 -5.458 -26.627 1.00 97.62 180 PHE A N 1
ATOM 1359 C CA . PHE A 1 180 ? 25.138 -4.659 -27.471 1.00 97.62 180 PHE A CA 1
ATOM 1360 C C . PHE A 1 180 ? 25.336 -3.156 -27.232 1.00 97.62 180 PHE A C 1
ATOM 1362 O O . PHE A 1 180 ? 25.497 -2.384 -28.176 1.00 97.62 180 PHE A O 1
ATOM 1369 N N . GLY A 1 181 ? 25.399 -2.734 -25.966 1.00 96.19 181 GLY A N 1
ATOM 1370 C CA . GLY A 1 181 ? 25.653 -1.338 -25.619 1.00 96.19 181 GLY A CA 1
ATOM 1371 C C . GLY A 1 181 ? 26.994 -0.821 -26.145 1.00 96.19 181 GLY A C 1
ATOM 1372 O O . GLY A 1 181 ? 27.067 0.320 -26.600 1.00 96.19 181 GLY A O 1
ATOM 1373 N N . GLU A 1 182 ? 28.039 -1.648 -26.109 1.00 95.25 182 GLU A N 1
ATOM 1374 C CA . GLU A 1 182 ? 29.367 -1.312 -26.633 1.00 95.25 182 GLU A CA 1
ATOM 1375 C C . GLU A 1 182 ? 29.377 -1.160 -28.156 1.00 95.25 182 GLU A C 1
ATOM 1377 O O . GLU A 1 182 ? 29.891 -0.157 -28.650 1.00 95.25 182 GLU A O 1
ATOM 1382 N N . ARG A 1 183 ? 28.761 -2.091 -28.899 1.00 95.38 183 ARG A N 1
ATOM 1383 C CA . ARG A 1 183 ? 28.669 -2.014 -30.369 1.00 95.38 183 ARG A CA 1
ATOM 1384 C C . ARG A 1 183 ? 27.915 -0.772 -30.833 1.00 95.38 183 ARG A C 1
ATOM 1386 O O . ARG A 1 183 ? 28.404 -0.032 -31.687 1.00 95.38 183 ARG A O 1
ATOM 1393 N N . VAL A 1 184 ? 26.777 -0.478 -30.204 1.00 94.56 184 VAL A N 1
ATOM 1394 C CA . VAL A 1 184 ? 25.996 0.728 -30.516 1.00 94.56 184 VAL A CA 1
ATOM 1395 C C . VAL A 1 184 ? 26.793 1.993 -30.182 1.00 94.56 184 VAL A C 1
ATOM 1397 O O . VAL A 1 184 ? 26.837 2.928 -30.979 1.00 94.56 184 VAL A O 1
ATOM 1400 N N . ALA A 1 185 ? 27.486 2.028 -29.038 1.00 92.31 185 ALA A N 1
ATOM 1401 C CA . ALA A 1 185 ? 28.334 3.162 -28.663 1.00 92.31 185 ALA A CA 1
ATOM 1402 C C . ALA A 1 185 ? 29.595 3.317 -29.534 1.00 92.31 185 ALA A C 1
ATOM 1404 O O . ALA A 1 185 ? 30.168 4.409 -29.570 1.00 92.31 185 ALA A O 1
ATOM 1405 N N . ALA A 1 186 ? 30.019 2.255 -30.225 1.00 91.19 186 ALA A N 1
ATOM 1406 C CA . ALA A 1 186 ? 31.089 2.268 -31.218 1.00 91.19 186 ALA A CA 1
ATOM 1407 C C . ALA A 1 186 ? 30.622 2.726 -32.615 1.00 91.19 186 ALA A C 1
ATOM 1409 O O . ALA A 1 186 ? 31.454 2.873 -33.506 1.00 91.19 186 ALA A O 1
ATOM 1410 N N . GLY A 1 187 ? 29.323 2.993 -32.798 1.00 89.25 187 GLY A N 1
ATOM 1411 C CA . GLY A 1 187 ? 28.764 3.583 -34.017 1.00 89.25 187 GLY A CA 1
ATOM 1412 C C . GLY A 1 187 ? 27.701 2.739 -34.723 1.00 89.25 187 GLY A C 1
ATOM 1413 O O . GLY A 1 187 ? 27.095 3.232 -35.672 1.00 89.25 187 GLY A O 1
ATOM 1414 N N . ASP A 1 188 ? 27.410 1.510 -34.274 1.00 92.38 188 ASP A N 1
ATOM 1415 C CA . ASP A 1 188 ? 26.376 0.668 -34.900 1.00 92.38 188 ASP A CA 1
ATOM 1416 C C . ASP A 1 188 ? 24.954 1.036 -34.429 1.00 92.38 188 ASP A C 1
ATOM 1418 O O . ASP A 1 188 ? 24.238 0.261 -33.793 1.00 92.38 188 ASP A O 1
ATOM 1422 N N . LEU A 1 189 ? 24.511 2.256 -34.749 1.00 93.50 189 LEU A N 1
ATOM 1423 C CA . LEU A 1 189 ?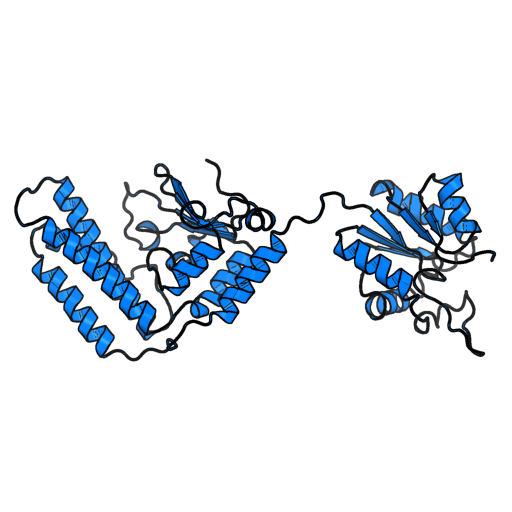 23.124 2.681 -34.513 1.00 93.50 189 LEU A CA 1
ATOM 1424 C C . LEU A 1 189 ? 22.113 1.859 -35.333 1.00 93.50 189 LEU A C 1
ATOM 1426 O O . LEU A 1 189 ? 20.937 1.777 -34.967 1.00 93.50 189 LEU A O 1
ATOM 1430 N N . ALA A 1 190 ? 22.555 1.240 -36.431 1.00 95.31 190 ALA A N 1
ATOM 1431 C CA . ALA A 1 190 ? 21.711 0.386 -37.255 1.00 95.31 190 ALA A CA 1
ATOM 1432 C C . ALA A 1 190 ? 21.296 -0.890 -36.505 1.00 95.31 190 ALA A C 1
ATOM 1434 O O . ALA A 1 190 ? 20.159 -1.334 -36.666 1.00 95.31 190 ALA A O 1
ATOM 1435 N N . GLU A 1 191 ? 22.155 -1.447 -35.645 1.00 95.94 191 GLU A N 1
ATOM 1436 C CA . GLU A 1 191 ? 21.800 -2.570 -34.768 1.00 95.94 191 GLU A CA 1
ATOM 1437 C C . GLU A 1 191 ? 20.660 -2.205 -33.815 1.00 95.94 191 GLU A C 1
ATOM 1439 O O . GLU A 1 191 ? 19.672 -2.934 -33.734 1.00 95.94 191 GLU A O 1
ATOM 1444 N N . ALA A 1 192 ? 20.727 -1.037 -33.167 1.00 96.69 192 ALA A N 1
ATOM 1445 C CA . ALA A 1 192 ? 19.659 -0.577 -32.279 1.00 96.69 192 ALA A CA 1
ATOM 1446 C C . ALA A 1 192 ? 18.326 -0.357 -33.011 1.00 96.69 192 ALA A C 1
ATOM 1448 O O . ALA A 1 192 ? 17.267 -0.685 -32.473 1.00 96.69 192 ALA A O 1
ATOM 1449 N N . ARG A 1 193 ? 18.373 0.134 -34.257 1.00 97.75 193 ARG A N 1
ATOM 1450 C CA . ARG A 1 193 ? 17.183 0.266 -35.108 1.00 97.75 193 ARG A CA 1
ATOM 1451 C C . ARG A 1 193 ? 16.577 -1.097 -35.446 1.00 97.75 193 ARG A C 1
ATOM 1453 O O . ARG A 1 193 ? 15.362 -1.244 -35.372 1.00 97.75 193 ARG A O 1
ATOM 1460 N N . ARG A 1 194 ? 17.410 -2.092 -35.783 1.00 98.19 194 ARG A N 1
ATOM 1461 C CA . ARG A 1 194 ? 16.960 -3.469 -36.061 1.00 98.19 194 ARG A CA 1
ATOM 1462 C C . ARG A 1 194 ? 16.307 -4.110 -34.838 1.00 98.19 194 ARG A C 1
ATOM 1464 O O . ARG A 1 194 ? 15.262 -4.728 -34.988 1.00 98.19 194 ARG A O 1
ATOM 1471 N N . VAL A 1 195 ? 16.887 -3.937 -33.646 1.00 98.25 195 VAL A N 1
ATOM 1472 C CA . VAL A 1 195 ? 16.312 -4.447 -32.387 1.00 98.25 195 VAL A CA 1
ATOM 1473 C C . VAL A 1 195 ? 14.930 -3.846 -32.124 1.00 98.25 195 VAL A C 1
ATOM 1475 O O . VAL A 1 195 ? 14.003 -4.579 -31.791 1.00 98.25 195 VAL A O 1
ATOM 1478 N N . LEU A 1 196 ? 14.767 -2.532 -32.314 1.00 98.25 196 LEU A N 1
ATOM 1479 C CA . LEU A 1 196 ? 13.476 -1.870 -32.120 1.00 98.25 196 LEU A CA 1
ATOM 1480 C C . LEU A 1 196 ? 12.428 -2.327 -33.146 1.00 98.25 196 LEU A C 1
ATOM 1482 O O . LEU A 1 196 ? 11.344 -2.737 -32.749 1.00 98.25 196 LEU A O 1
ATOM 1486 N N . ALA A 1 197 ? 12.767 -2.321 -34.439 1.00 98.31 197 ALA A N 1
ATOM 1487 C CA . ALA A 1 197 ? 11.853 -2.757 -35.499 1.00 98.31 197 ALA A CA 1
ATOM 1488 C C . ALA A 1 197 ? 11.430 -4.223 -35.316 1.00 98.31 197 ALA A C 1
ATOM 1490 O O . ALA A 1 197 ? 10.258 -4.564 -35.432 1.00 98.31 197 ALA A O 1
ATOM 1491 N N . ARG A 1 198 ? 12.378 -5.091 -34.938 1.00 98.31 198 ARG A N 1
ATOM 1492 C CA . ARG A 1 198 ? 12.077 -6.492 -34.649 1.00 98.31 198 ARG A CA 1
ATOM 1493 C C . ARG A 1 198 ? 11.106 -6.639 -33.480 1.00 98.31 198 ARG A C 1
ATOM 1495 O O . ARG A 1 198 ? 10.216 -7.480 -33.539 1.00 98.31 198 ARG A O 1
ATOM 1502 N N . ALA A 1 199 ? 11.269 -5.831 -32.435 1.00 98.19 199 ALA A N 1
ATOM 1503 C CA . ALA A 1 199 ? 10.343 -5.834 -31.315 1.00 98.19 199 ALA A CA 1
ATOM 1504 C C . ALA A 1 199 ? 8.935 -5.405 -31.745 1.00 98.19 199 ALA A C 1
ATOM 1506 O O . ALA A 1 199 ? 7.973 -6.051 -31.345 1.00 98.19 199 ALA A O 1
ATOM 1507 N N . GLU A 1 200 ? 8.798 -4.368 -32.574 1.00 98.38 200 GLU A N 1
ATOM 1508 C CA . GLU A 1 200 ? 7.498 -3.939 -33.113 1.00 98.38 200 GLU A CA 1
ATOM 1509 C C . GLU A 1 200 ? 6.787 -5.083 -33.856 1.00 98.38 200 GLU A C 1
ATOM 1511 O O . GLU A 1 200 ? 5.620 -5.366 -33.562 1.00 98.38 200 GLU A O 1
ATOM 1516 N N . ASP A 1 201 ? 7.508 -5.795 -34.730 1.00 98.44 201 ASP A N 1
ATOM 1517 C CA . ASP A 1 201 ? 7.003 -6.981 -35.433 1.00 98.44 201 ASP A CA 1
ATOM 1518 C C . ASP A 1 201 ? 6.621 -8.105 -34.454 1.00 98.44 201 ASP A C 1
ATOM 1520 O O . ASP A 1 201 ? 5.544 -8.699 -34.550 1.00 98.44 201 ASP A O 1
ATOM 1524 N N . ASP A 1 202 ? 7.483 -8.387 -33.473 1.00 98.50 202 ASP A N 1
ATOM 1525 C CA . ASP A 1 202 ? 7.264 -9.452 -32.496 1.00 98.50 202 ASP A CA 1
ATOM 1526 C C . ASP A 1 202 ? 6.071 -9.157 -31.570 1.00 98.50 202 ASP A C 1
ATOM 1528 O O . ASP A 1 202 ? 5.348 -10.088 -31.212 1.00 98.50 202 ASP A O 1
ATOM 1532 N N . PHE A 1 203 ? 5.829 -7.892 -31.206 1.00 98.44 203 PHE A N 1
ATOM 1533 C CA . PHE A 1 203 ? 4.630 -7.455 -30.479 1.00 98.44 203 PHE A CA 1
ATOM 1534 C C . PHE A 1 203 ? 3.373 -7.526 -31.351 1.00 98.44 203 PHE A C 1
ATOM 1536 O O . PHE A 1 203 ? 2.298 -7.826 -30.840 1.00 98.44 203 PHE A O 1
ATOM 1543 N N . ALA A 1 204 ? 3.472 -7.226 -32.649 1.00 97.31 204 ALA A N 1
ATOM 1544 C CA . ALA A 1 204 ? 2.343 -7.325 -33.573 1.00 97.31 204 ALA A CA 1
ATOM 1545 C C . ALA A 1 204 ? 1.920 -8.781 -33.828 1.00 97.31 204 ALA A C 1
ATOM 1547 O O . ALA A 1 204 ? 0.733 -9.054 -33.987 1.00 97.31 204 ALA A O 1
ATOM 1548 N N . ALA A 1 205 ? 2.878 -9.712 -33.842 1.00 97.88 205 ALA A N 1
ATOM 1549 C CA . ALA A 1 205 ? 2.628 -11.134 -34.072 1.00 97.88 205 ALA A CA 1
ATOM 1550 C C . ALA A 1 205 ? 2.339 -11.941 -32.789 1.00 97.88 205 ALA A C 1
ATOM 1552 O O . ALA A 1 205 ? 1.840 -13.068 -32.870 1.00 97.88 205 ALA A O 1
ATOM 1553 N N . ALA A 1 206 ? 2.685 -11.418 -31.608 1.00 97.50 206 ALA A N 1
ATOM 1554 C CA . ALA A 1 206 ? 2.530 -12.134 -30.346 1.00 97.50 206 ALA A CA 1
ATOM 1555 C C . ALA A 1 206 ? 1.058 -12.299 -29.942 1.00 97.50 206 ALA A C 1
ATOM 1557 O O . ALA A 1 206 ? 0.244 -11.389 -30.062 1.00 97.50 206 ALA A O 1
ATOM 1558 N N . ARG A 1 207 ? 0.744 -13.462 -29.366 1.00 97.00 207 ARG A N 1
ATOM 1559 C CA . ARG A 1 207 ? -0.468 -13.648 -28.563 1.00 97.00 207 ARG A CA 1
ATOM 1560 C C . ARG A 1 207 ? -0.177 -13.227 -27.128 1.00 97.00 207 ARG A C 1
ATOM 1562 O O . ARG A 1 207 ? 0.933 -13.451 -26.646 1.00 97.00 207 ARG A O 1
ATOM 1569 N N . THR A 1 208 ? -1.174 -12.654 -26.465 1.00 98.31 208 THR A N 1
ATOM 1570 C CA . THR A 1 208 ? -1.057 -12.164 -25.092 1.00 98.31 208 THR A CA 1
ATOM 1571 C C . THR A 1 208 ? -2.154 -12.752 -24.204 1.00 98.31 208 THR A C 1
ATOM 1573 O O . THR A 1 208 ? -3.289 -12.877 -24.665 1.00 98.31 208 THR A O 1
ATOM 1576 N N . PRO A 1 209 ? -1.833 -13.139 -22.955 1.00 98.00 209 PRO A N 1
ATOM 1577 C CA . PRO A 1 209 ? -2.824 -13.457 -21.934 1.00 98.00 209 PRO A CA 1
ATOM 1578 C C . PRO A 1 209 ? -3.338 -12.202 -21.211 1.00 98.00 209 PRO A C 1
ATOM 1580 O O . PRO A 1 209 ? -4.224 -12.313 -20.367 1.00 98.00 209 PRO A O 1
ATOM 1583 N N . LEU A 1 210 ? -2.760 -11.026 -21.486 1.00 98.50 210 LEU A N 1
ATOM 1584 C CA . LEU A 1 210 ? -3.138 -9.784 -20.825 1.00 98.50 210 LEU A CA 1
ATOM 1585 C C . LEU A 1 210 ? -4.553 -9.357 -21.239 1.00 98.50 210 LEU A C 1
ATOM 1587 O O . LEU A 1 210 ? -4.908 -9.497 -22.411 1.00 98.50 210 LEU A O 1
ATOM 1591 N N . PRO A 1 211 ? -5.341 -8.792 -20.310 1.00 98.38 211 PRO A N 1
ATOM 1592 C CA . PRO A 1 211 ? -6.666 -8.276 -20.627 1.00 98.38 211 PRO A CA 1
ATOM 1593 C C . PRO A 1 211 ? -6.579 -7.008 -21.488 1.00 98.38 211 PRO A C 1
ATOM 1595 O O . PRO A 1 211 ? -5.534 -6.355 -21.562 1.00 98.38 211 PRO A O 1
ATOM 1598 N N . ASP A 1 212 ? -7.698 -6.621 -22.100 1.00 98.25 212 ASP A N 1
ATOM 1599 C CA . ASP A 1 212 ? -7.785 -5.380 -22.881 1.00 98.25 212 ASP A CA 1
ATOM 1600 C C . ASP A 1 212 ? -7.638 -4.130 -21.991 1.00 98.25 212 ASP A C 1
ATOM 1602 O O . ASP A 1 212 ? -6.946 -3.173 -22.352 1.00 98.25 212 ASP A O 1
ATOM 1606 N N . GLU A 1 213 ? -8.198 -4.176 -20.779 1.00 98.19 213 GLU A N 1
ATOM 1607 C CA . GLU A 1 213 ? -8.150 -3.105 -19.777 1.00 98.19 213 GLU A CA 1
ATOM 1608 C C . GLU A 1 213 ? -7.626 -3.620 -18.426 1.00 98.19 213 GLU A C 1
ATOM 1610 O O . GLU A 1 213 ? -7.847 -4.787 -18.092 1.00 98.19 213 GLU A O 1
ATOM 1615 N N . PRO A 1 214 ? -6.945 -2.770 -17.632 1.00 98.25 214 PRO A N 1
ATOM 1616 C CA . PRO A 1 214 ? -6.527 -3.136 -16.286 1.00 98.25 214 PRO A CA 1
ATOM 1617 C C . PRO A 1 214 ? -7.733 -3.227 -15.339 1.00 98.25 214 PRO A C 1
ATOM 1619 O O . PRO A 1 214 ? -8.720 -2.502 -15.492 1.00 98.25 214 PRO A O 1
ATOM 1622 N N . ASP A 1 215 ? -7.617 -4.061 -14.307 1.00 98.62 215 ASP A N 1
ATOM 1623 C CA . ASP A 1 215 ? -8.614 -4.209 -13.242 1.00 98.62 215 ASP A CA 1
ATOM 1624 C C . ASP A 1 215 ? -8.497 -3.036 -12.257 1.00 98.62 215 ASP A C 1
ATOM 1626 O O . ASP A 1 215 ? -7.809 -3.082 -11.233 1.00 98.62 215 ASP A O 1
ATOM 1630 N N . ARG A 1 216 ? -9.144 -1.929 -12.629 1.00 98.38 216 ARG A N 1
ATOM 1631 C CA . ARG A 1 216 ? -9.133 -0.690 -11.849 1.00 98.38 216 ARG A CA 1
ATOM 1632 C C . ARG A 1 216 ? -9.836 -0.835 -10.511 1.00 98.38 216 ARG A C 1
ATOM 1634 O O . ARG A 1 216 ? -9.367 -0.234 -9.554 1.00 98.38 216 ARG A O 1
ATOM 1641 N N . ASP A 1 217 ? -10.898 -1.626 -10.429 1.00 98.56 217 ASP A N 1
ATOM 1642 C CA . ASP A 1 217 ? -11.670 -1.786 -9.195 1.00 98.56 217 ASP A CA 1
ATOM 1643 C C . ASP A 1 217 ? -10.820 -2.446 -8.109 1.00 98.56 217 ASP A C 1
ATOM 1645 O O . ASP A 1 217 ? -10.825 -2.017 -6.953 1.00 98.56 217 ASP A O 1
ATOM 1649 N N . ARG A 1 218 ? -10.003 -3.437 -8.483 1.00 98.50 218 ARG A N 1
ATOM 1650 C CA . ARG A 1 218 ? -9.063 -4.073 -7.558 1.00 98.50 218 ARG A CA 1
ATOM 1651 C C . ARG A 1 218 ? -7.946 -3.136 -7.105 1.00 98.50 218 ARG A C 1
ATOM 1653 O O . ARG A 1 218 ? -7.570 -3.161 -5.933 1.00 98.50 218 ARG A O 1
ATOM 1660 N N . VAL A 1 219 ? -7.425 -2.304 -8.009 1.00 98.69 219 VAL A N 1
ATOM 1661 C CA . VAL A 1 219 ? -6.420 -1.281 -7.671 1.00 98.69 219 VAL A CA 1
ATOM 1662 C C . VAL A 1 219 ? -7.016 -0.206 -6.755 1.00 98.69 219 VAL A C 1
ATOM 1664 O O . VAL A 1 219 ? -6.376 0.190 -5.780 1.00 98.69 219 VAL A O 1
ATOM 1667 N N . GLU A 1 220 ? -8.245 0.229 -7.028 1.00 98.50 220 GLU A N 1
ATOM 1668 C CA . GLU A 1 220 ? -8.968 1.217 -6.225 1.00 98.50 220 GLU A CA 1
ATOM 1669 C C . GLU A 1 220 ? -9.280 0.667 -4.829 1.00 98.50 220 GLU A C 1
ATOM 1671 O O . GLU A 1 220 ? -9.051 1.347 -3.832 1.00 98.50 220 GLU A O 1
ATOM 1676 N N . SER A 1 221 ? -9.714 -0.595 -4.733 1.00 98.50 221 SER A N 1
ATOM 1677 C CA . SER A 1 221 ? -9.936 -1.276 -3.453 1.00 98.50 221 SER A CA 1
ATOM 1678 C C . SER A 1 221 ? -8.669 -1.300 -2.598 1.00 98.50 221 SER A C 1
ATOM 1680 O O . SER A 1 221 ? -8.722 -0.946 -1.423 1.00 98.50 221 SER A O 1
ATOM 1682 N N . TRP A 1 222 ? -7.517 -1.648 -3.182 1.00 98.69 222 TRP A N 1
ATOM 1683 C CA . TRP A 1 222 ? -6.238 -1.595 -2.467 1.00 98.69 222 TRP A CA 1
ATOM 1684 C C . TRP A 1 222 ? -5.906 -0.175 -1.998 1.00 98.69 222 TRP A C 1
ATOM 1686 O O . TRP A 1 222 ? -5.458 0.023 -0.868 1.00 98.69 222 TRP A O 1
ATOM 1696 N N . LEU A 1 223 ? -6.153 0.838 -2.833 1.00 98.44 223 LEU A N 1
ATOM 1697 C CA . LEU A 1 223 ? -5.912 2.222 -2.444 1.00 98.44 223 LEU A CA 1
ATOM 1698 C C . LEU A 1 223 ? -6.836 2.652 -1.295 1.00 98.44 223 LEU A C 1
ATOM 1700 O O . LEU A 1 223 ? -6.378 3.331 -0.377 1.00 98.44 223 LEU A O 1
ATOM 1704 N N . HIS A 1 224 ? -8.101 2.230 -1.293 1.00 98.25 224 HIS A N 1
ATOM 1705 C CA . HIS A 1 224 ? -9.018 2.454 -0.176 1.00 98.25 224 HIS A CA 1
ATOM 1706 C C . HIS A 1 224 ? -8.519 1.811 1.121 1.00 98.25 224 HIS A C 1
ATOM 1708 O O . HIS A 1 224 ? -8.533 2.480 2.155 1.00 98.25 224 HIS A O 1
ATOM 1714 N N . ASP A 1 225 ? -8.002 0.582 1.070 1.00 96.38 225 ASP A N 1
ATOM 1715 C CA . ASP A 1 225 ? -7.408 -0.083 2.237 1.00 96.38 225 ASP A CA 1
ATOM 1716 C C . ASP A 1 225 ? -6.194 0.693 2.764 1.00 96.38 225 ASP A C 1
ATOM 1718 O O . ASP A 1 225 ? -6.063 0.924 3.972 1.00 96.38 225 ASP A O 1
ATOM 1722 N N . VAL A 1 226 ? -5.344 1.196 1.860 1.00 97.12 226 VAL A N 1
ATOM 1723 C CA . VAL A 1 226 ? -4.236 2.090 2.218 1.00 97.12 226 VAL A CA 1
ATOM 1724 C C . VAL A 1 226 ? -4.762 3.348 2.915 1.00 97.12 226 VAL A C 1
ATOM 1726 O O . VAL A 1 226 ? -4.227 3.734 3.957 1.00 97.12 226 VAL A O 1
ATOM 1729 N N . ARG A 1 227 ? -5.815 3.992 2.396 1.00 96.75 227 ARG A N 1
ATOM 1730 C CA . ARG A 1 227 ? -6.392 5.203 3.007 1.00 96.75 227 ARG A CA 1
ATOM 1731 C C . ARG A 1 227 ? -7.039 4.923 4.360 1.00 96.75 227 ARG A C 1
ATOM 1733 O O . ARG A 1 227 ? -6.852 5.709 5.286 1.00 96.75 227 ARG A O 1
ATOM 1740 N N . ALA A 1 228 ? -7.752 3.816 4.508 1.00 92.62 228 ALA A N 1
ATOM 1741 C CA . ALA A 1 228 ? -8.354 3.421 5.775 1.00 92.62 228 ALA A CA 1
ATOM 1742 C C . ALA A 1 228 ? -7.283 3.157 6.847 1.00 92.62 228 ALA A C 1
ATOM 1744 O O . ALA A 1 228 ? -7.406 3.638 7.973 1.00 92.62 228 ALA A O 1
ATOM 1745 N N . ALA A 1 229 ? -6.199 2.461 6.488 1.00 89.94 229 ALA A N 1
ATOM 1746 C CA . ALA A 1 229 ? -5.111 2.142 7.411 1.00 89.94 229 ALA A CA 1
ATOM 1747 C C . ALA A 1 229 ? -4.318 3.376 7.880 1.00 89.94 229 ALA A C 1
ATOM 1749 O O . ALA A 1 229 ? -3.803 3.385 8.997 1.00 89.94 229 ALA A O 1
ATOM 1750 N N . HIS A 1 230 ? -4.233 4.418 7.046 1.00 90.81 230 HIS A N 1
ATOM 1751 C CA . HIS A 1 230 ? -3.454 5.633 7.322 1.00 90.81 230 HIS A CA 1
ATOM 1752 C C . HIS A 1 230 ? -4.318 6.843 7.704 1.00 90.81 230 HIS A C 1
ATOM 1754 O O . HIS A 1 230 ? -3.819 7.968 7.814 1.00 90.81 230 HIS A O 1
ATOM 1760 N N . LEU A 1 231 ? -5.616 6.634 7.936 1.00 89.19 231 LEU A N 1
ATOM 1761 C CA . LEU A 1 231 ? -6.462 7.608 8.608 1.00 89.19 231 LEU A CA 1
ATOM 1762 C C . LEU A 1 231 ? -6.149 7.557 10.105 1.00 89.19 231 LEU A C 1
ATOM 1764 O O . LEU A 1 231 ? -6.416 6.558 10.771 1.00 89.19 231 LEU A O 1
ATOM 1768 N N . ALA A 1 232 ? -5.539 8.625 10.625 1.00 70.81 232 ALA A N 1
ATOM 1769 C CA . ALA A 1 232 ? -5.168 8.717 12.031 1.00 70.81 232 ALA A CA 1
ATOM 1770 C C . ALA A 1 232 ? -6.380 8.413 12.926 1.00 70.81 232 ALA A C 1
ATOM 1772 O O . ALA A 1 232 ? -7.381 9.130 12.893 1.00 70.81 232 ALA A O 1
ATOM 1773 N N . ARG A 1 233 ? -6.282 7.360 13.744 1.00 62.25 233 ARG A N 1
ATOM 1774 C CA . ARG A 1 233 ? -7.226 7.135 14.843 1.00 62.25 233 ARG A CA 1
ATOM 1775 C C . ARG A 1 233 ? -6.850 8.078 15.994 1.00 62.25 233 ARG A C 1
ATOM 1777 O O . ARG A 1 233 ? -5.653 8.247 16.240 1.00 62.25 233 ARG A O 1
ATOM 1784 N N . PRO A 1 234 ? -7.812 8.709 16.689 1.00 57.06 234 PRO A N 1
ATOM 1785 C CA . PRO A 1 234 ? -7.510 9.635 17.777 1.00 57.06 234 PRO A CA 1
ATOM 1786 C C . PRO A 1 234 ? -6.551 9.025 18.811 1.00 57.06 234 PRO A C 1
ATOM 1788 O O . PRO A 1 234 ? -6.686 7.871 19.212 1.00 57.06 234 PRO A O 1
ATOM 1791 N N . ALA A 1 235 ? -5.568 9.816 19.243 1.00 56.19 235 ALA A N 1
ATOM 1792 C CA . ALA A 1 235 ? -4.382 9.361 19.971 1.00 56.19 235 ALA A CA 1
ATOM 1793 C C . ALA A 1 235 ? -4.595 8.981 21.455 1.00 56.19 235 ALA A C 1
ATOM 1795 O O . ALA A 1 235 ? -3.617 8.780 22.170 1.00 56.19 235 ALA A O 1
ATOM 1796 N N . ALA A 1 236 ? -5.828 8.841 21.948 1.00 59.25 236 ALA A N 1
ATOM 1797 C CA . ALA A 1 236 ? -6.076 8.452 23.338 1.00 59.25 236 ALA A CA 1
ATOM 1798 C C . ALA A 1 236 ? -6.862 7.140 23.421 1.00 59.25 236 ALA A C 1
ATOM 1800 O O . ALA A 1 236 ? -8.091 7.124 23.467 1.00 59.25 236 ALA A O 1
ATOM 1801 N N . ARG A 1 237 ? -6.139 6.017 23.500 1.00 79.38 237 ARG A N 1
ATOM 1802 C CA . ARG A 1 237 ? -6.729 4.720 23.853 1.00 79.38 237 ARG A CA 1
ATOM 1803 C C . ARG A 1 237 ? -7.050 4.682 25.350 1.00 79.38 237 ARG A C 1
ATOM 1805 O O . ARG A 1 237 ? -6.223 4.266 26.155 1.00 79.38 237 ARG A O 1
ATOM 1812 N N . GLY A 1 238 ? -8.239 5.140 25.727 1.00 90.81 238 GLY A N 1
ATOM 1813 C CA . GLY A 1 238 ? -8.803 4.866 27.051 1.00 90.81 238 GLY A CA 1
ATOM 1814 C C . GLY A 1 238 ? -9.029 3.370 27.316 1.00 90.81 238 GLY A C 1
ATOM 1815 O O . GLY A 1 238 ? -9.189 2.596 26.371 1.00 90.81 238 GLY A O 1
ATOM 1816 N N . LEU A 1 239 ? -9.041 2.972 28.591 1.00 95.31 239 LEU A N 1
ATOM 1817 C CA . LEU A 1 239 ? -9.399 1.624 29.052 1.00 95.31 239 LEU A CA 1
ATOM 1818 C C . LEU A 1 239 ? -10.779 1.667 29.711 1.00 95.31 239 LEU A C 1
ATOM 1820 O O . LEU A 1 239 ? -10.968 2.404 30.677 1.00 95.31 239 LEU A O 1
ATOM 1824 N N . TYR A 1 240 ? -11.721 0.872 29.211 1.00 97.69 240 TYR A N 1
ATOM 1825 C CA . TYR A 1 240 ? -13.080 0.783 29.732 1.00 97.69 240 TYR A CA 1
ATOM 1826 C C . TYR A 1 240 ? -13.342 -0.595 30.326 1.00 97.69 240 TYR A C 1
ATOM 1828 O O . TYR A 1 240 ? -13.014 -1.621 29.725 1.00 97.69 240 TYR A O 1
ATOM 1836 N N . LEU A 1 241 ? -13.954 -0.603 31.507 1.00 98.31 241 LEU A N 1
ATOM 1837 C CA . LEU A 1 241 ? -14.472 -1.820 32.121 1.00 98.31 241 LEU A CA 1
ATOM 1838 C C . LEU A 1 241 ? -15.954 -1.948 31.805 1.00 98.31 241 LEU A C 1
ATOM 1840 O O . LEU A 1 241 ? -16.688 -0.969 31.920 1.00 98.31 241 LEU A O 1
ATOM 1844 N N . VAL A 1 242 ? -16.382 -3.143 31.415 1.00 98.56 242 VAL A N 1
ATOM 1845 C CA . VAL A 1 242 ? -17.761 -3.402 31.001 1.00 98.56 242 VAL A CA 1
ATOM 1846 C C . VAL A 1 242 ? -18.300 -4.591 31.782 1.00 98.56 242 VAL A C 1
ATOM 1848 O O . VAL A 1 242 ? -17.801 -5.712 31.661 1.00 98.56 242 VAL A O 1
ATOM 1851 N N . ASP A 1 243 ? -19.307 -4.345 32.608 1.00 98.12 243 ASP A N 1
ATOM 1852 C CA . ASP A 1 243 ? -20.079 -5.405 33.241 1.00 98.12 243 ASP A CA 1
ATOM 1853 C C . ASP A 1 243 ? -20.983 -6.142 32.230 1.00 98.12 243 ASP A C 1
ATOM 1855 O O . ASP A 1 243 ? -21.244 -5.649 31.133 1.00 98.12 243 ASP A O 1
ATOM 1859 N N . LEU A 1 244 ? -21.444 -7.346 32.591 1.00 96.62 244 LEU A N 1
ATOM 1860 C CA . LEU A 1 244 ? -22.353 -8.148 31.775 1.00 96.62 244 LEU A CA 1
ATOM 1861 C C . LEU A 1 244 ? -23.817 -8.036 32.211 1.00 96.62 244 LEU A C 1
ATOM 1863 O O . LEU A 1 244 ? -24.615 -7.465 31.469 1.00 96.62 244 LEU A O 1
ATOM 1867 N N . ASP A 1 245 ? -24.181 -8.619 33.354 1.00 94.38 245 ASP A N 1
ATOM 1868 C CA . ASP A 1 245 ? -25.578 -8.809 33.764 1.00 94.38 245 ASP A CA 1
ATOM 1869 C C . ASP A 1 245 ? -26.234 -7.500 34.196 1.00 94.38 245 ASP A C 1
ATOM 1871 O O . ASP A 1 245 ? -25.853 -6.930 35.204 1.00 94.38 245 ASP A O 1
ATOM 1875 N N . GLY A 1 246 ? -27.269 -7.074 33.473 1.00 93.00 246 GLY A N 1
ATOM 1876 C CA . GLY A 1 246 ? -27.918 -5.775 33.668 1.00 93.00 246 GLY A CA 1
ATOM 1877 C C . GLY A 1 246 ? -27.226 -4.631 32.922 1.00 93.00 246 GLY A C 1
ATOM 1878 O O . GLY A 1 246 ? -27.801 -3.551 32.811 1.00 93.00 246 GLY A O 1
ATOM 1879 N N . THR A 1 247 ? -26.048 -4.888 32.336 1.00 97.25 247 THR A N 1
ATOM 1880 C CA . THR A 1 247 ? -25.261 -3.902 31.583 1.00 97.25 247 THR A CA 1
ATOM 1881 C C . THR A 1 247 ? -25.312 -4.139 30.071 1.00 97.25 247 THR A C 1
ATOM 1883 O O . THR A 1 247 ? -26.013 -3.417 29.368 1.00 97.25 247 THR A O 1
ATOM 1886 N N . VAL A 1 248 ? -24.594 -5.138 29.536 1.00 97.50 248 VAL A N 1
ATOM 1887 C CA . VAL A 1 248 ? -24.707 -5.525 28.110 1.00 97.50 248 VAL A CA 1
ATOM 1888 C C . VAL A 1 248 ? -25.681 -6.678 27.893 1.00 97.50 248 VAL A C 1
ATOM 1890 O O . VAL A 1 248 ? -26.192 -6.825 26.786 1.00 97.50 248 VAL A O 1
ATOM 1893 N N . ALA A 1 249 ? -25.941 -7.484 28.922 1.00 96.31 249 ALA A N 1
ATOM 1894 C CA . ALA A 1 249 ? -26.786 -8.668 28.873 1.00 96.31 249 ALA A CA 1
ATOM 1895 C C . ALA A 1 249 ? -27.974 -8.501 29.823 1.00 96.31 249 ALA A C 1
ATOM 1897 O O . ALA A 1 249 ? -27.800 -8.335 31.030 1.00 96.31 249 ALA A O 1
ATOM 1898 N N . LEU A 1 250 ? -29.188 -8.572 29.287 1.00 93.88 250 LEU A N 1
ATOM 1899 C CA . LEU A 1 250 ? -30.423 -8.561 30.059 1.00 93.88 250 LEU A CA 1
ATOM 1900 C C . LEU A 1 250 ? -30.972 -9.975 30.155 1.00 93.88 250 LEU A C 1
ATOM 1902 O O . LEU A 1 250 ? -30.958 -10.733 29.185 1.00 93.88 250 LEU A O 1
ATOM 1906 N N . ARG A 1 251 ? -31.518 -10.310 31.321 1.00 89.62 251 ARG A N 1
ATOM 1907 C CA . ARG A 1 251 ? -32.337 -11.515 31.440 1.00 89.62 251 ARG A CA 1
ATOM 1908 C C . ARG A 1 251 ? -33.636 -11.302 30.663 1.00 89.62 251 ARG A C 1
ATOM 1910 O O . ARG A 1 251 ? -34.120 -10.176 30.576 1.00 89.62 251 ARG A O 1
ATOM 1917 N N . GLN A 1 252 ? -34.177 -12.374 30.094 1.00 83.19 252 GLN A N 1
ATOM 1918 C CA . GLN A 1 252 ? -35.434 -12.321 29.349 1.00 83.19 252 GLN A CA 1
ATOM 1919 C C . GLN A 1 252 ? -36.577 -11.792 30.225 1.00 83.19 252 GLN A C 1
ATOM 1921 O O . GLN A 1 252 ? -36.692 -12.181 31.384 1.00 83.19 252 GLN A O 1
ATOM 1926 N N . ASP A 1 253 ? -37.436 -10.947 29.658 1.00 77.81 253 ASP A N 1
ATOM 1927 C CA . ASP A 1 253 ? -38.667 -10.484 30.307 1.00 77.81 253 ASP A CA 1
ATOM 1928 C C . ASP A 1 253 ? -39.822 -11.431 29.941 1.00 77.81 253 ASP A C 1
ATOM 1930 O O . ASP A 1 253 ? -40.668 -11.132 29.099 1.00 77.81 253 ASP A O 1
ATOM 1934 N N . THR A 1 254 ? -39.761 -12.655 30.474 1.00 79.19 254 THR A N 1
ATOM 1935 C CA . THR A 1 254 ? -40.766 -13.708 30.258 1.00 79.19 254 THR A CA 1
ATOM 1936 C C . THR A 1 254 ? -41.043 -14.470 31.555 1.00 79.19 254 THR A C 1
ATOM 1938 O O . THR A 1 254 ? -40.262 -14.398 32.506 1.00 79.19 254 THR A O 1
ATOM 1941 N N . ASP A 1 255 ? -42.129 -15.247 31.580 1.00 77.19 255 ASP A N 1
ATOM 1942 C CA . ASP A 1 255 ? -42.490 -16.098 32.724 1.00 77.19 255 ASP A CA 1
ATOM 1943 C C . ASP A 1 255 ? -41.432 -17.182 33.042 1.00 77.19 255 ASP A C 1
ATOM 1945 O O . ASP A 1 255 ? -41.399 -17.694 34.159 1.00 77.19 255 ASP A O 1
ATOM 1949 N N . ASP A 1 256 ? -40.543 -17.510 32.093 1.00 81.81 256 ASP A N 1
ATOM 1950 C CA . ASP A 1 256 ? -39.410 -18.437 32.263 1.00 81.81 256 ASP A CA 1
ATOM 1951 C C . ASP A 1 256 ? -38.064 -17.688 32.309 1.00 81.81 256 ASP A C 1
ATOM 1953 O O . ASP A 1 256 ? -37.082 -18.033 31.648 1.00 81.81 256 ASP A O 1
ATOM 1957 N N . VAL A 1 257 ? -38.007 -16.607 33.088 1.00 82.81 257 VAL A N 1
ATOM 1958 C CA . VAL A 1 257 ? -36.762 -15.870 33.313 1.00 82.81 257 VAL A CA 1
ATOM 1959 C C . VAL A 1 257 ? -35.783 -16.690 34.159 1.00 82.81 257 VAL A C 1
ATOM 1961 O O . VAL A 1 257 ? -36.103 -17.161 35.254 1.00 82.81 257 VAL A O 1
ATOM 1964 N N . ARG A 1 258 ? -34.537 -16.824 33.688 1.00 87.50 258 ARG A N 1
ATOM 1965 C CA . ARG A 1 258 ? -33.490 -17.489 34.475 1.00 87.50 258 ARG A CA 1
ATOM 1966 C C . ARG A 1 258 ? -33.241 -16.763 35.801 1.00 87.50 258 ARG A C 1
ATOM 1968 O O . ARG A 1 258 ? -33.246 -15.531 35.879 1.00 87.50 258 ARG A O 1
ATOM 1975 N N . SER A 1 259 ? -32.911 -17.526 36.840 1.00 84.69 259 SER A N 1
ATOM 1976 C CA . SER A 1 259 ? -32.414 -16.950 38.093 1.00 84.69 259 SER A CA 1
ATOM 1977 C C . SER A 1 259 ? -31.085 -16.212 37.856 1.00 84.69 259 SER A C 1
ATOM 1979 O O . SER A 1 259 ? -30.267 -16.672 37.051 1.00 84.69 259 SER A O 1
ATOM 1981 N N . PRO A 1 260 ? -30.798 -15.108 38.577 1.00 82.12 260 PRO A N 1
ATOM 1982 C CA . PRO A 1 260 ? -29.507 -14.426 38.496 1.00 82.12 260 PRO A CA 1
ATOM 1983 C C . PRO A 1 260 ? -28.297 -15.339 38.729 1.00 82.12 260 PRO A C 1
ATOM 1985 O O . PRO A 1 260 ? -27.229 -15.048 38.202 1.00 82.12 260 PRO A O 1
ATOM 1988 N N . TYR A 1 261 ? -28.468 -16.426 39.490 1.00 83.94 261 TYR A N 1
ATOM 1989 C CA . TYR A 1 261 ? -27.415 -17.389 39.829 1.00 83.94 261 TYR A CA 1
ATOM 1990 C C . TYR A 1 261 ? -27.471 -18.688 39.010 1.00 83.94 261 TYR A C 1
ATOM 1992 O O . TYR A 1 261 ? -26.681 -19.596 39.261 1.00 83.94 261 TYR A O 1
ATOM 2000 N N . ASP A 1 262 ? -28.390 -18.801 38.046 1.00 87.38 262 ASP A N 1
ATOM 2001 C CA . ASP A 1 262 ? -28.432 -19.943 37.131 1.00 87.38 262 ASP A CA 1
ATOM 2002 C C . ASP A 1 262 ? -27.450 -19.731 35.972 1.00 87.38 262 ASP A C 1
ATOM 2004 O O . ASP A 1 262 ? -27.771 -19.157 34.927 1.00 87.38 262 ASP A O 1
ATOM 2008 N N . TRP A 1 263 ? -26.216 -20.187 36.186 1.00 89.94 263 TRP A N 1
ATOM 2009 C CA . TRP A 1 263 ? -25.116 -20.046 35.232 1.00 89.94 263 TRP A CA 1
ATOM 2010 C C . TRP A 1 263 ? -25.269 -20.911 33.981 1.00 89.94 263 TRP A C 1
ATOM 2012 O O . TRP A 1 263 ? -24.610 -20.642 32.977 1.00 89.94 263 TRP A O 1
ATOM 2022 N N . SER A 1 264 ? -26.124 -21.936 34.019 1.00 90.19 264 SER A N 1
ATOM 2023 C CA . SER A 1 264 ? -26.310 -22.853 32.890 1.00 90.19 264 SER A CA 1
ATOM 2024 C C . SER A 1 264 ? -27.072 -22.209 31.728 1.00 90.19 264 SER A C 1
ATOM 2026 O O . SER A 1 264 ? -26.877 -22.595 30.577 1.00 90.19 264 SER A O 1
ATOM 2028 N N . ARG A 1 265 ? -27.865 -21.171 32.023 1.00 91.56 265 ARG A N 1
ATOM 2029 C CA . ARG A 1 265 ? -28.765 -20.491 31.081 1.00 91.56 265 ARG A CA 1
ATOM 2030 C C . ARG A 1 265 ? -28.277 -19.113 30.624 1.00 91.56 265 ARG A C 1
ATOM 2032 O O . ARG A 1 265 ? -29.007 -18.389 29.961 1.00 91.56 265 ARG A O 1
ATOM 2039 N N . VAL A 1 266 ? -27.038 -18.714 30.932 1.00 91.69 266 VAL A N 1
ATOM 2040 C CA . VAL A 1 266 ? -26.519 -17.368 30.577 1.00 91.69 266 VAL A CA 1
ATOM 2041 C C . VAL A 1 266 ? -26.440 -17.101 29.069 1.00 91.69 266 VAL A C 1
ATOM 2043 O O . VAL A 1 266 ? -26.344 -15.951 28.655 1.00 91.69 266 VAL A O 1
ATOM 2046 N N . GLY A 1 267 ? -26.468 -18.150 28.240 1.00 91.31 267 GLY A N 1
ATOM 2047 C CA . GLY A 1 267 ? -26.538 -18.020 26.782 1.00 91.31 267 GLY A CA 1
ATOM 2048 C C . GLY A 1 267 ? -27.907 -17.562 26.265 1.00 91.31 267 GLY A C 1
ATOM 2049 O O . GLY A 1 267 ? -28.006 -17.184 25.105 1.00 91.31 267 GLY A O 1
ATOM 2050 N N . GLU A 1 268 ? -28.944 -17.586 27.106 1.00 92.81 268 GLU A N 1
ATOM 2051 C CA . GLU A 1 268 ? -30.318 -17.198 26.756 1.00 92.81 268 GLU A CA 1
ATOM 2052 C C . GLU A 1 268 ? -30.585 -15.695 26.945 1.00 92.81 268 GLU A C 1
ATOM 2054 O O . GLU A 1 268 ? -31.658 -15.210 26.581 1.00 92.81 268 GLU A O 1
ATOM 2059 N N . ASP A 1 269 ? -29.630 -14.955 27.519 1.00 93.81 269 ASP A N 1
ATOM 2060 C CA . ASP A 1 269 ? -29.759 -13.516 27.749 1.00 93.81 269 ASP A CA 1
ATOM 2061 C C . ASP A 1 269 ? -29.940 -12.742 26.442 1.00 93.81 269 ASP A C 1
ATOM 2063 O O . ASP A 1 269 ? -29.347 -13.059 25.409 1.00 93.81 269 ASP A O 1
ATOM 2067 N N . VAL A 1 270 ? -30.722 -11.667 26.506 1.00 95.06 270 VAL A N 1
ATOM 2068 C CA . VAL A 1 270 ? -30.939 -10.760 25.377 1.00 95.06 270 VAL A CA 1
ATOM 2069 C C . VAL A 1 270 ? -29.986 -9.565 25.471 1.00 95.06 270 VAL A C 1
ATOM 2071 O O . VAL A 1 270 ? -29.683 -9.096 26.570 1.00 95.06 270 VAL A O 1
ATOM 2074 N N . PRO A 1 271 ? -29.466 -9.049 24.346 1.00 96.94 271 PRO A N 1
ATOM 2075 C CA . PRO A 1 271 ? -28.550 -7.916 24.381 1.00 96.94 271 PRO A CA 1
ATOM 2076 C C . PRO A 1 271 ? -29.257 -6.631 24.829 1.00 96.94 271 PRO A C 1
ATOM 2078 O O . PRO A 1 271 ? -30.301 -6.270 24.289 1.00 96.94 271 PRO A O 1
ATOM 2081 N N . HIS A 1 272 ? -28.637 -5.879 25.741 1.00 96.88 272 HIS A N 1
ATOM 2082 C CA . HIS A 1 272 ? -28.997 -4.488 26.011 1.00 96.88 272 HIS A CA 1
ATOM 2083 C C . HIS A 1 272 ? -28.487 -3.614 24.852 1.00 96.88 272 HIS A C 1
ATOM 2085 O O . HIS A 1 272 ? -27.421 -2.993 24.937 1.00 96.88 272 HIS A O 1
ATOM 2091 N N . THR A 1 273 ? -29.222 -3.602 23.735 1.00 97.25 273 THR A N 1
ATOM 2092 C CA . THR A 1 273 ? -28.772 -3.049 22.443 1.00 97.25 273 THR A CA 1
ATOM 2093 C C . THR A 1 273 ? -28.112 -1.668 22.541 1.00 97.25 273 THR A C 1
ATOM 2095 O O . THR A 1 273 ? -26.999 -1.544 22.029 1.00 97.25 273 THR A O 1
ATOM 2098 N N . PRO A 1 274 ? -28.668 -0.667 23.261 1.00 97.62 274 PRO A N 1
ATOM 2099 C CA . PRO A 1 274 ? -28.025 0.647 23.361 1.00 97.62 274 PRO A CA 1
ATOM 2100 C C . PRO A 1 274 ? -26.620 0.611 23.979 1.00 97.62 274 PRO A C 1
ATOM 2102 O O . PRO A 1 274 ? -25.742 1.372 23.588 1.00 97.62 274 PRO A O 1
ATOM 2105 N N . ILE A 1 275 ? -26.373 -0.292 24.932 1.00 97.88 275 ILE A N 1
ATOM 2106 C CA . ILE A 1 275 ? -25.073 -0.395 25.610 1.00 97.88 275 ILE A CA 1
ATOM 2107 C C . ILE A 1 275 ? -24.101 -1.238 24.788 1.00 97.88 275 ILE A C 1
ATOM 2109 O O . ILE A 1 275 ? -22.920 -0.907 24.713 1.00 97.88 275 ILE A O 1
ATOM 2113 N N . VAL A 1 276 ? -24.595 -2.254 24.077 1.00 98.25 276 VAL A N 1
ATOM 2114 C CA . VAL A 1 276 ? -23.806 -2.967 23.061 1.00 98.25 276 VAL A CA 1
ATOM 2115 C C . VAL A 1 276 ? -23.297 -2.007 21.979 1.00 98.25 276 VAL A C 1
ATOM 2117 O O . VAL A 1 276 ? -22.129 -2.082 21.596 1.00 98.25 276 VAL A O 1
ATOM 2120 N N . GLU A 1 277 ? -24.130 -1.075 21.513 1.00 97.62 277 GLU A N 1
ATOM 2121 C CA . GLU A 1 277 ? -23.724 -0.046 20.546 1.00 97.62 277 GLU A CA 1
ATOM 2122 C C . GLU A 1 277 ? -22.651 0.892 21.109 1.00 97.62 277 GLU A C 1
ATOM 2124 O O . GLU A 1 277 ? -21.680 1.188 20.412 1.00 97.62 277 GLU A O 1
ATOM 2129 N N . VAL A 1 278 ? -22.759 1.292 22.381 1.00 97.69 278 VAL A N 1
ATOM 2130 C CA . VAL A 1 278 ? -21.708 2.066 23.063 1.00 97.69 278 VAL A CA 1
ATOM 2131 C C . VAL A 1 278 ? -20.390 1.290 23.101 1.00 97.69 278 VAL A C 1
ATOM 2133 O O . VAL A 1 278 ? -19.352 1.844 22.745 1.00 97.69 278 VAL A O 1
ATOM 2136 N N . VAL A 1 279 ? -20.404 0.005 23.470 1.00 97.75 279 VAL A N 1
ATOM 2137 C CA . VAL A 1 279 ? -19.187 -0.829 23.511 1.00 97.75 279 VAL A CA 1
ATOM 2138 C C . VAL A 1 279 ? -18.545 -0.947 22.125 1.00 97.75 279 VAL A C 1
ATOM 2140 O O . VAL A 1 279 ? -17.331 -0.781 21.998 1.00 97.75 279 VAL A O 1
ATOM 2143 N N . ARG A 1 280 ? -19.346 -1.153 21.073 1.00 96.88 280 ARG A N 1
ATOM 2144 C CA . ARG A 1 280 ? -18.867 -1.169 19.679 1.00 96.88 280 ARG A CA 1
ATOM 2145 C C . ARG A 1 280 ? -18.264 0.167 19.257 1.00 96.88 280 ARG A C 1
ATOM 2147 O O . ARG A 1 280 ? -17.225 0.182 18.605 1.00 96.88 280 ARG A O 1
ATOM 2154 N N . ALA A 1 281 ? -18.887 1.283 19.633 1.00 94.88 281 ALA A N 1
ATOM 2155 C CA . ALA A 1 281 ? -18.369 2.612 19.329 1.00 94.88 281 ALA A CA 1
ATOM 2156 C C . ALA A 1 281 ? -17.030 2.878 20.036 1.00 94.88 281 ALA A C 1
ATOM 2158 O O . ALA A 1 281 ? -16.119 3.447 19.433 1.00 94.88 281 ALA A O 1
ATOM 2159 N N . LEU A 1 282 ? -16.884 2.428 21.287 1.00 94.38 282 LEU A N 1
ATOM 2160 C CA . LEU A 1 282 ? -15.630 2.532 22.032 1.00 94.38 282 LEU A CA 1
ATOM 2161 C C . LEU A 1 282 ? -14.504 1.725 21.363 1.00 94.38 282 LEU A C 1
ATOM 2163 O O . LEU A 1 282 ? -13.412 2.258 21.157 1.00 94.38 282 LEU A O 1
ATOM 2167 N N . ASP A 1 283 ? -14.774 0.476 20.979 1.00 92.25 283 ASP A N 1
ATOM 2168 C CA . ASP A 1 283 ? -13.816 -0.377 20.261 1.00 92.25 283 ASP A CA 1
ATOM 2169 C C . ASP A 1 283 ? -13.427 0.217 18.895 1.00 92.25 283 ASP A C 1
ATOM 2171 O O . ASP A 1 283 ? -12.241 0.350 18.579 1.00 92.25 283 ASP A O 1
ATOM 2175 N N . ALA A 1 284 ? -14.408 0.704 18.126 1.00 87.94 284 ALA A N 1
ATOM 2176 C CA . ALA A 1 284 ? -14.177 1.367 16.841 1.00 87.94 284 ALA A CA 1
ATOM 2177 C C . ALA A 1 284 ? -13.315 2.637 16.976 1.00 87.94 284 ALA A C 1
ATOM 2179 O O . ALA A 1 284 ? -12.476 2.916 16.113 1.00 87.94 284 ALA A O 1
ATOM 2180 N N . ALA A 1 285 ? -13.462 3.378 18.080 1.00 86.25 285 ALA A N 1
ATOM 2181 C CA . ALA A 1 285 ? -12.616 4.522 18.422 1.00 86.25 285 ALA A CA 1
ATOM 2182 C C . ALA A 1 285 ? -11.191 4.123 18.868 1.00 86.25 285 ALA A C 1
ATOM 2184 O O . ALA A 1 285 ? -10.327 4.986 19.032 1.00 86.25 285 ALA A O 1
ATOM 2185 N N . GLY A 1 286 ? -10.912 2.825 19.020 1.00 86.12 286 GLY A N 1
ATOM 2186 C CA . GLY A 1 286 ? -9.614 2.281 19.417 1.00 86.12 286 GLY A CA 1
ATOM 2187 C C . GLY A 1 286 ? -9.410 2.191 20.929 1.00 86.12 286 GLY A C 1
ATOM 2188 O O . GLY A 1 286 ? -8.267 2.051 21.376 1.00 86.12 286 GLY A O 1
ATOM 2189 N N . HIS A 1 287 ? -10.478 2.294 21.721 1.00 92.12 287 HIS A N 1
ATOM 2190 C CA . HIS A 1 287 ? -10.410 2.088 23.162 1.00 92.12 287 HIS A CA 1
ATOM 2191 C C . HIS A 1 287 ? -10.254 0.607 23.516 1.00 92.12 287 HIS A C 1
ATOM 2193 O O . HIS A 1 287 ? -10.662 -0.285 22.779 1.00 92.12 287 HIS A O 1
ATOM 2199 N N . ARG A 1 288 ? -9.636 0.353 24.668 1.00 93.19 288 ARG A N 1
ATOM 2200 C CA . ARG A 1 288 ? -9.410 -0.987 25.210 1.00 93.19 288 ARG A CA 1
ATOM 2201 C C . ARG A 1 288 ? -10.613 -1.382 26.056 1.00 93.19 288 ARG A C 1
ATOM 2203 O O . ARG A 1 288 ? -11.041 -0.586 26.892 1.00 93.19 288 ARG A O 1
ATOM 2210 N N . ILE A 1 289 ? -11.125 -2.595 25.875 1.00 97.19 289 ILE A N 1
ATOM 2211 C CA . ILE A 1 289 ? -12.286 -3.111 26.614 1.00 97.19 289 ILE A CA 1
ATOM 2212 C C . ILE A 1 289 ? -11.860 -4.306 27.467 1.00 97.19 289 ILE A C 1
ATOM 2214 O O . ILE A 1 289 ? -11.275 -5.253 26.946 1.00 97.19 289 ILE A O 1
ATOM 2218 N N . ILE A 1 290 ? -12.184 -4.294 28.759 1.00 98.06 290 ILE A N 1
ATOM 2219 C CA . ILE A 1 290 ? -12.110 -5.475 29.631 1.00 98.06 290 ILE A CA 1
ATOM 2220 C C . ILE A 1 290 ? -13.508 -5.756 30.170 1.00 98.06 290 ILE A C 1
ATOM 2222 O O . ILE A 1 290 ? -14.117 -4.899 30.811 1.00 98.06 290 ILE A O 1
ATOM 2226 N N . TYR A 1 291 ? -13.999 -6.973 29.951 1.00 98.50 291 TYR A N 1
ATOM 2227 C CA . TYR A 1 291 ? -15.239 -7.427 30.565 1.00 98.50 291 TYR A CA 1
ATOM 2228 C C . TYR A 1 291 ? -14.973 -7.902 31.990 1.00 98.50 291 TYR A C 1
ATOM 2230 O O . TYR A 1 291 ? -14.024 -8.652 32.230 1.00 98.50 291 TYR A O 1
ATOM 2238 N N . LEU A 1 292 ? -15.812 -7.489 32.938 1.00 98.00 292 LEU A N 1
ATOM 2239 C CA . LEU A 1 292 ? -15.671 -7.838 34.349 1.00 98.00 292 LEU A CA 1
ATOM 2240 C C . LEU A 1 292 ? -17.036 -8.199 34.937 1.00 98.00 292 LEU A C 1
ATOM 2242 O O . LEU A 1 292 ? -17.859 -7.331 35.205 1.00 98.00 292 LEU A O 1
ATOM 2246 N N . SER A 1 293 ? -17.268 -9.494 35.135 1.00 96.44 293 SER A N 1
ATOM 2247 C CA . SER A 1 293 ? -18.590 -10.046 35.428 1.00 96.44 293 SER A CA 1
ATOM 2248 C C . SER A 1 293 ? -18.667 -10.726 36.791 1.00 96.44 293 SER A C 1
ATOM 2250 O O . SER A 1 293 ? -17.727 -11.386 37.241 1.00 96.44 293 SER A O 1
ATOM 2252 N N . GLY A 1 294 ? -19.843 -10.618 37.410 1.00 94.50 294 GLY A N 1
ATOM 2253 C CA . GLY A 1 294 ? -20.225 -11.386 38.591 1.00 94.50 294 GLY A CA 1
ATOM 2254 C C . GLY A 1 294 ? -20.567 -12.855 38.324 1.00 94.50 294 GLY A C 1
ATOM 2255 O O . GLY A 1 294 ? -20.735 -13.609 39.283 1.00 94.50 294 GLY A O 1
ATOM 2256 N N . ARG A 1 295 ? -20.664 -13.286 37.061 1.00 95.31 295 ARG A N 1
ATOM 2257 C CA . ARG A 1 295 ? -20.904 -14.688 36.683 1.00 95.31 295 ARG A CA 1
ATOM 2258 C C . ARG A 1 295 ? -19.772 -15.596 37.146 1.00 95.31 295 ARG A C 1
ATOM 2260 O O . ARG A 1 295 ? -18.605 -15.213 37.058 1.00 95.31 295 ARG A O 1
ATOM 2267 N N . SER A 1 296 ? -20.121 -16.810 37.577 1.00 95.50 296 SER A N 1
ATOM 2268 C CA . SER A 1 296 ? -19.144 -17.863 37.888 1.00 95.50 296 SER A CA 1
ATOM 2269 C C . SER A 1 296 ? -18.310 -18.221 36.657 1.00 95.50 296 SER A C 1
ATOM 2271 O O . SER A 1 296 ? -18.830 -18.332 35.546 1.00 95.50 296 SER A O 1
ATOM 2273 N N . GLU A 1 297 ? -17.019 -18.461 36.861 1.00 96.12 297 GLU A N 1
ATOM 2274 C CA . GLU A 1 297 ? -16.071 -18.910 35.839 1.00 96.12 297 GLU A CA 1
ATOM 2275 C C . GLU A 1 297 ? -16.494 -20.229 35.166 1.00 96.12 297 GLU A C 1
ATOM 2277 O O . GLU A 1 297 ? -16.119 -20.492 34.025 1.00 96.12 297 GLU A O 1
ATOM 2282 N N . GLU A 1 298 ? -17.364 -21.009 35.810 1.00 96.25 298 GLU A N 1
ATOM 2283 C CA . GLU A 1 298 ? -17.979 -22.221 35.254 1.00 96.25 298 GLU A CA 1
ATOM 2284 C C . GLU A 1 298 ? -18.739 -21.963 33.939 1.00 96.25 298 GLU A C 1
ATOM 2286 O O . GLU A 1 298 ? -18.781 -22.835 33.075 1.00 96.25 298 GLU A O 1
ATOM 2291 N N . CYS A 1 299 ? -19.294 -20.759 33.738 1.00 95.75 299 CYS A N 1
ATOM 2292 C CA . CYS A 1 299 ? -20.002 -20.386 32.505 1.00 95.75 299 CYS A CA 1
ATOM 2293 C C . CYS A 1 299 ? -19.174 -19.510 31.548 1.00 95.75 299 CYS A C 1
ATOM 2295 O O . CYS A 1 299 ? -19.724 -18.889 30.631 1.00 95.75 299 CYS A O 1
ATOM 2297 N N . ARG A 1 300 ? -17.844 -19.464 31.720 1.00 96.94 300 ARG A N 1
ATOM 2298 C CA . ARG A 1 300 ? -16.924 -18.671 30.886 1.00 96.94 300 ARG A CA 1
ATOM 2299 C C . ARG A 1 300 ? -17.084 -18.943 29.394 1.00 96.94 300 ARG A C 1
ATOM 2301 O O . ARG A 1 300 ? -17.146 -17.997 28.613 1.00 96.94 300 ARG A O 1
ATOM 2308 N N . ALA A 1 301 ? -17.159 -20.214 28.999 1.00 96.31 301 ALA A N 1
ATOM 2309 C CA . ALA A 1 301 ? -17.275 -20.593 27.591 1.00 96.31 301 ALA A CA 1
ATOM 2310 C C . ALA A 1 301 ? -18.587 -20.083 26.972 1.00 96.31 301 ALA A C 1
ATOM 2312 O O . ALA A 1 301 ? -18.558 -19.411 25.944 1.00 96.31 301 ALA A O 1
ATOM 2313 N N . ALA A 1 302 ? -19.721 -20.326 27.640 1.00 96.56 302 ALA A N 1
ATOM 2314 C CA . ALA A 1 302 ? -21.030 -19.848 27.195 1.00 96.56 302 ALA A CA 1
ATOM 2315 C C . ALA A 1 302 ? -21.082 -18.313 27.122 1.00 96.56 302 ALA A C 1
ATOM 2317 O O . ALA A 1 302 ? -21.564 -17.752 26.143 1.00 96.56 302 ALA A O 1
ATOM 2318 N N . THR A 1 303 ? -20.506 -17.633 28.115 1.00 97.00 303 THR A N 1
ATOM 2319 C CA . THR A 1 303 ? -20.422 -16.168 28.147 1.00 97.00 303 THR A CA 1
ATOM 2320 C C . THR A 1 303 ? -19.563 -15.615 27.006 1.00 97.00 303 THR A C 1
ATOM 2322 O O . THR A 1 303 ? -19.956 -14.647 26.361 1.00 97.00 303 THR A O 1
ATOM 2325 N N . GLY A 1 304 ? -18.417 -16.233 26.709 1.00 96.69 304 GLY A N 1
ATOM 2326 C CA . GLY A 1 304 ? -17.561 -15.826 25.591 1.00 96.69 304 GLY A CA 1
ATOM 2327 C C . GLY A 1 304 ? -18.244 -15.992 24.231 1.00 96.69 304 GLY A C 1
ATOM 2328 O O . GLY A 1 304 ? -18.184 -15.085 23.402 1.00 96.69 304 GLY A O 1
ATOM 2329 N N . VAL A 1 305 ? -18.950 -17.111 24.026 1.00 96.56 305 VAL A N 1
ATOM 2330 C CA . VAL A 1 305 ? -19.768 -17.339 22.820 1.00 96.56 305 VAL A CA 1
ATOM 2331 C C . VAL A 1 305 ? -20.860 -16.278 22.700 1.00 96.56 305 VAL A C 1
ATOM 2333 O O . VAL A 1 305 ? -21.043 -15.709 21.626 1.00 96.56 305 VAL A O 1
ATOM 2336 N N . TRP A 1 306 ? -21.537 -15.961 23.804 1.00 97.19 306 TRP A N 1
ATOM 2337 C CA . TRP A 1 306 ? -22.574 -14.934 23.831 1.00 97.19 306 TRP A CA 1
ATOM 2338 C C . TRP A 1 306 ? -22.020 -13.543 23.473 1.00 97.19 306 TRP A C 1
ATOM 2340 O O . TRP A 1 306 ? -22.585 -12.859 22.621 1.00 97.19 306 TRP A O 1
ATOM 2350 N N . ILE A 1 307 ? -20.873 -13.139 24.040 1.00 97.81 307 ILE A N 1
ATOM 2351 C CA . ILE A 1 307 ? -20.212 -11.861 23.710 1.00 97.81 307 ILE A CA 1
ATOM 2352 C C . ILE A 1 307 ? -19.871 -11.801 22.219 1.00 97.81 307 ILE A C 1
ATOM 2354 O O . ILE A 1 307 ? -20.150 -10.795 21.563 1.00 97.81 307 ILE A O 1
ATOM 2358 N N . ALA A 1 308 ? -19.302 -12.875 21.669 1.00 95.75 308 ALA A N 1
ATOM 2359 C CA . ALA A 1 308 ? -18.949 -12.935 20.256 1.00 95.75 308 ALA A CA 1
ATOM 2360 C C . ALA A 1 308 ? -20.185 -12.807 19.351 1.00 95.75 308 ALA A C 1
ATOM 2362 O O . ALA A 1 308 ? -20.152 -12.058 18.377 1.00 95.75 308 ALA A O 1
ATOM 2363 N N . ALA A 1 309 ? -21.277 -13.493 19.695 1.00 96.25 309 ALA A N 1
ATOM 2364 C CA . ALA A 1 309 ? -22.504 -13.501 18.906 1.00 96.25 309 ALA A CA 1
ATOM 2365 C C . ALA A 1 309 ? -23.284 -12.178 18.983 1.00 96.25 309 ALA A C 1
ATOM 2367 O O . ALA A 1 309 ? -23.787 -11.698 17.968 1.00 96.25 309 ALA A O 1
ATOM 2368 N N . HIS A 1 310 ? -23.391 -11.583 20.173 1.00 97.12 310 HIS A N 1
ATOM 2369 C CA . HIS A 1 310 ? -24.296 -10.457 20.414 1.00 97.12 310 HIS A CA 1
ATOM 2370 C C . HIS A 1 310 ? -23.586 -9.108 20.496 1.00 97.12 310 HIS A C 1
ATOM 2372 O O . HIS A 1 310 ? -24.095 -8.122 19.962 1.00 97.12 310 HIS A O 1
ATOM 2378 N N . VAL A 1 311 ? -22.403 -9.044 21.115 1.00 97.44 311 VAL A N 1
ATOM 2379 C CA . VAL A 1 311 ? -21.636 -7.794 21.231 1.00 97.44 311 VAL A CA 1
ATOM 2380 C C . VAL A 1 311 ? -20.720 -7.614 20.028 1.00 97.44 311 VAL A C 1
ATOM 2382 O O . VAL A 1 311 ? -20.645 -6.519 19.480 1.00 97.44 311 VAL A O 1
ATOM 2385 N N . GLY A 1 312 ? -20.070 -8.678 19.554 1.00 95.06 312 GLY A N 1
ATOM 2386 C CA . GLY A 1 312 ? -19.141 -8.614 18.418 1.00 95.06 312 GLY A CA 1
ATOM 2387 C C . GLY A 1 312 ? -17.826 -7.888 18.728 1.00 95.06 312 GLY A C 1
ATOM 2388 O O . GLY A 1 312 ? -17.062 -7.595 17.816 1.00 95.06 312 GLY A O 1
ATOM 2389 N N . VAL A 1 313 ? -17.558 -7.611 20.009 1.00 95.56 313 VAL A N 1
ATOM 2390 C CA . VAL A 1 313 ? -16.304 -7.036 20.513 1.00 95.56 313 VAL A CA 1
ATOM 2391 C C . VAL A 1 313 ? -15.732 -8.016 21.538 1.00 95.56 313 VAL A C 1
ATOM 2393 O O . VAL A 1 313 ? -16.302 -8.136 22.624 1.00 95.56 313 VAL A O 1
ATOM 2396 N N . PRO A 1 314 ? -14.638 -8.737 21.237 1.00 89.75 314 PRO A N 1
ATOM 2397 C CA . PRO A 1 314 ? -14.117 -9.776 22.129 1.00 89.75 314 PRO A CA 1
ATOM 2398 C C . PRO A 1 314 ? -13.534 -9.218 23.437 1.00 89.75 314 PRO A C 1
ATOM 2400 O O . PRO A 1 314 ? -13.573 -9.898 24.461 1.00 89.75 314 PRO A O 1
ATOM 2403 N N . GLY A 1 315 ? -13.038 -7.975 23.421 1.00 92.12 315 GLY A N 1
ATOM 2404 C CA . GLY A 1 315 ? -12.296 -7.378 24.533 1.00 92.12 315 GLY A CA 1
ATOM 2405 C C . GLY A 1 315 ? -10.899 -7.985 24.715 1.00 92.12 315 GLY A C 1
ATOM 2406 O O . GLY A 1 315 ? -10.532 -8.972 24.082 1.00 92.12 315 GLY A O 1
ATOM 2407 N N . GLU A 1 316 ? -10.095 -7.378 25.585 1.00 94.38 316 GLU A N 1
ATOM 2408 C CA . GLU A 1 316 ? -8.746 -7.852 25.926 1.00 94.38 316 GLU A CA 1
ATOM 2409 C C . GLU A 1 316 ? -8.767 -8.969 26.971 1.00 94.38 316 GLU A C 1
ATOM 2411 O O . GLU A 1 316 ? -7.865 -9.805 27.018 1.00 94.38 316 GLU A O 1
ATOM 2416 N N . ALA A 1 317 ? -9.788 -8.974 27.830 1.00 96.44 317 ALA A N 1
ATOM 2417 C CA . ALA A 1 317 ? -9.975 -9.980 28.861 1.00 96.44 317 ALA A CA 1
ATOM 2418 C C . ALA A 1 317 ? -11.448 -10.096 29.270 1.00 96.44 317 ALA A C 1
ATOM 2420 O O . ALA A 1 317 ? -12.195 -9.117 29.255 1.00 96.44 317 ALA A O 1
ATOM 2421 N N . LEU A 1 318 ? -11.822 -11.301 29.708 1.00 97.88 318 LEU A N 1
ATOM 2422 C CA . LEU A 1 318 ? -13.066 -11.592 30.415 1.00 97.88 318 LEU A CA 1
ATOM 2423 C C . LEU A 1 318 ? -12.710 -12.034 31.840 1.00 97.88 318 LEU A C 1
AT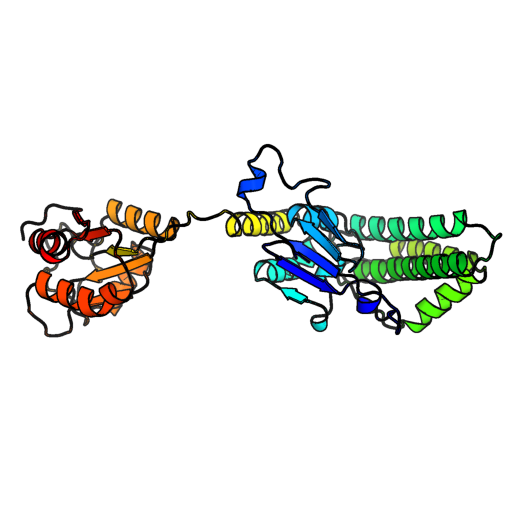OM 2425 O O . LEU A 1 318 ? -12.250 -13.155 32.061 1.00 97.88 318 LEU A O 1
ATOM 2429 N N . LEU A 1 319 ? -12.880 -11.146 32.810 1.00 98.25 319 LEU A N 1
ATOM 2430 C CA . LEU A 1 319 ? -12.630 -11.404 34.225 1.00 98.25 319 LEU A CA 1
ATOM 2431 C C . LEU A 1 319 ? -13.942 -11.827 34.890 1.00 98.25 319 LEU A C 1
ATOM 2433 O O . LEU A 1 319 ? -14.963 -11.161 34.732 1.00 98.25 319 LEU A O 1
ATOM 2437 N N . MET A 1 320 ? -13.928 -12.952 35.601 1.00 98.06 320 MET A N 1
ATOM 2438 C CA . MET A 1 320 ? -15.136 -13.589 36.136 1.00 98.06 320 MET A CA 1
ATOM 2439 C C . MET A 1 320 ? -14.932 -14.015 37.587 1.00 98.06 320 MET A C 1
ATOM 2441 O O . MET A 1 320 ? -13.799 -14.130 38.063 1.00 98.06 320 MET A O 1
ATOM 2445 N N . ARG A 1 321 ? -16.037 -14.255 38.290 1.00 97.69 321 ARG A N 1
ATOM 2446 C CA . ARG A 1 321 ? -16.044 -14.767 39.662 1.00 97.69 321 ARG A CA 1
ATOM 2447 C C . ARG A 1 321 ? -15.433 -16.175 39.707 1.00 97.69 321 ARG A C 1
ATOM 2449 O O . ARG A 1 321 ? -15.913 -17.041 38.979 1.00 97.69 321 ARG A O 1
ATOM 2456 N N . PRO A 1 322 ? -14.449 -16.448 40.581 1.00 96.50 322 PRO A N 1
ATOM 2457 C CA . PRO A 1 322 ? -13.928 -17.801 40.761 1.00 96.50 322 PRO A CA 1
ATOM 2458 C C . PRO A 1 322 ? -15.026 -18.801 41.153 1.00 96.50 322 PRO A C 1
ATOM 2460 O O . PRO A 1 322 ? -15.929 -18.466 41.924 1.00 96.50 322 PRO A O 1
ATOM 2463 N N . ALA A 1 323 ? -14.935 -20.034 40.651 1.00 94.31 323 ALA A N 1
ATOM 2464 C CA . ALA A 1 323 ? -15.886 -21.095 40.984 1.00 94.31 323 ALA A CA 1
ATOM 2465 C C . ALA A 1 323 ? -15.963 -21.328 42.508 1.00 94.31 323 ALA A C 1
ATOM 2467 O O . ALA A 1 323 ? -14.942 -21.346 43.198 1.00 94.31 323 ALA A O 1
ATOM 2468 N N . GLY A 1 324 ? -17.181 -21.484 43.036 1.00 91.50 324 GLY A N 1
ATOM 2469 C CA . GLY A 1 324 ? -17.439 -21.668 44.473 1.00 91.50 324 GLY A CA 1
ATOM 2470 C C . GLY A 1 324 ? -17.316 -20.406 45.342 1.00 91.50 324 GLY A C 1
ATOM 2471 O O . GLY A 1 324 ? -17.483 -20.484 46.559 1.00 91.50 324 GLY A O 1
ATOM 2472 N N . ASP A 1 325 ? -17.035 -19.234 44.763 1.00 93.81 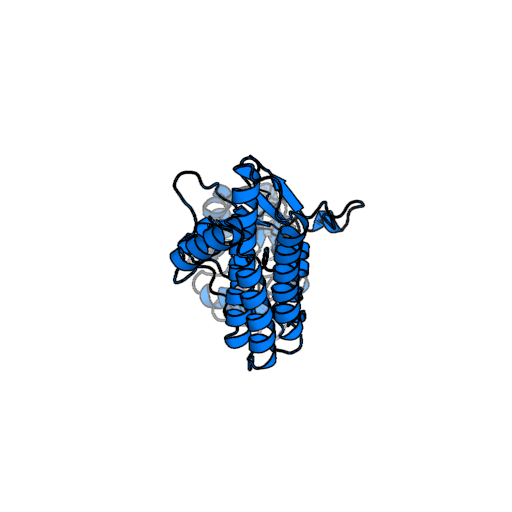325 ASP A N 1
ATOM 2473 C CA . ASP A 1 325 ? -16.941 -17.989 45.526 1.00 93.81 325 ASP A CA 1
ATOM 2474 C C . ASP A 1 325 ? -18.291 -17.270 45.633 1.00 93.81 325 ASP A C 1
ATOM 2476 O O . ASP A 1 325 ? -18.786 -16.664 44.681 1.00 93.81 325 ASP A O 1
ATOM 2480 N N . HIS A 1 326 ? -18.877 -17.281 46.828 1.00 93.06 326 HIS A N 1
ATOM 2481 C CA . HIS A 1 326 ? -20.200 -16.710 47.098 1.00 93.06 326 HIS A CA 1
ATOM 2482 C C . HIS A 1 326 ? -20.163 -15.304 47.716 1.00 93.06 326 HIS A C 1
ATOM 2484 O O . HIS A 1 326 ? -21.191 -14.798 48.168 1.00 93.06 326 HIS A O 1
ATOM 2490 N N . ARG A 1 327 ? -18.997 -14.641 47.759 1.00 95.94 327 ARG A N 1
ATOM 2491 C CA . ARG A 1 327 ? -18.899 -13.282 48.320 1.00 95.94 327 ARG A CA 1
ATOM 2492 C C . ARG A 1 327 ? -19.721 -12.270 47.502 1.00 95.94 327 ARG A C 1
ATOM 2494 O O . ARG A 1 327 ? -19.935 -12.475 46.305 1.00 95.94 327 ARG A O 1
ATOM 2501 N N . PRO A 1 328 ? -20.154 -11.144 48.098 1.00 95.75 328 PRO A N 1
ATOM 2502 C CA . PRO A 1 328 ? -20.917 -10.122 47.381 1.00 95.75 328 PRO A CA 1
ATOM 2503 C C . PRO A 1 328 ? -20.197 -9.610 46.129 1.00 95.75 328 PRO A C 1
ATOM 2505 O O . PRO A 1 328 ? -18.971 -9.511 46.112 1.00 95.75 328 PRO A O 1
ATOM 2508 N N . ASP A 1 329 ? -20.954 -9.226 45.100 1.00 94.25 329 ASP A N 1
ATOM 2509 C CA . ASP A 1 329 ? -20.395 -8.880 43.786 1.00 94.25 329 ASP A CA 1
ATOM 2510 C C . ASP A 1 329 ? -19.363 -7.747 43.831 1.00 94.25 329 ASP A C 1
ATOM 2512 O O . ASP A 1 329 ? -18.261 -7.880 43.306 1.00 94.25 329 ASP A O 1
ATOM 2516 N N . ARG A 1 330 ? -19.646 -6.699 44.612 1.00 97.12 330 ARG A N 1
ATOM 2517 C CA . ARG A 1 330 ? -18.702 -5.606 44.891 1.00 97.12 330 ARG A CA 1
ATOM 2518 C C . ARG A 1 330 ? -17.352 -6.079 45.451 1.00 97.12 330 ARG A C 1
ATOM 2520 O O . ARG A 1 330 ? -16.338 -5.449 45.186 1.00 97.12 330 ARG A O 1
ATOM 2527 N N . VAL A 1 331 ? -17.321 -7.169 46.225 1.00 97.56 331 VAL A N 1
ATOM 2528 C CA . VAL A 1 331 ? -16.082 -7.720 46.807 1.00 97.56 331 VAL A CA 1
ATOM 2529 C C . VAL A 1 331 ? -15.286 -8.465 45.739 1.00 97.56 331 VAL A C 1
ATOM 2531 O O . VAL A 1 331 ? -14.072 -8.295 45.652 1.00 97.56 331 VAL A O 1
ATOM 2534 N N . ILE A 1 332 ? -15.968 -9.255 44.907 1.00 97.69 332 ILE A N 1
ATOM 2535 C CA . ILE A 1 332 ? -15.348 -9.995 43.802 1.00 97.69 332 ILE A CA 1
ATOM 2536 C C . ILE A 1 332 ? -14.786 -9.045 42.759 1.00 97.69 332 ILE A C 1
ATOM 2538 O O . ILE A 1 332 ? -13.601 -9.115 42.440 1.00 97.69 332 ILE A O 1
ATOM 2542 N N . LYS A 1 333 ? -15.618 -8.126 42.267 1.00 98.06 333 LYS A N 1
ATOM 2543 C CA . LYS A 1 333 ? -15.240 -7.159 41.241 1.00 98.06 333 LYS A CA 1
ATOM 2544 C C . LYS A 1 333 ? -14.069 -6.284 41.692 1.00 98.06 333 LYS A C 1
ATOM 2546 O O . LYS A 1 333 ? -13.122 -6.115 40.928 1.00 98.06 333 LYS A O 1
ATOM 2551 N N . ARG A 1 334 ? -14.060 -5.832 42.955 1.00 98.12 334 ARG A N 1
ATOM 2552 C CA . ARG A 1 334 ? -12.920 -5.112 43.551 1.00 98.12 334 ARG A CA 1
ATOM 2553 C C . ARG A 1 334 ? -11.644 -5.952 43.540 1.00 98.12 334 ARG A C 1
ATOM 2555 O O . ARG A 1 334 ? -10.619 -5.483 43.060 1.00 98.12 334 ARG A O 1
ATOM 2562 N N . ALA A 1 335 ? -11.712 -7.201 44.004 1.00 97.81 335 ALA A N 1
ATOM 2563 C CA . ALA A 1 335 ? -10.548 -8.085 44.041 1.00 97.81 335 ALA A CA 1
ATOM 2564 C C . ALA A 1 335 ? -9.994 -8.392 42.635 1.00 97.81 335 ALA A C 1
ATOM 2566 O O . ALA A 1 335 ? -8.780 -8.419 42.442 1.00 97.81 335 ALA A O 1
ATOM 2567 N N . LEU A 1 336 ? -10.871 -8.598 41.646 1.00 97.94 336 LEU A N 1
ATOM 2568 C CA . LEU A 1 336 ? -10.479 -8.795 40.247 1.00 97.94 336 LEU A CA 1
ATOM 2569 C C . LEU A 1 336 ? -9.832 -7.535 39.661 1.00 97.94 336 LEU A C 1
ATOM 2571 O O . LEU A 1 336 ? -8.790 -7.635 39.015 1.00 97.94 336 LEU A O 1
ATOM 2575 N N . TYR A 1 337 ? -10.407 -6.359 39.921 1.00 98.00 337 TYR A N 1
ATOM 2576 C CA . TYR A 1 337 ? -9.844 -5.081 39.494 1.00 98.00 337 TYR A CA 1
ATOM 2577 C C . TYR A 1 337 ? -8.444 -4.857 40.068 1.00 98.00 337 TYR A C 1
ATOM 2579 O O . TYR A 1 337 ? -7.502 -4.629 39.312 1.00 98.00 337 TYR A O 1
ATOM 2587 N N . GLU A 1 338 ? -8.286 -4.970 41.388 1.00 97.75 338 GLU A N 1
ATOM 2588 C CA . GLU A 1 338 ? -7.004 -4.731 42.060 1.00 97.75 338 GLU A CA 1
ATOM 2589 C C . GLU A 1 338 ? -5.922 -5.698 41.578 1.00 97.75 338 GLU A C 1
ATOM 2591 O O . GLU A 1 338 ? -4.766 -5.311 41.415 1.00 97.75 338 GLU A O 1
ATOM 2596 N N . ARG A 1 339 ? -6.299 -6.953 41.313 1.00 97.31 339 ARG A N 1
ATOM 2597 C CA . ARG A 1 339 ? -5.359 -7.986 40.881 1.00 97.31 339 ARG A CA 1
ATOM 2598 C C . ARG A 1 339 ? -4.977 -7.883 39.407 1.00 97.31 339 ARG A C 1
ATOM 2600 O O . ARG A 1 339 ? -3.820 -8.134 39.080 1.00 97.31 339 ARG A O 1
ATOM 2607 N N . PHE A 1 340 ? -5.929 -7.589 38.523 1.00 97.00 340 PHE A N 1
ATOM 2608 C CA . PHE A 1 340 ? -5.745 -7.772 37.078 1.00 97.00 340 PHE A CA 1
ATOM 2609 C C . PHE A 1 340 ? -5.865 -6.493 36.252 1.00 97.00 340 PHE A C 1
ATOM 2611 O O . PHE A 1 340 ? -5.312 -6.445 35.160 1.00 97.00 340 PHE A O 1
ATOM 2618 N N . VAL A 1 341 ? -6.563 -5.467 36.740 1.00 96.25 341 VAL A N 1
ATOM 2619 C CA . VAL A 1 341 ? -6.817 -4.235 35.976 1.00 96.25 341 VAL A CA 1
ATOM 2620 C C . VAL A 1 341 ? -5.929 -3.094 36.454 1.00 96.25 341 VAL A C 1
ATOM 2622 O O . VAL A 1 341 ? -5.255 -2.472 35.639 1.00 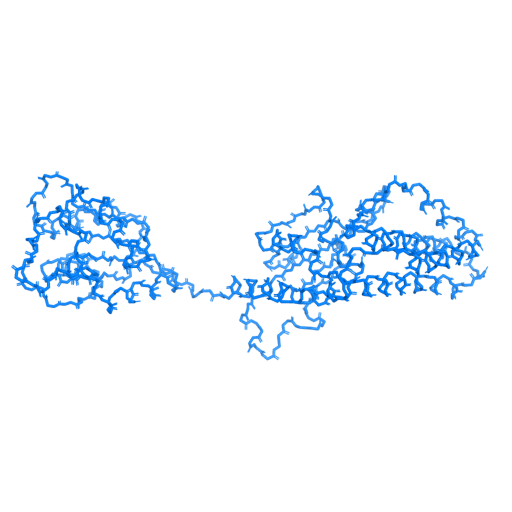96.25 341 VAL A O 1
ATOM 2625 N N . ALA A 1 342 ? -5.880 -2.835 37.762 1.00 94.81 342 ALA A N 1
ATOM 2626 C CA . ALA A 1 342 ? -5.089 -1.743 38.329 1.00 94.81 342 ALA A CA 1
ATOM 2627 C C . ALA A 1 342 ? -3.601 -1.768 37.903 1.00 94.81 342 ALA A C 1
ATOM 2629 O O . ALA A 1 342 ? -3.061 -0.700 37.611 1.00 94.81 342 ALA A O 1
ATOM 2630 N N . PRO A 1 343 ? -2.934 -2.938 37.771 1.00 94.00 343 PRO A N 1
ATOM 2631 C CA . PRO A 1 343 ? -1.554 -2.997 37.279 1.00 94.00 343 PRO A CA 1
ATOM 2632 C C . PRO A 1 343 ? -1.387 -2.651 35.790 1.00 94.00 343 PRO A C 1
ATOM 2634 O O . PRO A 1 343 ? -0.275 -2.379 35.348 1.00 94.00 343 PRO A O 1
ATOM 2637 N N . VAL A 1 344 ? -2.467 -2.697 35.003 1.00 85.31 344 VAL A N 1
ATOM 2638 C CA . VAL A 1 344 ? -2.444 -2.544 33.538 1.00 85.31 344 VAL A CA 1
ATOM 2639 C C . VAL A 1 344 ? -2.552 -1.076 33.105 1.00 85.31 344 VAL A C 1
ATOM 2641 O O . VAL A 1 344 ? -2.176 -0.740 31.980 1.00 85.31 344 VAL A O 1
ATOM 2644 N N . GLY A 1 345 ? -3.032 -0.190 33.982 1.00 85.94 345 GLY A N 1
ATOM 2645 C CA . GLY A 1 345 ? -3.080 1.252 33.744 1.00 85.94 345 GLY A CA 1
ATOM 2646 C C . GLY A 1 345 ? -4.379 1.914 34.212 1.00 85.94 345 GLY A C 1
ATOM 2647 O O . GLY A 1 345 ? -5.255 1.253 34.771 1.00 85.94 345 GLY A O 1
ATOM 2648 N N . PRO A 1 346 ? -4.512 3.235 33.998 1.00 92.06 346 PRO A N 1
ATOM 2649 C CA . PRO A 1 346 ? -5.684 3.985 34.432 1.00 92.06 346 PRO A CA 1
ATOM 2650 C C . PRO A 1 346 ? -6.933 3.591 33.637 1.00 92.06 346 PRO A C 1
ATOM 2652 O O . PRO A 1 346 ? -6.912 3.529 32.406 1.00 92.06 346 PRO A O 1
ATOM 2655 N N . VAL A 1 347 ? -8.039 3.384 34.352 1.00 96.19 347 VAL A N 1
ATOM 2656 C CA . VAL A 1 347 ? -9.364 3.166 33.761 1.00 96.19 347 VAL A CA 1
ATOM 2657 C C . VAL A 1 347 ? -10.002 4.513 33.438 1.00 96.19 347 VAL A C 1
ATOM 2659 O O . VAL A 1 347 ? -10.089 5.394 34.290 1.00 96.19 347 VAL A O 1
ATOM 2662 N N . THR A 1 348 ? -10.458 4.667 32.197 1.00 96.38 348 THR A N 1
ATOM 2663 C CA . THR A 1 348 ? -11.150 5.862 31.704 1.00 96.38 348 THR A CA 1
ATOM 2664 C C . THR A 1 348 ? -12.568 5.941 32.253 1.00 96.38 348 THR A C 1
ATOM 2666 O O . THR A 1 348 ? -12.951 6.972 32.802 1.00 96.38 348 THR A O 1
ATOM 2669 N N . ALA A 1 349 ? -13.334 4.856 32.137 1.00 97.44 349 ALA A N 1
ATOM 2670 C CA . ALA A 1 349 ? -14.650 4.735 32.751 1.00 97.44 349 ALA A CA 1
ATOM 2671 C C . ALA A 1 349 ? -15.065 3.265 32.915 1.00 97.44 349 ALA A C 1
ATOM 2673 O O . ALA A 1 349 ? -14.527 2.369 32.262 1.00 97.44 349 ALA A O 1
ATOM 2674 N N . VAL A 1 350 ? -16.051 3.035 33.776 1.00 98.50 350 VAL A N 1
ATOM 2675 C CA . VAL A 1 350 ? -16.700 1.738 33.992 1.00 98.50 350 VAL A CA 1
ATOM 2676 C C . VAL A 1 350 ? -18.164 1.826 33.565 1.00 98.50 350 VAL A C 1
ATOM 2678 O O . VAL A 1 350 ? -18.832 2.804 33.896 1.00 98.50 350 VAL A O 1
ATOM 2681 N N . LEU A 1 351 ? -18.662 0.820 32.851 1.00 98.50 351 LEU A N 1
ATOM 2682 C CA . LEU A 1 351 ? -20.081 0.609 32.575 1.00 98.50 351 LEU A CA 1
ATOM 2683 C C . LEU A 1 351 ? -20.567 -0.508 33.502 1.00 98.50 351 LEU A C 1
ATOM 2685 O O . LEU A 1 351 ? -20.057 -1.625 33.426 1.00 98.50 351 LEU A O 1
ATOM 2689 N N . ASP A 1 352 ? -21.500 -0.191 34.396 1.00 98.31 352 ASP A N 1
ATOM 2690 C CA . ASP A 1 352 ? -22.049 -1.119 35.396 1.00 98.31 352 ASP A CA 1
ATOM 2691 C C . ASP A 1 352 ? -23.487 -0.691 35.734 1.00 98.31 352 ASP A C 1
ATOM 2693 O O . ASP A 1 352 ? -23.825 0.488 35.605 1.00 98.31 352 ASP A O 1
ATOM 2697 N N . ASP A 1 353 ? -24.347 -1.606 36.161 1.00 96.38 353 ASP A N 1
ATOM 2698 C CA . ASP A 1 353 ? -25.754 -1.330 36.467 1.00 96.38 353 ASP A CA 1
ATOM 2699 C C . ASP A 1 353 ? -26.004 -1.231 37.982 1.00 96.38 353 ASP A C 1
ATOM 2701 O O . ASP A 1 353 ? -26.699 -0.329 38.462 1.00 96.38 353 ASP A O 1
ATOM 2705 N N . ARG A 1 354 ? -25.391 -2.131 38.759 1.00 95.75 354 ARG A N 1
ATOM 2706 C CA . ARG A 1 354 ? -25.767 -2.416 40.143 1.00 95.75 354 ARG A CA 1
ATOM 2707 C C . ARG A 1 354 ? -25.271 -1.344 41.104 1.00 95.75 354 ARG A C 1
ATOM 2709 O O . ARG A 1 354 ? -24.069 -1.150 41.295 1.00 95.75 354 ARG A O 1
ATOM 2716 N N . ALA A 1 355 ? -26.185 -0.727 41.850 1.00 96.69 355 ALA A N 1
ATOM 2717 C CA . ALA A 1 355 ? -25.896 0.415 42.719 1.00 96.69 355 ALA A CA 1
ATOM 2718 C C . ALA A 1 355 ? -24.809 0.123 43.770 1.00 96.69 355 ALA A C 1
ATOM 2720 O O . ALA A 1 355 ? -23.969 0.977 44.059 1.00 96.69 355 ALA A O 1
ATOM 2721 N N . SER A 1 356 ? -24.786 -1.086 44.342 1.00 96.06 356 SER A N 1
ATOM 2722 C CA . SER A 1 356 ? -23.765 -1.478 45.324 1.00 96.06 356 SER A CA 1
ATOM 2723 C C . SER A 1 356 ? -22.355 -1.595 44.728 1.00 96.06 356 SER A C 1
ATOM 2725 O O . SER A 1 356 ? -21.378 -1.306 45.421 1.00 96.06 356 SER A O 1
ATOM 2727 N N . VAL A 1 357 ? -22.248 -1.973 43.454 1.00 97.44 357 VAL A N 1
ATOM 2728 C CA . VAL A 1 357 ? -20.992 -2.089 42.706 1.00 97.44 357 VAL A CA 1
ATOM 2729 C C . VAL A 1 357 ? -20.561 -0.717 42.187 1.00 97.44 357 VAL A C 1
ATOM 2731 O O . VAL A 1 357 ? -19.423 -0.309 42.403 1.00 97.44 357 VAL A O 1
ATOM 2734 N N . VAL A 1 358 ? -21.495 0.052 41.623 1.00 97.81 358 VAL A N 1
ATOM 2735 C CA . VAL A 1 358 ? -21.290 1.444 41.198 1.00 97.81 358 VAL A CA 1
ATOM 2736 C C . VAL A 1 358 ? -20.770 2.309 42.348 1.00 97.81 358 VAL A C 1
ATOM 2738 O O . VAL A 1 358 ? -19.821 3.075 42.169 1.00 97.81 358 VAL A O 1
ATOM 2741 N N . ARG A 1 359 ? -21.354 2.182 43.550 1.00 97.56 359 ARG A N 1
ATOM 2742 C CA . ARG A 1 359 ? -20.861 2.886 44.743 1.00 97.56 359 ARG A CA 1
ATOM 2743 C C . ARG A 1 359 ? -19.424 2.502 45.076 1.00 97.56 359 ARG A C 1
ATOM 2745 O O . ARG A 1 359 ? -18.645 3.398 45.365 1.00 97.56 359 ARG A O 1
ATOM 2752 N N . MET A 1 360 ? -19.068 1.221 44.999 1.00 97.94 360 MET A N 1
ATOM 2753 C CA . MET A 1 360 ? -17.697 0.761 45.246 1.00 97.94 360 MET A CA 1
ATOM 2754 C C . MET A 1 360 ? -16.714 1.364 44.232 1.00 97.94 360 MET A C 1
ATOM 2756 O O . MET A 1 360 ? -15.709 1.946 44.633 1.00 97.94 360 MET A O 1
ATOM 2760 N N . TRP A 1 361 ? -17.031 1.329 42.934 1.00 98.06 361 TRP A N 1
ATOM 2761 C CA . TRP A 1 361 ? -16.185 1.940 41.903 1.00 98.06 361 TRP A CA 1
ATOM 2762 C C . TRP A 1 361 ? -15.955 3.437 42.141 1.00 98.06 361 TRP A C 1
ATOM 2764 O O . TRP A 1 361 ? -14.821 3.907 42.056 1.00 98.06 361 TRP A O 1
ATOM 2774 N N . ARG A 1 362 ? -17.021 4.180 42.466 1.00 98.19 362 ARG A N 1
ATOM 2775 C CA . ARG A 1 362 ? -16.964 5.635 42.672 1.00 98.19 362 ARG A CA 1
ATOM 2776 C C . ARG A 1 362 ? -16.295 6.015 43.993 1.00 98.19 362 ARG A C 1
ATOM 2778 O O . ARG A 1 362 ? -15.372 6.820 43.997 1.00 98.19 362 ARG A O 1
ATOM 2785 N N . ALA A 1 363 ? -16.782 5.475 45.108 1.00 96.69 363 ALA A N 1
ATOM 2786 C CA . ALA A 1 363 ? -16.396 5.909 46.448 1.00 96.69 363 ALA A CA 1
ATOM 2787 C C . ALA A 1 363 ? -15.084 5.273 46.920 1.00 96.69 363 ALA A C 1
ATOM 2789 O O . ALA A 1 363 ? -14.259 5.964 47.512 1.00 96.69 363 ALA A O 1
ATOM 2790 N N . ASP A 1 364 ? -14.876 3.985 46.635 1.00 96.62 364 ASP A N 1
ATOM 2791 C CA . ASP A 1 364 ? -13.727 3.250 47.171 1.00 96.62 364 ASP A CA 1
ATOM 2792 C C . ASP A 1 364 ? -12.517 3.311 46.228 1.00 96.62 364 ASP A C 1
ATOM 2794 O O . ASP A 1 364 ? -11.378 3.245 46.690 1.00 96.62 364 ASP A O 1
ATOM 2798 N N . LEU A 1 365 ? -12.750 3.401 44.910 1.00 96.12 365 LEU A N 1
ATOM 2799 C CA . LEU A 1 365 ? -11.699 3.350 43.883 1.00 96.12 365 LEU A CA 1
ATOM 2800 C C . LEU A 1 365 ? -11.560 4.638 43.055 1.00 96.12 365 LEU A C 1
ATOM 2802 O O . LEU A 1 365 ? -10.639 4.735 42.246 1.00 96.12 365 LEU A O 1
ATOM 2806 N N . GLY A 1 366 ? -12.434 5.630 43.260 1.00 96.81 366 GLY A N 1
ATOM 2807 C CA . GLY A 1 366 ? -12.348 6.933 42.591 1.00 96.81 366 GLY A CA 1
ATOM 2808 C C . GLY A 1 366 ? -12.548 6.883 41.073 1.00 96.81 366 GLY A C 1
ATOM 2809 O O . GLY A 1 366 ? -12.090 7.781 40.369 1.00 96.81 366 GLY A O 1
ATOM 2810 N N . LEU A 1 367 ? -13.190 5.834 40.552 1.00 97.62 367 LEU A N 1
ATOM 2811 C CA . LEU A 1 367 ? -13.390 5.649 39.117 1.00 97.62 367 LEU A CA 1
ATOM 2812 C C . LEU A 1 367 ? -14.636 6.386 38.618 1.00 97.62 367 LEU A C 1
ATOM 2814 O O . LEU A 1 367 ? -15.665 6.461 39.297 1.00 97.62 367 LEU A O 1
ATOM 2818 N N . THR A 1 368 ? -14.566 6.868 37.376 1.00 98.00 368 THR A N 1
ATOM 2819 C CA . THR A 1 368 ? -15.748 7.349 36.653 1.00 98.00 368 THR A CA 1
ATOM 2820 C C . THR A 1 368 ? -16.615 6.157 36.267 1.00 98.00 368 THR A C 1
ATOM 2822 O O . THR A 1 368 ? -16.126 5.203 35.665 1.00 98.00 368 THR A O 1
ATOM 2825 N N . VAL A 1 369 ? -17.909 6.214 36.587 1.00 98.12 369 VAL A N 1
ATOM 2826 C CA . VAL A 1 369 ? -18.858 5.135 36.279 1.00 98.12 369 VAL A CA 1
ATOM 2827 C C . VAL A 1 369 ? -20.062 5.690 35.544 1.00 98.12 369 VAL A C 1
ATOM 2829 O O . VAL A 1 369 ? -20.745 6.584 36.058 1.00 98.12 369 VAL A O 1
ATOM 2832 N N . LEU A 1 370 ? -20.340 5.111 34.384 1.00 97.44 370 LEU A N 1
ATOM 2833 C CA . LEU A 1 370 ? -21.569 5.274 33.627 1.00 97.44 370 LEU A CA 1
ATOM 2834 C C . LEU A 1 370 ? -22.541 4.202 34.122 1.00 97.44 370 LEU A C 1
ATOM 2836 O O . LEU A 1 370 ? -22.396 3.030 33.783 1.00 97.44 370 LEU A O 1
ATOM 2840 N N . GLN A 1 371 ? -23.481 4.597 34.981 1.00 97.44 371 GLN A N 1
ATOM 2841 C CA . GLN A 1 371 ? -24.495 3.669 35.473 1.00 97.44 371 GLN A CA 1
ATOM 2842 C C . GLN A 1 371 ? -25.602 3.542 34.429 1.00 97.44 371 GLN A C 1
ATOM 2844 O O . GLN A 1 371 ? -26.264 4.537 34.135 1.00 97.44 371 GLN A O 1
ATOM 2849 N N . VAL A 1 372 ? -25.752 2.358 33.837 1.00 95.69 372 VAL A N 1
ATOM 2850 C CA . VAL A 1 372 ? -26.535 2.192 32.597 1.00 95.69 372 VAL A CA 1
ATOM 2851 C C . VAL A 1 372 ? -28.009 1.847 32.816 1.00 95.69 372 VAL A C 1
ATOM 2853 O O . VAL A 1 372 ? -28.808 2.024 31.901 1.00 95.69 372 VAL A O 1
ATOM 2856 N N . ALA A 1 373 ? -28.373 1.398 34.017 1.00 89.94 373 ALA A N 1
ATOM 2857 C CA . ALA A 1 373 ? -29.738 1.057 34.402 1.00 89.94 373 ALA A CA 1
ATOM 2858 C C . ALA A 1 373 ? -29.975 1.310 35.902 1.00 89.94 373 ALA A C 1
ATOM 2860 O O . ALA A 1 373 ? -29.035 1.547 36.670 1.00 89.94 373 ALA A O 1
ATOM 2861 N N . GLU A 1 374 ? -31.242 1.265 36.325 1.00 88.00 374 GLU A N 1
ATOM 2862 C CA . GLU A 1 374 ? -31.590 1.203 37.747 1.00 88.00 374 GLU A CA 1
ATOM 2863 C C . GLU A 1 374 ? -31.048 -0.098 38.357 1.00 88.00 374 GLU A C 1
ATOM 2865 O O . GLU A 1 374 ? -31.153 -1.164 37.759 1.00 88.00 374 GLU A O 1
ATOM 2870 N N . GLY A 1 375 ? -30.450 -0.009 39.547 1.00 83.44 375 GLY A N 1
ATOM 2871 C CA . GLY A 1 375 ? -29.605 -1.082 40.082 1.00 83.44 375 GLY A CA 1
ATOM 2872 C C . GLY A 1 375 ? -29.788 -1.366 41.567 1.00 83.44 375 GLY A C 1
ATOM 2873 O O . GLY A 1 375 ? -28.813 -1.737 42.222 1.00 83.44 375 GLY A O 1
ATOM 2874 N N . ASP A 1 376 ? -30.968 -1.102 42.133 1.00 81.06 376 ASP A N 1
ATOM 2875 C CA . ASP A 1 376 ? -31.225 -1.274 43.571 1.00 81.06 376 ASP A CA 1
ATOM 2876 C C . ASP A 1 376 ? -31.577 -2.733 43.918 1.00 81.06 376 ASP A C 1
ATOM 2878 O O . ASP A 1 376 ? -32.713 -3.061 44.260 1.00 81.06 376 ASP A O 1
ATOM 2882 N N . PHE A 1 377 ? -30.594 -3.627 43.756 1.00 75.31 377 PHE A N 1
ATOM 2883 C CA . PHE A 1 377 ? -30.681 -5.063 44.052 1.00 75.31 377 PHE A CA 1
ATOM 2884 C C . PHE A 1 377 ? -29.324 -5.707 44.387 1.00 75.31 377 PHE A C 1
ATOM 2886 O O . PHE A 1 377 ? -28.246 -5.117 44.105 1.00 75.31 377 PHE A O 1
#

pLDDT: mean 93.5, std 8.18, range [47.69, 98.75]